Protein AF-A0A815I6N9-F1 (afdb_monomer_lite)

InterPro domains:
  IPR012664 Conserved hypothetical protein CHP02452 [TIGR02452] (57-327)
  IPR019261 Microbial-type PARG, catalytic domain [PF10021] (61-221)
  IPR043472 Macro domain-like [G3DSA:3.40.220.10] (53-345)
  IPR043472 Macro domain-like [SSF52949] (265-326)

Foldseek 3Di:
DDPDQQFCVVVLPVLVPCLLVDADDLVVLLVQLVVLVDPPDPDPVSVRSLLNSLLSLLSNVVSCVVVQWHDDPNDIDGHDFDQKEKEKAAQQFFLFAWDWDFPVPPCLPFQWEWEAFDQAQLVVVVVVCVVVVFQEEEEQQADLADFLPCLSRRDDDNSNQLSSFWVCCLRQPLPSHDPRNYFYWYGHNHRDTDGDDRPDHCPNPHLLMKMKMWRIKGFFDGVSSSRHGDNDIDTTHIYMYDHDAAQADDDVLAEGDLQNVVNLLSLLVVQSVCLSVVGQEYEAEQRCVFRRPHQLLHNLLSNVLLCQLAISSHHYYYYHYHFDPRFCDPSHVPGNRPSNCVRRHRDIHGDLDDPDAQAHNRQWGFPDADPSSITTTHTRGRNNARADSCALNDQCPPVPVVVVRHDHAGARSNCPDQPDHPCPVPPSNCRRHHGAAADPCAQNDPDPDPSCPSRHDHAAADPCAQADQDPDPVVSNRHHHAAADPCAPVDPCVVVVPPVVSNRHHRYQAADPCAVNPPCLLPPVNVVRHDHPDDRDDVCPPPRDPVNVVVD

Sequence (552 aa):
MLKIEPNIMPLLNDLQHPIFHYQWNACNWIEQFRKLELPEQHSKTYDLHQHLLRATVMLNTIGVLRKRRYMINDEEVSLKPVRMQTIVYDHASKLSPGVKTSASNLKIPYASTSVKVVNEDCLIIYQKLVSEGRGPLLINMANQTNPGGGYRKGDGAQEENLLRRSNYYQSLDIEISDNDASERLHCDDKCKLEQISKGDSFYPMDEFGAIYTTGITVFRQTEVNGYAFMRNPLYNASALAMAAHREPKLKNNKTLANKFAVTTQKIENIFAIAYHHKHDCLILSAFGCGAFKNPSDHIASIFKSAIYQYAEFFNTIYFAIVDDHNTGNKINPQGNLLPFQEILDGLIVPSPINLCIDAAIGSNRIIDKSNDEQLILSDVCIFGLPPCHHGAKCRDLRNSKHKSQFSHPPICPLSKATSSCEQLNDETHTFTFIHNTKCKFAGECNDTDPIHFLEFDRPEFCEYGGDCTNMSKKHLIAYRHVSNCPKGLKCLNYRKRDHDHIKSFRHCRPVCPYDNSCINFHDKEHFTNTIHSFQPPCPLTPYNCSKYIEFI

Organism: NCBI:txid392030

Secondary structure (DSSP, 8-state):
--SS-S-SHHHHT-TTSGGGTPPP-HHHHHHHHHHT--TT---HHHHHHHHHHHHHHHHHHHHHHHHTEEEETTEEEE--PPPEEEEEE-TT-EEE---EEEGGG-----SEEEEEEESS-HHHHHHHHHHTT--EEEEEE--SSSTTTTGGGT--SHHHHHHHHBSTHHHH-TTTS-TTTEEEEEE-TTS-EEEPPTT----SPPTT-EEEEEEEEEEE--TTTTTPEEEEEEEEEEEEEEPPPSS--EETTTEE-GGGGHHHHHHHHHHHHHHHTT-SEEEE--TT-STT---HHHHHHHHHHHHHHHTTT-SEEEEE----TT-S-SS-TTTTHHHHHHHHTT-EEE------TTBEETTEEEEEE-TTSEEEEPPEE---SPBPTTGGG-S-TT-HHHHTT-B-PPBPTT-SSTT--TTTT-HHHHHHSB-PEEPTTGGG-----TTHHHHEEPPPBPTTGGG-----HHHHHHSB-PPBPTTGGG-HHHHTT-HHHHHH-B-PPPBPTTGGG-TTTT-HHHHHHSB-SSPPPPTTTTTT-HHHHTT-

Structure (mmCIF, N/CA/C/O backbone):
data_AF-A0A815I6N9-F1
#
_entry.id   AF-A0A815I6N9-F1
#
loop_
_atom_site.group_PDB
_atom_site.id
_atom_site.type_symbol
_atom_site.label_atom_id
_atom_site.label_alt_id
_atom_site.label_comp_id
_atom_site.label_asym_id
_atom_site.label_entity_id
_atom_site.label_seq_id
_atom_site.pdbx_PDB_ins_code
_atom_site.Cartn_x
_atom_site.Cartn_y
_atom_site.Cartn_z
_atom_site.occupancy
_atom_site.B_iso_or_equiv
_atom_site.auth_seq_id
_atom_site.auth_comp_id
_atom_site.auth_asym_id
_atom_site.auth_atom_id
_atom_site.pdbx_PDB_model_num
ATOM 1 N N . MET A 1 1 ? 28.986 3.219 -22.955 1.00 57.06 1 MET A N 1
ATOM 2 C CA . MET A 1 1 ? 28.311 3.891 -21.823 1.00 57.06 1 MET A CA 1
ATOM 3 C C . MET A 1 1 ? 28.305 5.391 -22.073 1.00 57.06 1 MET A C 1
ATOM 5 O O . MET A 1 1 ? 29.250 5.885 -22.681 1.00 57.06 1 MET A O 1
ATOM 9 N N . LEU A 1 2 ? 27.230 6.086 -21.694 1.00 55.56 2 LEU A N 1
ATOM 10 C CA . LEU A 1 2 ? 27.111 7.542 -21.846 1.00 55.56 2 LEU A CA 1
ATOM 11 C C . LEU A 1 2 ? 28.190 8.231 -20.988 1.00 55.56 2 LEU A C 1
ATOM 13 O O . LEU A 1 2 ? 28.368 7.860 -19.834 1.00 55.56 2 LEU A O 1
ATOM 17 N N . LYS A 1 3 ? 28.919 9.211 -21.537 1.00 55.81 3 LYS A N 1
ATOM 18 C CA . LYS A 1 3 ? 29.897 10.030 -20.790 1.00 55.81 3 LYS A CA 1
ATOM 19 C C . LYS A 1 3 ? 29.207 11.247 -20.155 1.00 55.81 3 LYS A C 1
ATOM 21 O O . LYS A 1 3 ? 29.570 12.382 -20.443 1.00 55.81 3 LYS A O 1
ATOM 26 N N . ILE A 1 4 ? 28.141 11.012 -19.397 1.00 62.12 4 ILE A N 1
ATOM 27 C CA . ILE A 1 4 ? 27.263 12.055 -18.843 1.00 62.12 4 ILE A CA 1
ATOM 28 C C . ILE A 1 4 ? 26.971 11.685 -17.386 1.00 62.12 4 ILE A C 1
ATOM 30 O O . ILE A 1 4 ? 27.056 10.512 -17.026 1.00 62.12 4 ILE A O 1
ATOM 34 N N . GLU A 1 5 ? 26.643 12.660 -16.541 1.00 74.25 5 GLU A N 1
ATOM 35 C CA . GLU A 1 5 ? 26.039 12.370 -15.239 1.00 74.25 5 GLU A CA 1
ATOM 36 C C . GLU A 1 5 ? 24.735 11.567 -15.422 1.00 74.25 5 GLU A C 1
ATOM 38 O O . GLU A 1 5 ? 24.002 11.801 -16.388 1.00 74.25 5 GLU A O 1
ATOM 43 N N . PRO A 1 6 ? 24.419 10.614 -14.529 1.00 76.38 6 PRO A N 1
ATOM 44 C CA . PRO A 1 6 ? 23.203 9.826 -14.615 1.00 76.38 6 PRO A CA 1
ATOM 45 C C . PRO A 1 6 ? 22.019 10.734 -14.288 1.00 76.38 6 PRO A C 1
ATOM 47 O O . PRO A 1 6 ? 21.641 10.935 -13.138 1.00 76.38 6 PRO A O 1
ATOM 50 N N . ASN A 1 7 ? 21.468 11.342 -15.329 1.00 85.81 7 ASN A N 1
ATOM 51 C CA . ASN A 1 7 ? 20.243 12.111 -15.296 1.00 85.81 7 ASN A CA 1
ATOM 52 C C . ASN A 1 7 ? 19.608 12.035 -16.684 1.00 85.81 7 ASN A C 1
ATOM 54 O O . ASN A 1 7 ? 20.235 12.401 -17.677 1.00 85.81 7 ASN A O 1
ATOM 58 N N . ILE A 1 8 ? 18.369 11.560 -16.765 1.00 89.38 8 ILE A N 1
ATOM 59 C CA . ILE A 1 8 ? 17.664 11.451 -18.046 1.00 89.38 8 ILE A CA 1
ATOM 60 C C . ILE A 1 8 ? 17.255 12.814 -18.622 1.00 89.38 8 ILE A C 1
ATOM 62 O O . ILE A 1 8 ? 17.120 12.929 -19.838 1.00 89.38 8 ILE A O 1
ATOM 66 N N . MET A 1 9 ? 17.076 13.842 -17.779 1.00 90.56 9 MET A N 1
ATOM 67 C CA . MET A 1 9 ? 16.472 15.129 -18.160 1.00 90.56 9 MET A CA 1
ATOM 68 C C . MET A 1 9 ? 17.132 15.812 -19.367 1.00 90.56 9 MET A C 1
ATOM 70 O O . MET A 1 9 ? 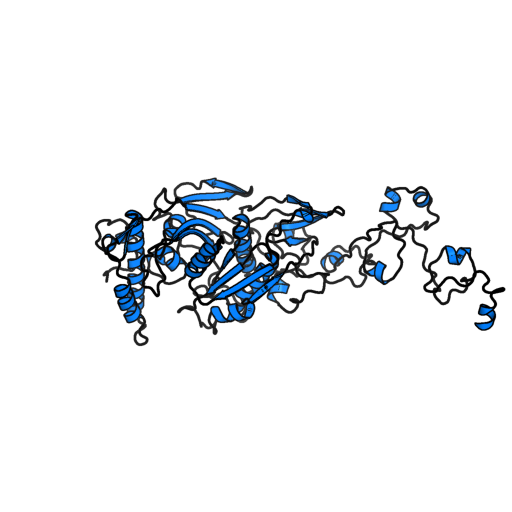16.395 16.198 -20.276 1.00 90.56 9 MET A O 1
ATOM 74 N N . PRO A 1 10 ? 18.475 15.921 -19.457 1.00 87.75 10 PRO A N 1
ATOM 75 C CA . PRO A 1 10 ? 19.123 16.568 -20.600 1.00 87.75 10 PRO A CA 1
ATOM 76 C C . PRO A 1 10 ? 18.827 15.882 -21.939 1.00 87.75 10 PRO A C 1
ATOM 78 O O . PRO A 1 10 ? 18.873 16.527 -22.981 1.00 87.75 10 PRO A O 1
ATOM 81 N N . LEU A 1 11 ? 18.513 14.582 -21.918 1.00 86.94 11 LEU A N 1
ATOM 82 C CA . LEU A 1 11 ? 18.267 13.784 -23.116 1.00 86.94 11 LEU A CA 1
ATOM 83 C C . LEU A 1 11 ? 16.784 13.728 -23.501 1.00 86.94 11 LEU A C 1
ATOM 85 O O . LEU A 1 11 ? 16.477 13.384 -24.635 1.00 86.94 11 LEU A O 1
ATOM 89 N N . LEU A 1 12 ? 15.846 14.074 -22.611 1.00 85.75 12 LEU A N 1
ATOM 90 C CA . LEU A 1 12 ? 14.407 13.941 -22.896 1.00 85.75 12 LEU A CA 1
ATOM 91 C C . LEU A 1 12 ? 13.928 14.788 -24.083 1.00 85.75 12 LEU A C 1
ATOM 93 O O . LEU A 1 12 ? 12.974 14.377 -24.757 1.00 85.75 12 LEU A O 1
ATOM 97 N N . ASN A 1 13 ? 14.603 15.917 -24.325 1.00 80.06 13 ASN A N 1
ATOM 98 C CA . ASN A 1 13 ? 14.308 16.881 -25.387 1.00 80.06 13 ASN A CA 1
ATOM 99 C C . ASN A 1 13 ? 15.063 16.599 -26.696 1.00 80.06 13 ASN A C 1
ATOM 101 O O . ASN A 1 13 ? 14.673 17.113 -27.742 1.00 80.06 13 ASN A O 1
ATOM 105 N N . ASP A 1 14 ? 16.106 15.764 -26.666 1.00 84.88 14 ASP A N 1
ATOM 106 C CA . ASP A 1 14 ? 16.852 15.366 -27.862 1.00 84.88 14 ASP A CA 1
ATOM 107 C C . ASP A 1 14 ? 16.293 14.055 -28.426 1.00 84.88 14 ASP A C 1
ATOM 109 O O . ASP A 1 14 ? 16.824 12.962 -28.223 1.00 84.88 14 ASP A O 1
ATOM 113 N N . LEU A 1 15 ? 15.173 14.161 -29.142 1.00 73.69 15 LEU A N 1
ATOM 114 C CA . LEU A 1 15 ? 14.482 13.003 -29.717 1.00 73.69 15 LEU A CA 1
ATOM 115 C C . LEU A 1 15 ? 15.313 12.240 -30.754 1.00 73.69 15 LEU A C 1
ATOM 117 O O . LEU A 1 15 ? 15.013 11.075 -31.011 1.00 73.69 15 LEU A O 1
ATOM 121 N N . GLN A 1 16 ? 16.324 12.878 -31.346 1.00 82.00 16 GLN A N 1
ATOM 122 C CA . GLN A 1 16 ? 17.212 12.243 -32.322 1.00 82.00 16 GLN A CA 1
ATOM 123 C C . GLN A 1 16 ? 18.356 11.485 -31.645 1.00 82.00 16 GLN A C 1
ATOM 125 O O . GLN A 1 16 ? 19.085 10.747 -32.314 1.00 82.00 16 GLN A O 1
ATOM 130 N N . HIS A 1 17 ? 18.508 11.625 -30.324 1.00 85.56 17 HIS A N 1
ATOM 131 C CA . HIS A 1 17 ? 19.566 10.960 -29.595 1.00 85.56 17 HIS A CA 1
ATOM 132 C C . HIS A 1 17 ? 19.498 9.432 -29.811 1.00 85.56 17 HIS A C 1
ATOM 134 O O . HIS A 1 17 ? 18.444 8.818 -29.585 1.00 85.56 17 HIS A O 1
ATOM 140 N N . PRO A 1 18 ? 20.617 8.765 -30.172 1.00 84.06 18 PRO A N 1
ATOM 141 C CA . PRO A 1 18 ? 20.630 7.338 -30.516 1.00 84.06 18 PRO A CA 1
ATOM 142 C C . PRO A 1 18 ? 20.036 6.410 -29.447 1.00 84.06 18 PRO A C 1
ATOM 144 O O . PRO A 1 18 ? 19.552 5.324 -29.765 1.00 84.06 18 PRO A O 1
ATOM 147 N N . ILE A 1 19 ? 20.016 6.842 -28.181 1.00 82.75 19 ILE A N 1
ATOM 148 C CA . ILE A 1 19 ? 19.441 6.086 -27.058 1.00 82.75 19 ILE A CA 1
ATOM 149 C C . ILE A 1 19 ? 17.959 5.729 -27.261 1.00 82.75 19 ILE A C 1
ATOM 151 O O . ILE A 1 19 ? 17.533 4.646 -26.860 1.00 82.75 19 ILE A O 1
ATOM 155 N N . PHE A 1 20 ? 17.181 6.591 -27.928 1.00 84.50 20 PHE A N 1
ATOM 156 C CA . PHE A 1 20 ? 15.760 6.346 -28.207 1.00 84.50 20 PHE A CA 1
ATOM 157 C C . PHE A 1 20 ? 15.542 5.417 -29.406 1.00 84.50 20 PHE A C 1
ATOM 159 O O . PHE A 1 20 ? 14.440 4.896 -29.605 1.00 84.50 20 PHE A O 1
ATOM 166 N N . HIS A 1 21 ? 16.584 5.188 -30.205 1.00 81.12 21 HIS A N 1
ATOM 167 C CA . HIS A 1 21 ? 16.588 4.286 -31.358 1.00 81.12 21 HIS A CA 1
ATOM 168 C C . HIS A 1 21 ? 17.268 2.947 -31.058 1.00 81.12 21 HIS A C 1
ATOM 170 O O . HIS A 1 21 ? 17.180 2.028 -31.868 1.00 81.12 21 HIS A O 1
ATOM 176 N N . TYR A 1 22 ? 17.888 2.815 -29.885 1.00 83.19 22 TYR A N 1
ATOM 177 C CA . TYR A 1 22 ? 18.540 1.593 -29.446 1.00 83.19 22 TYR A CA 1
ATOM 178 C C . TYR A 1 22 ? 17.536 0.445 -29.267 1.00 83.19 22 TYR A C 1
ATOM 180 O O . TYR A 1 22 ? 16.570 0.551 -28.502 1.00 83.19 22 TYR A O 1
ATOM 188 N N . GLN A 1 23 ? 17.785 -0.673 -29.951 1.00 86.94 23 GLN A N 1
ATOM 189 C CA . GLN A 1 23 ? 17.053 -1.917 -29.733 1.00 86.94 23 GLN A CA 1
ATOM 190 C C . GLN A 1 23 ? 17.526 -2.547 -28.422 1.00 86.94 23 GLN A C 1
ATOM 192 O O . GLN A 1 23 ? 18.708 -2.845 -28.256 1.00 86.94 23 GLN A O 1
ATOM 197 N N . TRP A 1 24 ? 16.603 -2.723 -27.475 1.00 93.88 24 TRP A N 1
ATOM 198 C CA . TRP A 1 24 ? 16.939 -3.240 -26.151 1.00 93.88 24 TRP A CA 1
ATOM 199 C C . TRP A 1 24 ? 17.503 -4.662 -26.233 1.00 93.88 24 TRP A C 1
ATOM 201 O O . TRP A 1 24 ? 16.876 -5.545 -26.812 1.00 93.88 24 TRP A O 1
ATOM 211 N N . ASN A 1 25 ? 18.653 -4.894 -25.598 1.00 93.44 25 ASN A N 1
ATOM 212 C CA . ASN A 1 25 ? 19.250 -6.218 -25.453 1.00 93.44 25 ASN A CA 1
ATOM 213 C C . ASN A 1 25 ? 19.454 -6.520 -23.963 1.00 93.44 25 ASN A C 1
ATOM 215 O O . ASN A 1 25 ? 20.414 -6.057 -23.345 1.00 93.44 25 ASN A O 1
ATOM 219 N N . ALA A 1 26 ? 18.531 -7.297 -23.395 1.00 95.19 26 ALA A N 1
ATOM 220 C CA . ALA A 1 26 ? 18.528 -7.626 -21.973 1.00 95.19 26 ALA A CA 1
ATOM 221 C C . ALA A 1 26 ? 19.751 -8.457 -21.554 1.00 95.19 26 ALA A C 1
ATOM 223 O O . ALA A 1 26 ? 20.316 -8.209 -20.493 1.00 95.19 26 ALA A O 1
ATOM 224 N N . CYS A 1 27 ? 20.204 -9.394 -22.394 1.00 94.69 27 CYS A N 1
ATOM 225 C CA . CYS A 1 27 ? 21.376 -10.226 -22.108 1.00 94.69 27 CYS A CA 1
ATOM 226 C C . CYS A 1 27 ? 22.648 -9.381 -21.981 1.00 94.69 27 CYS A C 1
ATOM 228 O O . CYS A 1 27 ? 23.405 -9.548 -21.028 1.00 94.69 27 CYS A O 1
ATOM 230 N N . ASN A 1 28 ? 22.847 -8.433 -22.901 1.00 94.12 28 ASN A N 1
ATOM 231 C CA . ASN A 1 28 ? 23.977 -7.508 -22.858 1.00 94.12 28 ASN A CA 1
ATOM 232 C C . ASN A 1 28 ? 23.899 -6.592 -21.625 1.00 94.12 28 ASN A C 1
ATOM 234 O O . ASN A 1 28 ? 24.897 -6.385 -20.937 1.00 94.12 28 ASN A O 1
ATOM 238 N N . TRP A 1 29 ? 22.704 -6.088 -21.298 1.00 94.88 29 TRP A N 1
ATOM 239 C CA . TRP A 1 29 ? 22.510 -5.297 -20.082 1.00 94.88 29 TRP A CA 1
ATOM 240 C C . TRP A 1 29 ? 22.874 -6.097 -18.823 1.00 94.88 29 TRP A C 1
ATOM 242 O O . TRP A 1 29 ? 23.637 -5.597 -18.003 1.00 94.88 29 TRP A O 1
ATOM 252 N N . ILE A 1 30 ? 22.410 -7.349 -18.701 1.00 94.81 30 ILE A N 1
ATOM 253 C CA . ILE A 1 30 ? 22.737 -8.243 -17.575 1.00 94.81 30 ILE A CA 1
ATOM 254 C C . ILE A 1 30 ? 24.245 -8.473 -17.481 1.00 94.81 30 ILE A C 1
ATOM 256 O O . ILE A 1 30 ? 24.809 -8.409 -16.391 1.00 94.81 30 ILE A O 1
ATOM 260 N N . GLU A 1 31 ? 24.909 -8.743 -18.606 1.00 92.88 31 GLU A N 1
ATOM 261 C CA . GLU A 1 31 ? 26.355 -8.960 -18.632 1.00 92.88 31 GLU A CA 1
ATOM 262 C C . GLU A 1 31 ? 27.117 -7.721 -18.140 1.00 92.88 31 GLU A C 1
ATOM 264 O O . GLU A 1 31 ? 28.041 -7.841 -17.335 1.00 92.88 31 GLU A O 1
ATOM 269 N N . GLN A 1 32 ? 26.714 -6.525 -18.581 1.00 91.50 32 GLN A N 1
ATOM 270 C CA . GLN A 1 32 ? 27.300 -5.268 -18.114 1.00 91.50 32 GLN A CA 1
ATOM 271 C C . GLN A 1 32 ? 27.010 -5.015 -16.634 1.00 91.50 32 GLN A C 1
ATOM 273 O O . GLN A 1 32 ? 27.911 -4.603 -15.910 1.00 91.50 32 GLN A O 1
ATOM 278 N N . PHE A 1 33 ? 25.785 -5.281 -16.180 1.00 90.19 33 PHE A N 1
ATOM 279 C CA . PHE A 1 33 ? 25.380 -5.049 -14.798 1.00 90.19 33 PHE A CA 1
ATOM 280 C C . PHE A 1 33 ? 26.124 -5.977 -13.829 1.00 90.19 33 PHE A C 1
ATOM 282 O O . PHE A 1 33 ? 26.743 -5.498 -12.885 1.00 90.19 33 PHE A O 1
ATOM 289 N N . ARG A 1 34 ? 26.201 -7.283 -14.125 1.00 87.00 34 ARG A N 1
ATOM 290 C CA . ARG A 1 34 ? 26.932 -8.269 -13.303 1.00 87.00 34 ARG A CA 1
ATOM 291 C C . ARG A 1 34 ? 28.426 -7.976 -13.197 1.00 87.00 34 ARG A C 1
ATOM 293 O O . ARG A 1 34 ? 29.014 -8.180 -12.140 1.00 87.00 34 ARG A O 1
ATOM 300 N N . LYS A 1 35 ? 29.053 -7.469 -14.267 1.00 85.81 35 LYS A N 1
ATOM 301 C CA . LYS A 1 35 ? 30.465 -7.036 -14.227 1.00 85.81 35 LYS A CA 1
ATOM 302 C C . LYS A 1 35 ? 30.708 -5.930 -13.193 1.00 85.81 35 LYS A C 1
ATOM 304 O O . LYS A 1 35 ? 31.832 -5.796 -12.722 1.00 85.81 35 LYS A O 1
ATOM 309 N N . LEU A 1 36 ? 29.679 -5.156 -12.840 1.00 81.00 36 LEU A N 1
ATOM 310 C CA . LEU A 1 36 ? 29.751 -4.086 -11.843 1.00 81.00 36 LEU A CA 1
ATOM 311 C C . LEU A 1 36 ? 29.416 -4.549 -10.416 1.00 81.00 36 LEU A C 1
ATOM 313 O O . LEU A 1 36 ? 29.625 -3.776 -9.486 1.00 81.00 36 LEU A O 1
ATOM 317 N N . GLU A 1 37 ? 28.896 -5.766 -10.231 1.00 69.62 37 GLU A N 1
ATOM 318 C CA . GLU A 1 37 ? 28.545 -6.341 -8.919 1.00 69.62 37 GLU A CA 1
ATOM 319 C C . GLU A 1 37 ? 29.694 -7.155 -8.291 1.00 69.62 37 GLU A C 1
ATOM 321 O O . GLU A 1 37 ? 29.543 -7.708 -7.203 1.00 69.62 37 GLU A O 1
ATOM 326 N N . LEU A 1 38 ? 30.855 -7.248 -8.955 1.00 61.41 38 LEU A N 1
ATOM 327 C CA . LEU A 1 38 ? 31.978 -8.054 -8.471 1.00 61.41 38 LEU A CA 1
ATOM 328 C C . LEU A 1 38 ? 32.579 -7.476 -7.163 1.00 61.41 38 LEU A C 1
ATOM 330 O O . LEU A 1 38 ? 32.879 -6.279 -7.114 1.00 61.41 38 LEU A O 1
ATOM 334 N N . PRO A 1 39 ? 32.816 -8.306 -6.119 1.00 50.09 39 PRO A N 1
ATOM 335 C CA . PRO A 1 39 ? 33.093 -7.848 -4.745 1.00 50.09 39 PRO A CA 1
ATOM 336 C C . PRO A 1 39 ? 34.356 -7.001 -4.543 1.00 50.09 39 PRO A C 1
ATOM 338 O O . PRO A 1 39 ? 34.478 -6.301 -3.542 1.00 50.09 39 PRO A O 1
ATOM 341 N N . GLU A 1 40 ? 35.324 -7.068 -5.455 1.00 51.47 40 GLU A N 1
ATOM 342 C CA . GLU A 1 40 ? 36.651 -6.482 -5.237 1.00 51.47 40 GLU A CA 1
ATOM 343 C C . GLU A 1 40 ? 36.700 -4.951 -5.432 1.00 51.47 40 GLU A C 1
ATOM 345 O O . GLU A 1 40 ? 37.736 -4.339 -5.172 1.00 51.47 40 GLU A O 1
ATOM 350 N N . GLN A 1 41 ? 35.623 -4.300 -5.903 1.00 49.28 41 GLN A N 1
ATOM 351 C CA . GLN A 1 41 ? 35.699 -2.928 -6.434 1.00 49.28 41 GLN A CA 1
ATOM 352 C C . GLN A 1 41 ? 34.471 -2.041 -6.135 1.00 49.28 41 GLN A C 1
ATOM 354 O O . GLN A 1 41 ? 33.971 -1.341 -7.014 1.00 49.28 41 GLN A O 1
ATOM 359 N N . HIS A 1 42 ? 34.001 -1.965 -4.885 1.00 55.06 42 HIS A N 1
ATOM 360 C CA . HIS A 1 42 ? 33.042 -0.917 -4.491 1.00 55.06 42 HIS A CA 1
ATOM 361 C C . HIS A 1 42 ? 33.715 0.469 -4.426 1.00 55.06 42 HIS A C 1
ATOM 363 O O . HIS A 1 42 ? 34.103 0.956 -3.366 1.00 55.06 42 HIS A O 1
ATOM 369 N N . SER A 1 43 ? 33.863 1.120 -5.583 1.00 62.09 43 SER A N 1
ATOM 370 C CA . SER A 1 43 ? 34.276 2.525 -5.695 1.00 62.09 43 SER A CA 1
ATOM 371 C C . SER A 1 43 ? 33.118 3.402 -6.181 1.00 62.09 43 SER A C 1
ATOM 373 O O . SER A 1 43 ? 32.211 2.920 -6.859 1.00 62.09 43 SER A O 1
ATOM 375 N N . LYS A 1 44 ? 33.178 4.717 -5.911 1.00 62.53 44 LYS A N 1
ATOM 376 C CA . LYS A 1 44 ? 32.197 5.710 -6.409 1.00 62.53 44 LYS A CA 1
ATOM 377 C C . LYS A 1 44 ? 31.973 5.639 -7.928 1.00 62.53 44 LYS A C 1
ATOM 379 O O . LYS A 1 44 ? 30.917 6.013 -8.422 1.00 62.53 44 LYS A O 1
ATOM 384 N N . THR A 1 45 ? 32.966 5.156 -8.671 1.00 61.56 45 THR A N 1
ATOM 385 C CA . THR A 1 45 ? 32.902 5.012 -10.128 1.00 61.56 45 THR A CA 1
ATOM 386 C C . THR A 1 45 ? 32.030 3.827 -10.557 1.00 61.56 45 THR A C 1
ATOM 388 O O . THR A 1 45 ? 31.406 3.893 -11.609 1.00 61.56 45 THR A O 1
ATOM 391 N N . TYR A 1 46 ? 31.953 2.742 -9.780 1.00 63.84 46 TYR A N 1
ATOM 392 C CA . TYR A 1 46 ? 31.107 1.579 -10.111 1.00 63.84 46 TYR A CA 1
ATOM 393 C C . TYR A 1 46 ? 29.634 1.898 -9.906 1.00 63.84 46 TYR A C 1
ATOM 395 O O . TYR A 1 46 ? 28.815 1.610 -10.777 1.00 63.84 46 TYR A O 1
ATOM 403 N N . ASP A 1 47 ? 29.338 2.577 -8.802 1.00 76.06 47 ASP A N 1
ATOM 404 C CA . ASP A 1 47 ? 28.008 3.084 -8.484 1.00 76.06 47 ASP A CA 1
ATOM 405 C C . ASP A 1 47 ? 27.483 3.982 -9.620 1.00 76.06 47 ASP A C 1
ATOM 407 O O . ASP A 1 47 ? 26.428 3.733 -10.201 1.00 76.06 47 ASP A O 1
ATOM 411 N N . LEU A 1 48 ? 28.316 4.915 -10.098 1.00 83.25 48 LEU A N 1
ATOM 412 C CA . LEU A 1 48 ? 28.011 5.749 -11.266 1.00 83.25 48 LEU A CA 1
ATOM 413 C C . LEU A 1 48 ? 27.615 4.932 -12.513 1.00 83.25 48 LEU A C 1
ATOM 415 O O . LEU A 1 48 ? 26.662 5.283 -13.210 1.00 83.25 48 LEU A O 1
ATOM 419 N N . HIS A 1 49 ? 28.323 3.841 -12.811 1.00 86.19 49 HIS A N 1
ATOM 420 C CA . HIS A 1 49 ? 28.011 3.000 -13.969 1.00 86.19 49 HIS A CA 1
ATOM 421 C C . HIS A 1 49 ? 26.698 2.223 -13.798 1.00 86.19 49 HIS A C 1
ATOM 423 O O . HIS A 1 49 ? 25.937 2.116 -14.763 1.00 86.19 49 HIS A O 1
ATOM 429 N N . GLN A 1 50 ? 26.389 1.732 -12.593 1.00 88.31 50 GLN A N 1
ATOM 430 C CA . GLN A 1 50 ? 25.104 1.077 -12.311 1.00 88.31 50 GLN A CA 1
ATOM 431 C C . GLN A 1 50 ? 23.935 2.052 -12.504 1.00 88.31 50 GLN A C 1
ATOM 433 O O . GLN A 1 50 ? 22.949 1.730 -13.177 1.00 88.31 50 GLN A O 1
ATOM 438 N N . HIS A 1 51 ? 24.085 3.276 -11.998 1.00 91.06 51 HIS A N 1
ATOM 439 C CA . HIS A 1 51 ? 23.128 4.360 -12.197 1.00 91.06 51 HIS A CA 1
ATOM 440 C C . HIS A 1 51 ? 22.929 4.680 -13.690 1.00 91.06 51 HIS A C 1
ATOM 442 O O . HIS A 1 51 ? 21.796 4.776 -14.167 1.00 91.06 51 HIS A O 1
ATOM 448 N N . LEU A 1 52 ? 24.006 4.756 -14.479 1.00 91.31 52 LEU A N 1
ATOM 449 C CA . LEU A 1 52 ? 23.919 4.988 -15.928 1.00 91.31 52 LEU A CA 1
ATOM 450 C C . LEU A 1 52 ? 23.207 3.857 -16.681 1.00 91.31 52 LEU A C 1
ATOM 452 O O . LEU A 1 52 ? 22.423 4.123 -17.601 1.00 91.31 52 LEU A O 1
ATOM 456 N N . LEU A 1 53 ? 23.444 2.600 -16.298 1.00 92.94 53 LEU A N 1
ATOM 457 C CA . LEU A 1 53 ? 22.747 1.451 -16.878 1.00 92.94 53 LEU A CA 1
ATOM 458 C C . LEU A 1 53 ? 21.244 1.503 -16.591 1.00 92.94 53 LEU A C 1
ATOM 460 O O . LEU A 1 53 ? 20.448 1.257 -17.499 1.00 92.94 53 LEU A O 1
ATOM 464 N N . ARG A 1 54 ? 20.838 1.871 -15.372 1.00 94.81 54 ARG A N 1
ATOM 465 C CA . ARG A 1 54 ? 19.422 2.037 -14.998 1.00 94.81 54 ARG A CA 1
ATOM 466 C C . ARG A 1 54 ? 18.776 3.255 -15.666 1.00 94.81 54 ARG A C 1
ATOM 468 O O . ARG A 1 54 ? 17.647 3.152 -16.146 1.00 94.81 54 ARG A O 1
ATOM 475 N N . ALA A 1 55 ? 19.487 4.376 -15.788 1.00 94.00 55 ALA A N 1
ATOM 476 C CA . ALA A 1 55 ? 19.017 5.547 -16.536 1.00 94.00 55 ALA A CA 1
ATOM 477 C C . ALA A 1 55 ? 18.796 5.219 -18.027 1.00 94.00 55 ALA A C 1
ATOM 479 O O . ALA A 1 55 ? 17.817 5.659 -18.633 1.00 94.00 55 ALA A O 1
ATOM 480 N N . THR A 1 56 ? 19.654 4.370 -18.602 1.00 93.44 56 THR A N 1
ATOM 481 C CA . THR A 1 56 ? 19.509 3.865 -19.977 1.00 93.44 56 THR A CA 1
ATOM 482 C C . THR A 1 56 ? 18.231 3.038 -20.157 1.00 93.44 56 THR A C 1
ATOM 484 O O . THR A 1 56 ? 17.547 3.200 -21.170 1.00 93.44 56 THR A O 1
ATOM 487 N N . VAL A 1 57 ? 17.855 2.212 -19.167 1.00 95.56 57 VAL A N 1
ATOM 488 C CA . VAL A 1 57 ? 16.556 1.505 -19.164 1.00 95.56 57 VAL A CA 1
ATOM 489 C C . VAL A 1 57 ? 15.416 2.515 -19.260 1.00 95.56 57 VAL A C 1
ATOM 491 O O . VAL A 1 57 ? 14.555 2.378 -20.127 1.00 95.56 57 VAL A O 1
ATOM 494 N N . MET A 1 58 ? 15.424 3.547 -18.410 1.00 95.31 58 MET A N 1
ATOM 495 C CA . MET A 1 58 ? 14.343 4.534 -18.362 1.00 95.31 58 MET A CA 1
ATOM 496 C C . MET A 1 58 ? 14.211 5.319 -19.673 1.00 95.31 58 MET A C 1
ATOM 498 O O . MET A 1 58 ? 13.110 5.450 -20.204 1.00 95.31 58 MET A O 1
ATOM 502 N N . LEU A 1 59 ? 15.323 5.788 -20.246 1.00 94.31 59 LEU A N 1
ATOM 503 C CA . LEU A 1 59 ? 15.317 6.466 -21.550 1.00 94.31 59 LEU A CA 1
ATOM 504 C C . LEU A 1 59 ? 14.729 5.569 -22.646 1.00 94.31 59 LEU A C 1
ATOM 506 O O . LEU A 1 59 ? 13.922 6.024 -23.460 1.00 94.31 59 LEU A O 1
ATOM 510 N N . ASN A 1 60 ? 15.076 4.280 -22.638 1.00 94.12 60 ASN A N 1
ATOM 511 C CA . ASN A 1 60 ? 14.515 3.317 -23.577 1.00 94.12 60 ASN A CA 1
ATOM 512 C C . ASN A 1 60 ? 13.013 3.078 -23.329 1.00 94.12 60 ASN A C 1
ATOM 514 O O . ASN A 1 60 ? 12.244 3.040 -24.284 1.00 94.12 60 ASN A O 1
ATOM 518 N N . THR A 1 61 ? 12.573 2.975 -22.070 1.00 95.25 61 THR A N 1
ATOM 519 C CA . THR A 1 61 ? 11.151 2.900 -21.671 1.00 95.25 61 THR A CA 1
ATOM 520 C C . THR A 1 61 ? 10.352 4.088 -22.206 1.00 95.25 61 THR A C 1
ATOM 522 O O . THR A 1 61 ? 9.314 3.886 -22.835 1.00 95.25 61 THR A O 1
ATOM 525 N N . ILE A 1 62 ? 10.861 5.312 -22.053 1.00 94.00 62 ILE A N 1
ATOM 526 C CA . ILE A 1 62 ? 10.228 6.529 -22.586 1.00 94.00 62 ILE A CA 1
ATOM 527 C C . ILE A 1 62 ? 10.161 6.484 -24.118 1.00 94.00 62 ILE A C 1
ATOM 529 O O . ILE A 1 62 ? 9.114 6.757 -24.706 1.00 94.00 62 ILE A O 1
ATOM 533 N N . GLY A 1 63 ? 11.252 6.091 -24.785 1.00 92.69 63 GLY A N 1
ATOM 534 C CA . GLY A 1 63 ? 11.280 5.946 -26.244 1.00 92.69 63 GLY A CA 1
ATOM 535 C C . GLY A 1 63 ? 10.248 4.941 -26.767 1.00 92.69 63 GLY A C 1
ATOM 536 O O . GLY A 1 63 ? 9.576 5.201 -27.766 1.00 92.69 63 GLY A O 1
ATOM 537 N N . VAL A 1 64 ? 10.079 3.818 -26.069 1.00 93.50 64 VAL A N 1
ATOM 538 C CA . VAL A 1 64 ? 9.080 2.785 -26.383 1.00 93.50 64 VAL A CA 1
ATOM 539 C C . VAL A 1 64 ? 7.657 3.297 -26.192 1.00 93.50 64 VAL A C 1
ATOM 541 O O . VAL A 1 64 ? 6.813 3.060 -27.054 1.00 93.50 64 VAL A O 1
ATOM 544 N N . LEU A 1 65 ? 7.383 4.035 -25.115 1.00 93.75 65 LEU A N 1
ATOM 545 C CA . LEU A 1 65 ? 6.057 4.606 -24.858 1.00 93.75 65 LEU A CA 1
ATOM 546 C C . LEU A 1 65 ? 5.667 5.659 -25.895 1.00 93.75 65 LEU A C 1
ATOM 548 O O . LEU A 1 65 ? 4.534 5.641 -26.376 1.00 93.75 65 LEU A O 1
ATOM 552 N N . ARG A 1 66 ? 6.616 6.499 -26.324 1.00 90.75 66 ARG A N 1
ATOM 553 C CA . ARG A 1 66 ? 6.420 7.454 -27.430 1.00 90.75 66 ARG A CA 1
ATOM 554 C C . ARG A 1 66 ? 6.102 6.742 -28.749 1.00 90.75 66 ARG A C 1
ATOM 556 O O . ARG A 1 66 ? 5.222 7.174 -29.486 1.00 90.75 66 ARG A O 1
ATOM 563 N N . LYS A 1 67 ? 6.788 5.630 -29.037 1.00 92.06 67 LYS A N 1
ATOM 564 C CA . LYS A 1 67 ? 6.555 4.803 -30.238 1.00 92.06 67 LYS A CA 1
ATOM 565 C C . LYS A 1 67 ? 5.304 3.924 -30.139 1.00 92.06 67 LYS A C 1
ATOM 567 O O . LYS A 1 67 ? 4.803 3.487 -31.169 1.00 92.06 67 LYS A O 1
ATOM 572 N N . ARG A 1 68 ? 4.829 3.640 -28.921 1.00 94.62 68 ARG A N 1
ATOM 573 C CA . ARG A 1 68 ? 3.753 2.684 -28.604 1.00 94.62 68 ARG A CA 1
ATOM 574 C C . ARG A 1 68 ? 3.980 1.280 -29.178 1.00 94.62 68 ARG A C 1
ATOM 576 O O . ARG A 1 68 ? 3.030 0.578 -29.519 1.00 94.62 68 ARG A O 1
ATOM 583 N N . ARG A 1 69 ? 5.241 0.859 -29.277 1.00 95.12 69 ARG A N 1
ATOM 584 C CA . ARG A 1 69 ? 5.637 -0.483 -29.729 1.00 95.12 69 ARG A CA 1
ATOM 585 C C . ARG A 1 69 ? 7.077 -0.810 -29.350 1.00 95.12 69 ARG A C 1
ATOM 587 O O . ARG A 1 69 ? 7.890 0.098 -29.165 1.00 95.12 69 ARG A O 1
ATOM 594 N N . TYR A 1 70 ? 7.398 -2.095 -29.301 1.00 95.38 70 TYR A N 1
ATOM 595 C CA . TYR A 1 70 ? 8.761 -2.620 -29.181 1.00 95.38 70 TYR A CA 1
ATOM 596 C C . TYR A 1 70 ? 8.884 -3.964 -29.906 1.00 95.38 70 TYR A C 1
ATOM 598 O O . TYR A 1 70 ? 7.881 -4.548 -30.305 1.00 95.38 70 TYR A O 1
ATOM 606 N N . MET A 1 71 ? 10.115 -4.448 -30.070 1.00 93.31 71 MET A N 1
ATOM 607 C CA . MET A 1 71 ? 10.410 -5.705 -30.763 1.00 93.31 71 MET A CA 1
ATOM 608 C C . MET A 1 71 ? 10.837 -6.793 -29.773 1.00 93.31 71 MET A C 1
ATOM 610 O O . MET A 1 71 ? 11.612 -6.517 -28.852 1.00 93.31 71 MET A O 1
ATOM 614 N N . ILE A 1 72 ? 10.387 -8.028 -29.992 1.00 93.88 72 ILE A N 1
ATOM 615 C CA . ILE A 1 72 ? 10.883 -9.248 -29.336 1.00 93.88 72 ILE A CA 1
ATOM 616 C C . ILE A 1 72 ? 11.187 -10.265 -30.434 1.00 93.88 72 ILE A C 1
ATOM 618 O O . ILE A 1 72 ? 10.267 -10.691 -31.116 1.00 93.88 72 ILE A O 1
ATOM 622 N N . ASN A 1 73 ? 12.449 -10.685 -30.582 1.00 88.94 73 ASN A N 1
ATOM 623 C CA . ASN A 1 73 ? 12.872 -11.651 -31.611 1.00 88.94 73 ASN A CA 1
ATOM 624 C C . ASN A 1 73 ? 12.333 -11.297 -33.014 1.00 88.94 73 ASN A C 1
ATOM 626 O O . ASN A 1 73 ? 11.736 -12.136 -33.678 1.00 88.94 73 ASN A O 1
ATOM 630 N N . ASP A 1 74 ? 12.483 -10.028 -33.408 1.00 87.75 74 ASP A N 1
ATOM 631 C CA . ASP A 1 74 ? 11.996 -9.457 -34.675 1.00 87.75 74 ASP A CA 1
ATOM 632 C C . ASP A 1 74 ? 10.469 -9.444 -34.874 1.00 87.75 74 ASP A C 1
ATOM 634 O O . ASP A 1 74 ? 9.978 -9.011 -35.915 1.00 87.75 74 ASP A O 1
ATOM 638 N N . GLU A 1 75 ? 9.697 -9.787 -33.843 1.00 93.88 75 GLU A N 1
ATOM 639 C CA . GLU A 1 75 ? 8.247 -9.607 -33.814 1.00 93.88 75 GLU A CA 1
ATOM 640 C C . GLU A 1 75 ? 7.873 -8.296 -33.115 1.00 93.88 75 GLU A C 1
ATOM 642 O O . GLU A 1 75 ? 8.352 -7.993 -32.017 1.00 93.88 75 GLU A O 1
ATOM 647 N N . GLU A 1 76 ? 6.995 -7.512 -33.743 1.00 95.38 76 GLU A N 1
ATOM 648 C CA . GLU A 1 76 ? 6.486 -6.265 -33.173 1.00 95.38 76 GLU A CA 1
ATOM 649 C C . GLU A 1 76 ? 5.380 -6.543 -32.147 1.00 95.38 76 GLU A C 1
ATOM 651 O O . GLU A 1 76 ? 4.389 -7.217 -32.432 1.00 95.38 76 GLU A O 1
ATOM 656 N N . VAL A 1 77 ? 5.512 -5.952 -30.961 1.00 96.88 77 VAL A N 1
ATOM 657 C CA . VAL A 1 77 ? 4.458 -5.891 -29.949 1.00 96.88 77 VAL A CA 1
ATOM 658 C C . VAL A 1 77 ? 3.958 -4.454 -29.853 1.00 96.88 77 VAL A C 1
ATOM 660 O O . VAL A 1 77 ? 4.703 -3.543 -29.488 1.00 96.88 77 VAL A O 1
ATOM 663 N N . SER A 1 78 ? 2.679 -4.248 -30.168 1.00 97.12 78 SER A N 1
ATOM 664 C CA . SER A 1 78 ? 2.011 -2.949 -30.039 1.00 97.12 78 SER A CA 1
ATOM 665 C C . SER A 1 78 ? 1.551 -2.711 -28.597 1.00 97.12 78 SER A C 1
ATOM 667 O O . SER A 1 78 ? 0.874 -3.550 -27.999 1.00 97.12 78 SER A O 1
ATOM 669 N N . LEU A 1 79 ? 1.890 -1.543 -28.050 1.00 96.31 79 LEU A N 1
ATOM 670 C CA . LEU A 1 79 ? 1.447 -1.079 -26.739 1.00 96.31 79 LEU A CA 1
ATOM 671 C C . LEU A 1 79 ? 0.185 -0.233 -26.868 1.00 96.31 79 LEU A C 1
ATOM 673 O O . LEU A 1 79 ? 0.154 0.767 -27.587 1.00 96.31 79 LEU A O 1
ATOM 677 N N . LYS A 1 80 ? -0.839 -0.594 -26.098 1.00 94.94 80 LYS A N 1
ATOM 678 C CA . LYS A 1 80 ? -2.114 0.133 -26.044 1.00 94.94 80 LYS A CA 1
ATOM 679 C C . LYS A 1 80 ? -2.390 0.632 -24.621 1.00 94.94 80 LYS A C 1
ATOM 681 O O . LYS A 1 80 ? -3.330 0.147 -23.995 1.00 94.94 80 LYS A O 1
ATOM 686 N N . PRO A 1 81 ? -1.555 1.539 -24.074 1.00 93.19 81 PRO A N 1
ATOM 687 C CA . PRO A 1 81 ? -1.792 2.077 -22.744 1.00 93.19 81 PRO A CA 1
ATOM 688 C C . PRO A 1 81 ? -3.129 2.818 -22.730 1.00 93.19 81 PRO A C 1
ATOM 690 O O . PRO A 1 81 ? -3.438 3.590 -23.643 1.00 93.19 81 PRO A O 1
ATOM 693 N N . VAL A 1 82 ? -3.924 2.557 -21.698 1.00 93.56 82 VAL A N 1
ATOM 694 C CA . VAL A 1 82 ? -5.152 3.305 -21.431 1.00 93.56 82 VAL A CA 1
ATOM 695 C C . VAL A 1 82 ? -4.806 4.623 -20.745 1.00 93.56 82 VAL A C 1
ATOM 697 O O . VAL A 1 82 ? -3.728 4.765 -20.164 1.00 93.56 82 VAL A O 1
ATOM 700 N N . ARG A 1 83 ? -5.718 5.596 -20.810 1.00 95.75 83 ARG A N 1
ATOM 701 C CA . ARG A 1 83 ? -5.592 6.815 -20.010 1.00 95.75 83 ARG A CA 1
ATOM 702 C C . ARG A 1 83 ? -5.685 6.428 -18.535 1.00 95.75 83 ARG A C 1
ATOM 704 O O . ARG A 1 83 ? -6.681 5.835 -18.129 1.00 95.75 83 ARG A O 1
ATOM 711 N N . MET A 1 84 ? -4.641 6.728 -17.770 1.00 97.12 84 MET A N 1
ATOM 712 C CA . MET A 1 84 ? -4.620 6.470 -16.334 1.00 97.12 84 MET A CA 1
ATOM 713 C C . MET A 1 84 ? -5.586 7.404 -15.608 1.00 97.12 84 MET A C 1
ATOM 715 O O . MET A 1 84 ? -5.927 8.475 -16.113 1.00 97.12 84 MET A O 1
ATOM 719 N N . GLN A 1 85 ? -5.999 6.998 -14.415 1.00 97.19 85 GLN A N 1
ATOM 720 C CA . GLN A 1 85 ? -6.662 7.877 -13.463 1.00 97.19 85 GLN A CA 1
ATOM 721 C C . GLN A 1 85 ? -5.812 7.933 -12.200 1.00 97.19 85 GLN A C 1
ATOM 723 O O . GLN A 1 85 ? -5.496 6.898 -11.610 1.00 97.19 85 GLN A O 1
ATOM 728 N N . THR A 1 86 ? -5.444 9.148 -11.811 1.00 96.81 86 THR A N 1
ATOM 729 C CA . THR A 1 86 ? -4.616 9.470 -10.654 1.00 96.81 86 THR A CA 1
ATOM 730 C C . THR A 1 86 ? -5.448 10.280 -9.673 1.00 96.81 86 THR A C 1
ATOM 732 O O . THR A 1 86 ? -5.929 11.354 -10.028 1.00 96.81 86 THR A O 1
ATOM 735 N N . ILE A 1 87 ? -5.607 9.788 -8.447 1.00 97.44 87 ILE A N 1
ATOM 736 C CA . ILE A 1 87 ? -6.374 10.451 -7.391 1.00 97.44 87 ILE A CA 1
ATOM 737 C C . ILE A 1 87 ? -5.439 10.761 -6.226 1.00 97.44 87 ILE A C 1
ATOM 739 O O . ILE A 1 87 ? -4.807 9.859 -5.671 1.00 97.44 87 ILE A O 1
ATOM 743 N N . VAL A 1 88 ? -5.364 12.035 -5.862 1.00 96.31 88 VAL A N 1
ATOM 744 C CA . VAL A 1 88 ? -4.635 12.522 -4.693 1.00 96.31 88 VAL A CA 1
ATOM 745 C C . VAL A 1 88 ? -5.577 12.551 -3.498 1.00 96.31 88 VAL A C 1
ATOM 747 O O . VAL A 1 88 ? -6.660 13.136 -3.555 1.00 96.31 88 VAL A O 1
ATOM 750 N N . TYR A 1 89 ? -5.126 11.923 -2.422 1.00 95.69 89 TYR A N 1
ATOM 751 C CA . TYR A 1 89 ? -5.747 11.934 -1.111 1.00 95.69 89 TYR A CA 1
ATOM 752 C C . TYR A 1 89 ? -4.822 12.676 -0.144 1.00 95.69 89 TYR A C 1
ATOM 754 O O . TYR A 1 89 ? -3.649 12.318 -0.042 1.00 95.69 89 TYR A O 1
ATOM 762 N N . ASP A 1 90 ? -5.324 13.684 0.560 1.00 92.38 90 ASP A N 1
ATOM 763 C CA . ASP A 1 90 ? -4.603 14.447 1.585 1.00 92.38 90 ASP A CA 1
ATOM 764 C C . ASP A 1 90 ? -5.342 14.398 2.932 1.00 92.38 90 ASP A C 1
ATOM 766 O O . ASP A 1 90 ? -6.374 13.742 3.059 1.00 92.38 90 ASP A O 1
ATOM 770 N N . HIS A 1 91 ? -4.821 15.081 3.955 1.00 87.88 91 HIS A N 1
ATOM 771 C CA . HIS A 1 91 ? -5.415 15.122 5.295 1.00 87.88 91 HIS A CA 1
ATOM 772 C C . HIS A 1 91 ? -6.857 15.667 5.364 1.00 87.88 91 HIS A C 1
ATOM 774 O O . HIS A 1 91 ? -7.506 15.500 6.400 1.00 87.88 91 HIS A O 1
ATOM 780 N N . ALA A 1 92 ? -7.350 16.347 4.324 1.00 88.56 92 ALA A N 1
ATOM 781 C CA . ALA A 1 92 ? -8.720 16.846 4.246 1.00 88.56 92 ALA A CA 1
ATOM 782 C C . ALA A 1 92 ? -9.660 15.868 3.521 1.00 88.56 92 ALA A C 1
ATOM 784 O O . ALA A 1 92 ? -10.879 15.965 3.677 1.00 88.56 92 ALA A O 1
ATOM 785 N N . SER A 1 93 ? -9.120 14.914 2.760 1.00 93.44 93 SER A N 1
ATOM 786 C CA . SER A 1 93 ? -9.909 13.980 1.963 1.00 93.44 93 SER A CA 1
ATOM 787 C C . SER A 1 93 ? -10.800 13.061 2.805 1.00 93.44 93 SER A C 1
ATOM 789 O O . SER A 1 93 ? -10.358 12.385 3.743 1.00 93.44 93 SER A O 1
ATOM 791 N N . LYS A 1 94 ? -12.061 12.939 2.383 1.00 93.44 94 LYS A N 1
ATOM 792 C CA . LYS A 1 94 ? -13.023 11.963 2.907 1.00 93.44 94 LYS A CA 1
ATOM 793 C C . LYS A 1 94 ? -13.224 10.827 1.908 1.00 93.44 94 LYS A C 1
ATOM 795 O O . LYS A 1 94 ? -13.641 11.070 0.786 1.00 93.44 94 LYS A O 1
ATOM 800 N N . LEU A 1 95 ? -12.974 9.587 2.325 1.00 92.94 95 LEU A N 1
ATOM 801 C CA . LEU A 1 95 ? -13.155 8.392 1.491 1.00 92.94 95 LEU A CA 1
ATOM 802 C C . LEU A 1 95 ? -14.613 7.938 1.432 1.00 92.94 95 LEU A C 1
ATOM 804 O O . LEU A 1 95 ? -15.071 7.446 0.410 1.00 92.94 95 LEU A O 1
ATOM 808 N N . SER A 1 96 ? -15.362 8.044 2.525 1.00 90.31 96 SER A N 1
ATOM 809 C CA . SER A 1 96 ? -16.795 7.751 2.489 1.00 90.31 96 SER A CA 1
ATOM 810 C C . SER A 1 96 ? -17.540 8.461 3.610 1.00 90.31 96 SER A C 1
ATOM 812 O O . SER A 1 96 ? -17.002 8.593 4.713 1.00 90.31 96 SER A O 1
ATOM 814 N N . PRO A 1 97 ? -18.784 8.902 3.364 1.00 89.12 97 PRO A N 1
ATOM 815 C CA . PRO A 1 97 ? -19.629 9.429 4.422 1.00 89.12 97 PRO A CA 1
ATOM 816 C C . PRO A 1 97 ? -20.032 8.317 5.394 1.00 89.12 97 PRO A C 1
ATOM 818 O O . PRO A 1 97 ? -20.171 7.155 5.006 1.00 89.12 97 PRO A O 1
ATOM 821 N N . GLY A 1 98 ? -20.261 8.693 6.645 1.00 87.38 98 GLY A N 1
ATOM 822 C CA . GLY A 1 98 ? -20.836 7.835 7.664 1.00 87.38 98 GLY A CA 1
ATOM 823 C C . GLY A 1 98 ? -22.250 7.415 7.289 1.00 87.38 98 GLY A C 1
ATOM 824 O O . GLY A 1 98 ? -23.009 8.158 6.659 1.00 87.38 98 GLY A O 1
ATOM 825 N N . VAL A 1 99 ? -22.607 6.192 7.667 1.00 88.81 99 VAL A N 1
ATOM 826 C CA . VAL A 1 99 ? -23.870 5.567 7.268 1.00 88.81 99 VAL A CA 1
ATOM 827 C C . VAL A 1 99 ? -24.570 4.991 8.487 1.00 88.81 99 VAL A C 1
ATOM 829 O O . VAL A 1 99 ? -23.951 4.376 9.354 1.00 88.81 99 VAL A O 1
ATOM 832 N N . LYS A 1 100 ? -25.894 5.152 8.525 1.00 88.31 100 LYS A N 1
ATOM 833 C CA . LYS A 1 100 ? -26.763 4.390 9.420 1.00 88.31 100 LYS A CA 1
ATOM 834 C C . LYS A 1 100 ? -27.179 3.097 8.723 1.00 88.31 100 LYS A C 1
ATOM 836 O O . LYS A 1 100 ? -27.783 3.149 7.653 1.00 88.31 100 LYS A O 1
ATOM 841 N N . THR A 1 101 ? -26.848 1.953 9.307 1.00 86.31 101 THR A N 1
ATOM 842 C CA . THR A 1 101 ? -27.108 0.634 8.713 1.00 86.31 101 THR A CA 1
ATOM 843 C C . THR A 1 101 ? -27.478 -0.393 9.779 1.00 86.31 101 THR A C 1
ATOM 845 O O . THR A 1 101 ? -27.174 -0.208 10.950 1.00 86.31 101 THR A O 1
ATOM 848 N N . SER A 1 102 ? -28.123 -1.493 9.396 1.00 81.06 102 SER A N 1
ATOM 849 C CA . SER A 1 102 ? -28.290 -2.645 10.293 1.00 81.06 102 SER A CA 1
ATOM 850 C C . SER A 1 102 ? -26.997 -3.460 10.338 1.00 81.06 102 SER A C 1
ATOM 852 O O . SER A 1 102 ? -26.318 -3.581 9.316 1.00 81.06 102 SER A O 1
ATOM 854 N N . ALA A 1 103 ? -26.690 -4.072 11.485 1.00 75.88 103 ALA A N 1
ATOM 855 C CA . ALA A 1 103 ? -25.593 -5.035 11.615 1.00 75.88 103 ALA A CA 1
ATOM 856 C C . ALA A 1 103 ? -25.632 -6.132 10.530 1.00 75.88 103 ALA A C 1
ATOM 858 O O . ALA A 1 103 ? -24.600 -6.475 9.960 1.00 75.88 103 ALA A O 1
ATOM 859 N N . SER A 1 104 ? -26.829 -6.607 10.173 1.00 75.50 104 SER A N 1
ATOM 860 C CA . SER A 1 104 ? -27.047 -7.619 9.126 1.00 75.50 104 SER A CA 1
ATOM 861 C C . SER A 1 104 ? -26.677 -7.167 7.703 1.00 75.50 104 SER A C 1
ATOM 863 O O . SER A 1 104 ? -26.428 -8.000 6.835 1.00 75.50 104 SER A O 1
ATOM 865 N N . ASN A 1 105 ? -26.610 -5.855 7.455 1.00 77.25 105 ASN A N 1
ATOM 866 C CA . ASN A 1 105 ? -26.289 -5.274 6.148 1.00 77.25 105 ASN A CA 1
ATOM 867 C C . ASN A 1 105 ? -24.793 -4.990 5.964 1.00 77.25 105 ASN A C 1
ATOM 869 O O . ASN A 1 105 ? -24.386 -4.536 4.890 1.00 77.25 105 ASN A O 1
ATOM 873 N N . LEU A 1 106 ? -23.973 -5.213 6.994 1.00 74.19 106 LEU A N 1
ATOM 874 C CA . LEU A 1 106 ? -22.524 -5.123 6.873 1.00 74.19 106 LEU A CA 1
ATOM 875 C C . LEU A 1 106 ? -22.052 -6.249 5.950 1.00 74.19 106 LEU A C 1
ATOM 877 O O . LEU A 1 106 ? -21.948 -7.407 6.348 1.00 74.19 106 LEU A O 1
ATOM 881 N N . LYS A 1 107 ? -21.813 -5.911 4.680 1.00 68.81 107 LYS A N 1
ATOM 882 C CA . LYS A 1 107 ? -21.276 -6.851 3.696 1.00 68.81 107 LYS A CA 1
ATOM 883 C C . LYS A 1 107 ? -19.830 -7.159 4.054 1.00 68.81 107 LYS A C 1
ATOM 885 O O . LYS A 1 107 ? -18.940 -6.380 3.734 1.00 68.81 107 LYS A O 1
ATOM 890 N N . ILE A 1 108 ? -19.632 -8.298 4.698 1.00 76.44 108 ILE A N 1
ATOM 891 C CA . ILE A 1 108 ? -18.330 -8.910 4.930 1.00 76.44 108 ILE A CA 1
ATOM 892 C C . ILE A 1 108 ? -18.045 -9.804 3.710 1.00 76.44 108 ILE A C 1
ATOM 894 O O . ILE A 1 108 ? -18.735 -10.812 3.532 1.00 76.44 108 ILE A O 1
ATOM 898 N N . PRO A 1 109 ? -17.128 -9.419 2.800 1.00 82.69 109 PRO A N 1
ATOM 899 C CA . PRO A 1 109 ? -16.994 -10.106 1.516 1.00 82.69 109 PRO A CA 1
ATOM 900 C C . PRO A 1 109 ? -16.305 -11.473 1.616 1.00 82.69 109 PRO A C 1
ATOM 902 O O . PRO A 1 109 ? -16.519 -12.316 0.741 1.00 82.69 109 PRO A O 1
ATOM 905 N N . TYR A 1 110 ? -15.512 -11.722 2.662 1.00 88.88 110 TYR A N 1
ATOM 906 C CA . TYR A 1 110 ? -14.756 -12.965 2.838 1.00 88.88 110 TYR A CA 1
ATOM 907 C C . TYR A 1 110 ? -14.899 -13.514 4.260 1.00 88.88 110 TYR A C 1
ATOM 909 O O . TYR A 1 110 ? -15.012 -12.752 5.199 1.00 88.88 110 TYR A O 1
ATOM 917 N N . ALA A 1 111 ? -14.842 -14.836 4.443 1.00 86.31 111 ALA A N 1
ATOM 918 C CA . ALA A 1 111 ? -14.908 -15.450 5.782 1.00 86.31 111 ALA A CA 1
ATOM 919 C C . ALA A 1 111 ? -13.601 -15.318 6.595 1.00 86.31 111 ALA A C 1
ATOM 921 O O . ALA A 1 111 ? -13.561 -15.569 7.800 1.00 86.31 111 ALA A O 1
ATOM 922 N N . SER A 1 112 ? -12.500 -15.019 5.905 1.00 90.44 112 SER A N 1
ATOM 923 C CA . SER A 1 112 ? -11.174 -14.833 6.485 1.00 90.44 112 SER A CA 1
ATOM 924 C C . SER A 1 112 ? -10.259 -14.137 5.487 1.00 90.44 112 SER A C 1
ATOM 926 O O . SER A 1 112 ? -10.438 -14.298 4.275 1.00 90.44 112 SER A O 1
ATOM 928 N N . THR A 1 113 ? -9.220 -13.478 5.987 1.00 93.88 113 THR A N 1
ATOM 929 C CA . THR A 1 113 ? -8.105 -12.979 5.171 1.00 93.88 113 THR A CA 1
ATOM 930 C C . THR A 1 113 ? -6.886 -13.869 5.366 1.00 93.88 113 THR A C 1
ATOM 932 O O . THR A 1 113 ? -6.493 -14.135 6.502 1.00 93.88 113 THR A O 1
ATOM 935 N N . SER A 1 114 ? -6.277 -14.314 4.264 1.00 96.31 114 SER A N 1
ATOM 936 C CA . SER A 1 114 ? -5.003 -15.044 4.306 1.00 96.31 114 SER A CA 1
ATOM 937 C C . SER A 1 114 ? -3.820 -14.118 4.032 1.00 96.31 114 SER A C 1
ATOM 939 O O . SER A 1 114 ? -3.912 -13.219 3.194 1.00 96.31 114 SER A O 1
ATOM 941 N N . VAL A 1 115 ? -2.707 -14.333 4.729 1.00 98.19 115 VAL A N 1
ATOM 942 C CA . VAL A 1 115 ? -1.476 -13.550 4.584 1.00 98.19 115 VAL A CA 1
ATOM 943 C C . VAL A 1 115 ? -0.334 -14.461 4.154 1.00 98.19 115 VAL A C 1
ATOM 945 O O . VAL A 1 115 ? -0.185 -15.571 4.667 1.00 98.19 115 VAL A O 1
ATOM 948 N N . LYS A 1 116 ? 0.462 -14.000 3.188 1.00 98.25 116 LYS A N 1
ATOM 949 C CA . LYS A 1 116 ? 1.652 -14.703 2.695 1.00 98.25 116 LYS A CA 1
ATOM 950 C C . LYS A 1 116 ? 2.825 -13.748 2.579 1.00 98.25 116 LYS A C 1
ATOM 952 O O . LYS A 1 116 ? 2.673 -12.659 2.027 1.00 98.25 116 LYS A O 1
ATOM 957 N N . VAL A 1 117 ? 3.996 -14.170 3.029 1.00 98.56 117 VAL A N 1
ATOM 958 C CA . VAL A 1 117 ? 5.245 -13.413 2.913 1.00 98.56 117 VAL A CA 1
ATOM 959 C C . VAL A 1 117 ? 6.196 -14.183 2.011 1.00 98.56 117 VAL A C 1
ATOM 961 O O . VAL A 1 117 ? 6.563 -15.322 2.290 1.00 98.56 117 VAL A O 1
ATOM 964 N N . VAL A 1 118 ? 6.576 -13.570 0.894 1.00 98.00 118 VAL A N 1
ATOM 965 C CA . VAL A 1 118 ? 7.309 -14.242 -0.182 1.00 98.00 118 VAL A CA 1
ATOM 966 C C . VAL A 1 118 ? 8.530 -13.437 -0.605 1.00 98.00 118 VAL A C 1
ATOM 968 O O . VAL A 1 118 ? 8.477 -12.210 -0.716 1.00 98.00 118 VAL A O 1
ATOM 971 N N . ASN A 1 119 ? 9.618 -14.152 -0.890 1.00 97.12 119 ASN A N 1
ATOM 972 C CA . ASN A 1 119 ? 10.809 -13.591 -1.519 1.00 97.12 119 ASN A CA 1
ATOM 973 C C . ASN A 1 119 ? 10.616 -13.533 -3.037 1.00 97.12 119 ASN A C 1
ATOM 975 O O . ASN A 1 119 ? 11.077 -14.415 -3.759 1.00 97.12 119 ASN A O 1
ATOM 979 N N . GLU A 1 120 ? 9.836 -12.562 -3.506 1.00 96.25 120 GLU A N 1
ATOM 980 C CA . GLU A 1 120 ? 9.482 -12.439 -4.920 1.00 96.25 120 GLU A CA 1
ATOM 981 C C . GLU A 1 120 ? 9.225 -10.979 -5.316 1.00 96.25 120 GLU A C 1
ATOM 983 O O . GLU A 1 120 ? 8.850 -10.145 -4.487 1.00 96.25 120 GLU A O 1
ATOM 988 N N . ASP A 1 121 ? 9.396 -10.670 -6.601 1.00 96.44 121 ASP A N 1
ATOM 989 C CA . ASP A 1 121 ? 9.069 -9.373 -7.188 1.00 96.44 121 ASP A CA 1
ATOM 990 C C . ASP A 1 121 ? 7.562 -9.081 -7.118 1.00 96.44 121 ASP A C 1
ATOM 992 O O . ASP A 1 121 ? 6.706 -9.874 -7.522 1.00 96.44 121 ASP A O 1
ATOM 996 N N . CYS A 1 122 ? 7.222 -7.876 -6.665 1.00 97.19 122 CYS A N 1
ATOM 997 C CA . CYS A 1 122 ? 5.834 -7.472 -6.457 1.00 97.19 122 CYS A CA 1
ATOM 998 C C . CYS A 1 122 ? 4.966 -7.518 -7.733 1.00 97.19 122 CYS A C 1
ATOM 1000 O O . CYS A 1 122 ? 3.779 -7.836 -7.648 1.00 97.19 122 CYS A O 1
ATOM 1002 N N . LEU A 1 123 ? 5.535 -7.278 -8.922 1.00 98.00 123 LEU A N 1
ATOM 1003 C CA . LEU A 1 123 ? 4.800 -7.351 -10.190 1.00 98.00 123 LEU A CA 1
ATOM 1004 C C . LEU A 1 123 ? 4.627 -8.791 -10.696 1.00 98.00 123 LEU A C 1
ATOM 1006 O O . LEU A 1 123 ? 3.673 -9.051 -11.430 1.00 98.00 123 LEU A O 1
ATOM 1010 N N . ILE A 1 124 ? 5.484 -9.731 -10.284 1.00 97.31 124 ILE A N 1
ATOM 1011 C CA . ILE A 1 124 ? 5.270 -11.168 -10.527 1.00 97.31 124 ILE A CA 1
ATOM 1012 C C . ILE A 1 124 ? 4.056 -11.647 -9.724 1.00 97.31 124 ILE A C 1
ATOM 1014 O O . ILE A 1 124 ? 3.152 -12.274 -10.282 1.00 97.31 124 ILE A O 1
ATOM 1018 N N . ILE A 1 125 ? 3.974 -11.273 -8.443 1.00 98.31 125 ILE A N 1
ATOM 1019 C CA . ILE A 1 125 ? 2.796 -11.559 -7.609 1.00 98.31 125 ILE A CA 1
ATOM 1020 C C . ILE A 1 125 ? 1.541 -10.881 -8.174 1.00 98.31 125 ILE A C 1
ATOM 1022 O O . ILE A 1 125 ? 0.477 -11.498 -8.201 1.00 98.31 125 ILE A O 1
ATOM 1026 N N . TYR A 1 126 ? 1.664 -9.657 -8.698 1.00 98.50 126 TYR A N 1
ATOM 1027 C CA . TYR A 1 126 ? 0.551 -8.957 -9.345 1.00 98.50 126 TYR A CA 1
ATOM 1028 C C . TYR A 1 126 ? -0.003 -9.739 -10.536 1.00 98.50 126 TYR A C 1
ATOM 1030 O O . TYR A 1 126 ? -1.208 -9.973 -10.616 1.00 98.50 126 TYR A O 1
ATOM 1038 N N . GLN A 1 127 ? 0.869 -10.191 -11.441 1.00 97.56 127 GLN A N 1
ATOM 1039 C CA . GLN A 1 127 ? 0.465 -10.980 -12.609 1.00 97.56 127 GLN A CA 1
ATOM 1040 C C . GLN A 1 127 ? -0.201 -12.296 -12.211 1.00 97.56 127 GLN A C 1
ATOM 1042 O O . GLN A 1 127 ? -1.203 -12.673 -12.816 1.00 97.56 127 GLN A O 1
ATOM 1047 N N . LYS A 1 128 ? 0.324 -12.963 -11.177 1.00 97.69 128 LYS A N 1
ATOM 1048 C CA . LYS A 1 128 ? -0.267 -14.183 -10.623 1.00 97.69 128 LYS A CA 1
ATOM 1049 C C . LYS A 1 128 ? -1.681 -13.939 -10.086 1.00 97.69 128 LYS A C 1
ATOM 1051 O O . LYS A 1 128 ? -2.595 -14.685 -10.405 1.00 97.69 128 LYS A O 1
ATOM 1056 N N . LEU A 1 129 ? -1.882 -12.892 -9.291 1.00 98.12 129 LEU A N 1
ATOM 1057 C CA . LEU A 1 129 ? -3.201 -12.589 -8.729 1.00 98.12 129 LEU A CA 1
ATOM 1058 C C . LEU A 1 129 ? -4.214 -12.213 -9.819 1.00 98.12 129 LEU A C 1
ATOM 1060 O O . LEU A 1 129 ? -5.354 -12.671 -9.784 1.00 98.12 129 LEU A O 1
ATOM 1064 N N . VAL A 1 130 ? -3.793 -11.449 -10.828 1.00 97.75 130 VAL A N 1
ATOM 1065 C CA . VAL A 1 130 ? -4.647 -11.125 -11.981 1.00 97.75 130 VAL A CA 1
ATOM 1066 C C . VAL A 1 130 ? -5.023 -12.379 -12.777 1.00 97.75 130 VAL A C 1
ATOM 1068 O O . VAL A 1 130 ? -6.178 -12.509 -13.180 1.00 97.75 130 VAL A O 1
ATOM 1071 N N . SER A 1 131 ? -4.102 -13.330 -12.984 1.00 96.81 131 SER A N 1
ATOM 1072 C CA . SER A 1 131 ? -4.424 -14.586 -13.682 1.00 96.81 131 SER A CA 1
ATOM 1073 C C . SER A 1 131 ? -5.361 -15.500 -12.882 1.00 96.81 131 SER A C 1
ATOM 1075 O O . SER A 1 131 ? -6.101 -16.283 -13.474 1.00 96.81 131 SER A O 1
ATOM 1077 N N . GLU A 1 132 ? -5.394 -15.350 -11.557 1.00 96.81 132 GLU A N 1
ATOM 1078 C CA . GLU A 1 132 ? -6.362 -15.978 -10.647 1.00 96.81 132 GLU A CA 1
ATOM 1079 C C . GLU A 1 132 ? -7.711 -15.224 -10.583 1.00 96.81 132 GLU A C 1
ATOM 1081 O O . GLU A 1 132 ? -8.597 -15.602 -9.815 1.00 96.81 132 GLU A O 1
ATOM 1086 N N . GLY A 1 133 ? -7.893 -14.166 -11.384 1.00 97.12 133 GLY A N 1
ATOM 1087 C CA . GLY A 1 133 ? -9.127 -13.377 -11.444 1.00 97.12 133 GLY A CA 1
ATOM 1088 C C . GLY A 1 133 ? -9.309 -12.396 -10.282 1.00 97.12 133 GLY A C 1
ATOM 1089 O O . GLY A 1 133 ? -10.438 -11.997 -9.999 1.00 97.12 133 GLY A O 1
ATOM 1090 N N . ARG A 1 134 ? -8.224 -12.024 -9.593 1.00 97.25 134 ARG A N 1
ATOM 1091 C CA . ARG A 1 134 ? -8.225 -11.055 -8.484 1.00 97.25 134 ARG A CA 1
ATOM 1092 C C . ARG A 1 134 ? -7.966 -9.630 -8.967 1.00 97.25 134 ARG A C 1
ATOM 1094 O O . ARG A 1 134 ? -7.378 -9.420 -10.028 1.00 97.25 134 ARG A O 1
ATOM 1101 N N . GLY A 1 135 ? -8.361 -8.652 -8.154 1.00 97.69 135 GLY A N 1
ATOM 1102 C CA . GLY A 1 135 ? -8.129 -7.222 -8.361 1.00 97.69 135 GLY A CA 1
ATOM 1103 C C . GLY A 1 135 ? -7.126 -6.646 -7.355 1.00 97.69 135 GLY A C 1
ATOM 1104 O O . GLY A 1 135 ? -7.535 -5.899 -6.462 1.00 97.69 135 GLY A O 1
ATOM 1105 N N . PRO A 1 136 ? -5.819 -6.955 -7.471 1.00 98.31 136 PRO A N 1
ATOM 1106 C CA . PRO A 1 136 ? -4.823 -6.526 -6.497 1.00 98.31 136 PRO A CA 1
ATOM 1107 C C . PRO A 1 136 ? -4.503 -5.026 -6.566 1.00 98.31 136 PRO A C 1
ATOM 1109 O O . PRO A 1 136 ? -4.409 -4.441 -7.650 1.00 98.31 136 PRO A O 1
ATOM 1112 N N . LEU A 1 137 ? -4.236 -4.429 -5.403 1.00 98.75 137 LEU A N 1
ATOM 1113 C CA . LEU A 1 137 ? -3.569 -3.132 -5.274 1.00 98.75 137 LEU A CA 1
ATOM 1114 C C . LEU A 1 137 ? -2.103 -3.321 -4.884 1.00 98.75 137 LEU A C 1
ATOM 1116 O O . LEU A 1 137 ? -1.801 -4.001 -3.902 1.00 98.75 137 LEU A O 1
ATOM 1120 N N . LEU A 1 138 ? -1.198 -2.680 -5.619 1.00 98.69 138 LEU A N 1
ATOM 1121 C CA . LEU A 1 138 ? 0.232 -2.673 -5.320 1.00 98.69 138 LEU A CA 1
ATOM 1122 C C . LEU A 1 138 ? 0.636 -1.441 -4.502 1.00 98.69 138 LEU A C 1
ATOM 1124 O O . LEU A 1 138 ? 0.359 -0.315 -4.909 1.00 98.69 138 LEU A O 1
ATOM 1128 N N . ILE A 1 139 ? 1.368 -1.618 -3.401 1.00 98.50 139 ILE A N 1
ATOM 1129 C CA . ILE A 1 139 ? 2.025 -0.484 -2.740 1.00 98.50 139 ILE A CA 1
ATOM 1130 C C . ILE A 1 139 ? 3.228 -0.006 -3.567 1.00 98.50 139 ILE A C 1
ATOM 1132 O O . ILE A 1 139 ? 4.106 -0.791 -3.930 1.00 98.50 139 ILE A O 1
ATOM 1136 N N . ASN A 1 140 ? 3.298 1.294 -3.831 1.00 98.19 140 ASN A N 1
ATOM 1137 C CA . ASN A 1 140 ? 4.521 1.989 -4.213 1.00 98.19 140 ASN A CA 1
ATOM 1138 C C . ASN A 1 140 ? 5.092 2.659 -2.952 1.00 98.19 140 ASN A C 1
ATOM 1140 O O . ASN A 1 140 ? 4.464 3.564 -2.394 1.00 98.19 140 ASN A O 1
ATOM 1144 N N . MET A 1 141 ? 6.256 2.193 -2.487 1.00 96.00 141 MET A N 1
ATOM 1145 C CA . MET A 1 141 ? 6.957 2.733 -1.316 1.00 96.00 141 MET A CA 1
ATOM 1146 C C . MET A 1 141 ? 7.616 4.068 -1.672 1.00 96.00 141 MET A C 1
ATOM 1148 O O . MET A 1 141 ? 8.827 4.152 -1.870 1.00 96.00 141 MET A O 1
ATOM 1152 N N . ALA A 1 142 ? 6.779 5.092 -1.786 1.00 95.75 142 ALA A N 1
ATOM 1153 C CA . ALA A 1 142 ? 7.108 6.321 -2.474 1.00 95.75 142 ALA A CA 1
ATOM 1154 C C . ALA A 1 142 ? 8.076 7.215 -1.696 1.00 95.75 142 ALA A C 1
ATOM 1156 O O . ALA A 1 142 ? 8.094 7.265 -0.461 1.00 95.75 142 ALA A O 1
ATOM 1157 N N . ASN A 1 143 ? 8.836 8.007 -2.435 1.00 95.19 143 ASN A N 1
ATOM 1158 C CA . ASN A 1 143 ? 9.538 9.156 -1.902 1.00 95.19 143 ASN A CA 1
ATOM 1159 C C . ASN A 1 143 ? 8.547 10.300 -1.624 1.00 95.19 143 ASN A C 1
ATOM 1161 O O . ASN A 1 143 ? 7.753 10.655 -2.483 1.00 95.19 143 ASN A O 1
ATOM 1165 N N . GLN A 1 144 ? 8.602 10.915 -0.438 1.00 94.00 144 GLN A N 1
ATOM 1166 C CA . GLN A 1 144 ? 7.650 11.973 -0.063 1.00 94.00 144 GLN A CA 1
ATOM 1167 C C . GLN A 1 144 ? 7.797 13.251 -0.900 1.00 94.00 144 GLN A C 1
ATOM 1169 O O . GLN A 1 144 ? 6.839 14.004 -1.036 1.00 94.00 144 GLN A O 1
ATOM 1174 N N . THR A 1 145 ? 8.988 13.545 -1.424 1.00 93.81 145 THR A N 1
ATOM 1175 C CA . THR A 1 145 ? 9.297 14.855 -2.018 1.00 93.81 145 THR A CA 1
ATOM 1176 C C . THR A 1 145 ? 9.550 14.814 -3.514 1.00 93.81 145 THR A C 1
ATOM 1178 O O . THR A 1 145 ? 9.355 15.830 -4.172 1.00 93.81 145 THR A O 1
ATOM 1181 N N . ASN A 1 146 ? 9.979 13.675 -4.057 1.00 93.88 146 ASN A N 1
ATOM 1182 C CA . ASN A 1 146 ? 10.318 13.542 -5.470 1.00 93.88 146 ASN A CA 1
ATOM 1183 C C . ASN A 1 146 ? 9.458 12.447 -6.114 1.00 93.88 146 ASN A C 1
ATOM 1185 O O . ASN A 1 146 ? 9.510 11.310 -5.642 1.00 93.88 146 ASN A O 1
ATOM 1189 N N . PRO A 1 147 ? 8.716 12.738 -7.196 1.00 94.31 147 PRO A N 1
ATOM 1190 C CA . PRO A 1 147 ? 7.923 11.726 -7.881 1.00 94.31 147 PRO A CA 1
ATOM 1191 C C . PRO A 1 147 ? 8.819 10.611 -8.414 1.00 94.31 147 PRO A C 1
ATOM 1193 O O . PRO A 1 147 ? 9.753 10.866 -9.176 1.00 94.31 147 PRO A O 1
ATOM 1196 N N . GLY A 1 148 ? 8.539 9.366 -8.026 1.00 93.38 148 GLY A N 1
ATOM 1197 C CA . GLY A 1 148 ? 9.321 8.231 -8.498 1.00 93.38 148 GLY A CA 1
ATOM 1198 C C . GLY A 1 148 ? 10.716 8.111 -7.879 1.00 93.38 148 GLY A C 1
ATOM 1199 O O . GLY A 1 148 ? 11.546 7.384 -8.425 1.00 93.38 148 GLY A O 1
ATOM 1200 N N . GLY A 1 149 ? 11.015 8.864 -6.818 1.00 93.12 149 GLY A N 1
ATOM 1201 C CA . GLY A 1 149 ? 12.315 8.838 -6.156 1.00 93.12 149 GLY A CA 1
ATOM 1202 C C . GLY A 1 149 ? 13.459 9.275 -7.074 1.00 93.12 149 GLY A C 1
ATOM 1203 O O . GLY A 1 149 ? 13.420 10.336 -7.702 1.00 93.12 149 GLY A O 1
ATOM 1204 N N . GLY A 1 150 ? 14.514 8.468 -7.134 1.00 93.62 150 GLY A N 1
ATOM 1205 C CA . GLY A 1 150 ? 15.715 8.734 -7.922 1.00 93.62 150 GLY A CA 1
ATOM 1206 C C . GLY A 1 150 ? 15.714 8.112 -9.318 1.00 93.62 150 GLY A C 1
ATOM 1207 O O . GLY A 1 150 ? 16.779 7.959 -9.917 1.00 93.62 150 GLY A O 1
ATOM 1208 N N . TYR A 1 151 ? 14.557 7.741 -9.880 1.00 94.62 151 TYR A N 1
ATOM 1209 C CA . TYR A 1 151 ? 14.504 6.965 -11.131 1.00 94.62 151 TYR A CA 1
ATOM 1210 C C . TYR A 1 151 ? 15.174 7.689 -12.311 1.00 94.62 151 TYR A C 1
ATOM 1212 O O . TYR A 1 151 ? 15.817 7.047 -13.146 1.00 94.62 151 TYR A O 1
ATOM 1220 N N . ARG A 1 152 ? 15.093 9.031 -12.340 1.00 94.12 152 ARG A N 1
ATOM 1221 C CA . ARG A 1 152 ? 15.770 9.889 -13.328 1.00 94.12 152 ARG A CA 1
ATOM 1222 C C . ARG A 1 152 ? 17.293 9.752 -13.275 1.00 94.12 152 ARG A C 1
ATOM 1224 O O . ARG A 1 152 ? 17.949 9.986 -14.286 1.00 94.12 152 ARG A O 1
ATOM 1231 N N . LYS A 1 153 ? 17.838 9.386 -12.113 1.00 93.25 153 LYS A N 1
ATOM 1232 C CA . LYS A 1 153 ? 19.271 9.237 -11.833 1.00 93.25 153 LYS A CA 1
ATOM 1233 C C . LYS A 1 153 ? 19.735 7.786 -11.772 1.00 93.25 153 LYS A C 1
ATOM 1235 O O . LYS A 1 153 ? 20.906 7.531 -11.518 1.00 93.25 153 LYS A O 1
ATOM 1240 N N . GLY A 1 154 ? 18.839 6.836 -12.031 1.00 92.00 154 GLY A N 1
ATOM 1241 C CA . GLY A 1 154 ? 19.173 5.418 -12.016 1.00 92.00 154 GLY A CA 1
ATOM 1242 C C . GLY A 1 154 ? 19.263 4.797 -10.624 1.00 92.00 154 GLY A C 1
ATOM 1243 O O . GLY A 1 154 ? 19.903 3.758 -10.489 1.00 92.00 154 GLY A O 1
ATOM 1244 N N . ASP A 1 155 ? 18.608 5.372 -9.616 1.00 91.56 155 ASP A N 1
ATOM 1245 C CA . ASP A 1 155 ? 18.551 4.775 -8.278 1.00 91.56 155 ASP A CA 1
ATOM 1246 C C . ASP A 1 155 ? 17.798 3.428 -8.307 1.00 91.56 155 ASP A C 1
ATOM 1248 O O . ASP A 1 155 ? 16.955 3.161 -9.175 1.00 91.56 155 ASP A O 1
ATOM 1252 N N . GLY A 1 156 ? 18.151 2.534 -7.385 1.00 89.38 156 GLY A N 1
ATOM 1253 C CA . GLY A 1 156 ? 17.840 1.105 -7.455 1.00 89.38 156 GLY A CA 1
ATOM 1254 C C . GLY A 1 156 ? 16.766 0.581 -6.503 1.00 89.38 156 GLY A C 1
ATOM 1255 O O . GLY A 1 156 ? 16.824 -0.607 -6.209 1.00 89.38 156 GLY A O 1
ATOM 1256 N N . ALA A 1 157 ? 15.841 1.400 -5.991 1.00 91.38 157 ALA A N 1
ATOM 1257 C CA . ALA A 1 157 ? 14.811 0.914 -5.068 1.00 91.38 157 ALA A CA 1
ATOM 1258 C C . ALA A 1 157 ? 13.518 0.477 -5.793 1.00 91.38 157 ALA A C 1
ATOM 1260 O O . ALA A 1 157 ? 13.432 0.447 -7.028 1.00 91.38 157 ALA A O 1
ATOM 1261 N N . GLN A 1 158 ? 12.524 0.051 -5.003 1.00 94.44 158 GLN A N 1
ATOM 1262 C CA . GLN A 1 158 ? 11.265 -0.514 -5.498 1.00 94.44 158 GLN A CA 1
ATOM 1263 C C . GLN A 1 158 ? 10.494 0.478 -6.380 1.00 94.44 158 GLN A C 1
ATOM 1265 O O . GLN A 1 158 ? 10.096 0.115 -7.487 1.00 94.44 158 GLN A O 1
ATOM 1270 N N . GLU A 1 159 ? 10.328 1.724 -5.926 1.00 95.81 159 GLU A N 1
ATOM 1271 C CA . GLU A 1 159 ? 9.617 2.774 -6.663 1.00 95.81 159 GLU A CA 1
ATOM 1272 C C . GLU A 1 159 ? 10.241 3.001 -8.049 1.00 95.81 159 GLU A C 1
ATOM 1274 O O . GLU A 1 159 ? 9.558 2.926 -9.075 1.00 95.81 159 GLU A O 1
ATOM 1279 N N . GLU A 1 160 ? 11.559 3.190 -8.112 1.00 96.38 160 GLU A N 1
ATOM 1280 C CA . GLU A 1 160 ? 12.255 3.440 -9.369 1.00 96.38 160 GLU A CA 1
ATOM 1281 C C . GLU A 1 160 ? 12.168 2.244 -10.326 1.00 96.38 160 GLU A C 1
ATOM 1283 O O . GLU A 1 160 ? 12.092 2.421 -11.548 1.00 96.38 160 GLU A O 1
ATOM 1288 N N . ASN A 1 161 ? 12.166 1.018 -9.792 1.00 96.06 161 ASN A N 1
ATOM 1289 C CA . ASN A 1 161 ? 11.997 -0.197 -10.584 1.00 96.06 161 ASN A CA 1
ATOM 1290 C C . ASN A 1 161 ? 10.607 -0.258 -11.239 1.00 96.06 161 ASN A C 1
ATOM 1292 O O . ASN A 1 161 ? 10.513 -0.578 -12.430 1.00 96.06 161 ASN A O 1
ATOM 1296 N N . LEU A 1 162 ? 9.549 0.111 -10.504 1.00 97.75 162 LEU A N 1
ATOM 1297 C CA . LEU A 1 162 ? 8.184 0.191 -11.039 1.00 97.75 162 LEU A CA 1
ATOM 1298 C C . LEU A 1 162 ? 8.105 1.182 -12.203 1.00 97.75 162 LEU A C 1
ATOM 1300 O O . LEU A 1 162 ? 7.545 0.851 -13.253 1.00 97.75 162 LEU A O 1
ATOM 1304 N N . LEU A 1 163 ? 8.709 2.364 -12.059 1.00 97.50 163 LEU A N 1
ATOM 1305 C CA . LEU A 1 163 ? 8.721 3.385 -13.111 1.00 97.50 163 LEU A CA 1
ATOM 1306 C C . LEU A 1 163 ? 9.507 2.934 -14.345 1.00 97.50 163 LEU A C 1
ATOM 1308 O O . LEU A 1 163 ? 9.039 3.119 -15.467 1.00 97.50 163 LEU A O 1
ATOM 1312 N N . ARG A 1 164 ? 10.662 2.282 -14.168 1.00 97.75 164 ARG A N 1
ATOM 1313 C CA . ARG A 1 164 ? 11.457 1.760 -15.295 1.00 97.75 164 ARG A CA 1
ATOM 1314 C C . ARG A 1 164 ? 10.717 0.708 -16.116 1.00 97.75 164 ARG A C 1
ATOM 1316 O O . ARG A 1 164 ? 11.002 0.572 -17.307 1.00 97.75 164 ARG A O 1
ATOM 1323 N N . ARG A 1 165 ? 9.798 -0.044 -15.503 1.00 98.12 165 ARG A N 1
ATOM 1324 C CA . ARG A 1 165 ? 9.098 -1.184 -16.126 1.00 98.12 165 ARG A CA 1
ATOM 1325 C C . ARG A 1 165 ? 7.728 -0.854 -16.709 1.00 98.12 165 ARG A C 1
ATOM 1327 O O . ARG A 1 165 ? 7.101 -1.733 -17.309 1.00 98.12 165 ARG A O 1
ATOM 1334 N N . SER A 1 166 ? 7.257 0.375 -16.530 1.00 98.38 166 SER A N 1
ATOM 1335 C CA . SER A 1 166 ? 5.882 0.759 -16.830 1.00 98.38 166 SER A CA 1
ATOM 1336 C C . SER A 1 166 ? 5.770 2.187 -17.360 1.00 98.38 166 SER A C 1
ATOM 1338 O O . SER A 1 166 ? 6.760 2.896 -17.525 1.00 98.38 166 SER A O 1
ATOM 1340 N N . ASN A 1 167 ? 4.541 2.620 -17.633 1.00 97.75 167 ASN A N 1
ATOM 1341 C CA . ASN A 1 167 ? 4.223 4.021 -17.897 1.00 97.75 167 ASN A CA 1
ATOM 1342 C C . ASN A 1 167 ? 3.881 4.821 -16.625 1.00 97.75 167 ASN A C 1
ATOM 1344 O O . ASN A 1 167 ? 3.417 5.952 -16.733 1.00 97.75 167 ASN A O 1
ATOM 1348 N N . TYR A 1 168 ? 4.102 4.263 -15.429 1.00 97.94 168 TYR A N 1
A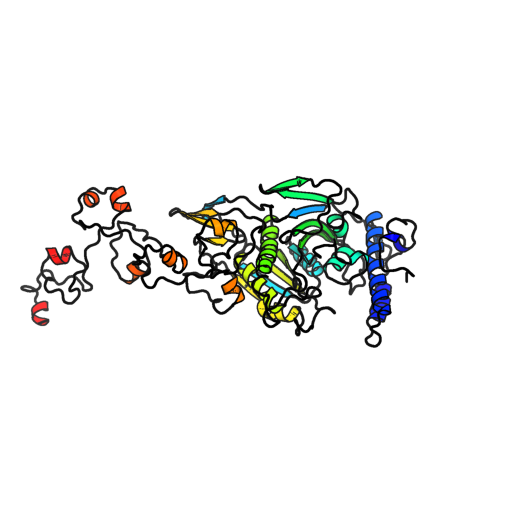TOM 1349 C CA . TYR A 1 168 ? 3.616 4.833 -14.169 1.00 97.94 168 TYR A CA 1
ATOM 1350 C C . TYR A 1 168 ? 4.143 6.249 -13.885 1.00 97.94 168 TYR A C 1
ATOM 1352 O O . TYR A 1 168 ? 3.437 7.067 -13.297 1.00 97.94 168 TYR A O 1
ATOM 1360 N N . TYR A 1 169 ? 5.333 6.596 -14.389 1.00 96.00 169 TYR A N 1
ATOM 1361 C CA . TYR A 1 169 ? 5.868 7.957 -14.281 1.00 96.00 169 TYR A CA 1
ATOM 1362 C C . TYR A 1 169 ? 4.924 9.012 -14.886 1.00 96.00 169 TYR A C 1
ATOM 1364 O O . TYR A 1 169 ? 4.891 10.135 -14.398 1.00 96.00 169 TYR A O 1
ATOM 1372 N N . GLN A 1 170 ? 4.122 8.666 -15.906 1.00 95.31 170 GLN A N 1
ATOM 1373 C CA . GLN A 1 170 ? 3.160 9.595 -16.508 1.00 95.31 170 GLN A CA 1
ATOM 1374 C C . GLN A 1 170 ? 2.047 9.991 -15.518 1.00 95.31 170 GLN A C 1
ATOM 1376 O O . GLN A 1 170 ? 1.418 11.032 -15.694 1.00 95.31 170 GLN A O 1
ATOM 1381 N N . SER A 1 171 ? 1.803 9.186 -14.477 1.00 95.06 171 SER A N 1
ATOM 1382 C CA . SER A 1 171 ? 0.891 9.525 -13.382 1.00 95.06 171 SER A CA 1
ATOM 1383 C C . SER A 1 171 ? 1.551 10.498 -12.404 1.00 95.06 171 SER A C 1
ATOM 1385 O O . SER A 1 171 ? 1.037 11.596 -12.199 1.00 95.06 171 SER A O 1
ATOM 1387 N N . LEU A 1 172 ? 2.701 10.105 -11.843 1.00 94.38 172 LEU A N 1
ATOM 1388 C CA . LEU A 1 172 ? 3.312 10.765 -10.683 1.00 94.38 172 LEU A CA 1
ATOM 1389 C C . LEU A 1 172 ? 4.164 11.987 -11.044 1.00 94.38 172 LEU A C 1
ATOM 1391 O O . LEU A 1 172 ? 4.173 12.972 -10.311 1.00 94.38 172 LEU A O 1
ATOM 1395 N N . ASP A 1 173 ? 4.900 11.921 -12.153 1.00 93.56 173 ASP A N 1
ATOM 1396 C CA . ASP A 1 173 ? 5.906 12.912 -12.521 1.00 93.56 173 ASP A CA 1
ATOM 1397 C C . ASP A 1 173 ? 5.375 13.874 -13.590 1.00 93.56 173 ASP A C 1
ATOM 1399 O O . ASP A 1 173 ? 5.533 13.669 -14.797 1.00 93.56 173 ASP A O 1
ATOM 1403 N N . ILE A 1 174 ? 4.712 14.932 -13.125 1.00 89.81 174 ILE A N 1
ATOM 1404 C CA . ILE A 1 174 ? 4.009 15.900 -13.977 1.00 89.81 174 ILE A CA 1
ATOM 1405 C C . ILE A 1 174 ? 4.960 16.599 -14.954 1.00 89.81 174 ILE A C 1
ATOM 1407 O O . ILE A 1 174 ? 4.568 16.839 -16.094 1.00 89.81 174 ILE A O 1
ATOM 1411 N N . GLU A 1 175 ? 6.206 16.860 -14.545 1.00 89.38 175 GLU A N 1
ATOM 1412 C CA . GLU A 1 175 ? 7.203 17.584 -15.347 1.00 89.38 175 GLU A CA 1
ATOM 1413 C C . GLU A 1 175 ? 7.531 16.863 -16.660 1.00 89.38 175 GLU A C 1
ATOM 1415 O O . GLU A 1 175 ? 7.762 17.513 -17.678 1.00 89.38 175 GLU A O 1
ATOM 1420 N N . ILE A 1 176 ? 7.534 15.526 -16.650 1.00 89.06 176 ILE A N 1
ATOM 1421 C CA . ILE A 1 176 ? 7.885 14.718 -17.828 1.00 89.06 176 ILE A CA 1
ATOM 1422 C C . ILE A 1 176 ? 6.705 13.930 -18.410 1.00 89.06 176 ILE A C 1
ATOM 1424 O O . ILE A 1 176 ? 6.867 13.208 -19.397 1.00 89.06 176 ILE A O 1
ATOM 1428 N N . SER A 1 177 ? 5.535 14.009 -17.779 1.00 89.62 177 SER A N 1
ATOM 1429 C CA . SER A 1 177 ? 4.334 13.311 -18.230 1.00 89.62 177 SER A CA 1
ATOM 1430 C C . SER A 1 177 ? 3.778 13.896 -19.528 1.00 89.62 177 SER A C 1
ATOM 1432 O O . SER A 1 177 ? 3.801 15.106 -19.746 1.00 89.62 177 SER A O 1
ATOM 1434 N N . ASP A 1 178 ? 3.183 13.043 -20.361 1.00 85.75 178 ASP A N 1
ATOM 1435 C CA . ASP A 1 178 ? 2.366 13.521 -21.474 1.00 85.75 178 ASP A CA 1
ATOM 1436 C C . ASP A 1 178 ? 1.010 14.011 -20.934 1.00 85.75 178 ASP A C 1
ATOM 1438 O O . ASP A 1 178 ? 0.367 13.324 -20.136 1.00 85.75 178 ASP A O 1
ATOM 1442 N N . ASN A 1 179 ? 0.546 15.179 -21.391 1.00 73.31 179 ASN A N 1
ATOM 1443 C CA . ASN A 1 179 ? -0.647 15.854 -20.854 1.00 73.31 179 ASN A CA 1
ATOM 1444 C C . ASN A 1 179 ? -1.928 14.996 -20.836 1.00 73.31 179 ASN A C 1
ATOM 1446 O O . ASN A 1 179 ? -2.761 15.181 -19.951 1.00 73.31 179 ASN A O 1
ATOM 1450 N N . ASP A 1 180 ? -2.077 14.066 -21.783 1.00 85.06 180 ASP A N 1
ATOM 1451 C CA . ASP A 1 180 ? -3.277 13.231 -21.933 1.00 85.06 180 ASP A CA 1
ATOM 1452 C C . ASP A 1 180 ? -3.098 11.803 -21.390 1.00 85.06 180 ASP A C 1
ATOM 1454 O O . ASP A 1 180 ? -4.017 10.986 -21.477 1.00 85.06 180 ASP A O 1
ATOM 1458 N N . ALA A 1 181 ? -1.929 11.479 -20.827 1.00 90.81 181 ALA A N 1
ATOM 1459 C CA . ALA A 1 181 ? -1.635 10.131 -20.344 1.00 90.81 181 ALA A CA 1
ATOM 1460 C C . ALA A 1 181 ? -2.364 9.778 -19.040 1.00 90.81 181 ALA A C 1
ATOM 1462 O O . ALA A 1 181 ? -2.667 8.605 -18.819 1.00 90.81 181 ALA A O 1
ATOM 1463 N N . SER A 1 182 ? -2.665 10.772 -18.197 1.00 92.94 182 SER A N 1
ATOM 1464 C CA . SER A 1 182 ? -3.410 10.573 -16.953 1.00 92.94 182 SER A CA 1
ATOM 1465 C C . SER A 1 182 ? -4.452 11.664 -16.717 1.00 92.94 182 SER A C 1
ATOM 1467 O O . SER A 1 182 ? -4.194 12.852 -16.913 1.00 92.94 182 SER A O 1
ATOM 1469 N N . GLU A 1 183 ? -5.648 11.264 -16.298 1.00 94.00 183 GLU A N 1
ATOM 1470 C CA . GLU A 1 183 ? -6.605 12.134 -15.620 1.00 94.00 183 GLU A CA 1
ATOM 1471 C C . GLU A 1 183 ? -6.179 12.310 -14.158 1.00 94.00 183 GLU A C 1
ATOM 1473 O O . GLU A 1 183 ? -5.858 11.337 -13.485 1.00 94.00 183 GLU A O 1
ATOM 1478 N N . ARG A 1 184 ? -6.160 13.552 -13.669 1.00 93.50 184 ARG A N 1
ATOM 1479 C CA . ARG A 1 184 ? -5.639 13.903 -12.343 1.00 93.50 184 ARG A CA 1
ATOM 1480 C C . ARG A 1 184 ? -6.726 14.548 -11.505 1.00 93.50 184 ARG A C 1
ATOM 1482 O O . ARG A 1 184 ? -7.286 15.567 -11.912 1.00 93.50 184 ARG A O 1
ATOM 1489 N N . LEU A 1 185 ? -7.004 13.942 -10.360 1.00 95.31 185 LEU A N 1
ATOM 1490 C CA . LEU A 1 185 ? -8.125 14.267 -9.493 1.00 95.31 185 LEU A CA 1
ATOM 1491 C C . LEU A 1 185 ? -7.650 14.440 -8.049 1.00 95.31 185 LEU A C 1
ATOM 1493 O O . LEU A 1 185 ? -6.714 13.769 -7.615 1.00 95.31 185 LEU A O 1
ATOM 1497 N N . HIS A 1 186 ? -8.318 15.304 -7.299 1.00 95.06 186 HIS A N 1
ATOM 1498 C CA . HIS A 1 186 ? -8.185 15.454 -5.852 1.00 95.06 186 HIS A CA 1
ATOM 1499 C C . HIS A 1 186 ? -9.492 15.028 -5.187 1.00 95.06 186 HIS A C 1
ATOM 1501 O O . HIS A 1 186 ? -10.567 15.298 -5.723 1.00 95.06 186 HIS A O 1
ATOM 1507 N N . CYS A 1 187 ? -9.403 14.324 -4.060 1.00 95.38 187 CYS A N 1
ATOM 1508 C CA . CYS A 1 187 ? -10.571 13.972 -3.263 1.00 95.38 187 CYS A CA 1
ATOM 1509 C C . CYS A 1 187 ? -10.803 15.013 -2.161 1.00 95.38 187 CYS A C 1
ATOM 1511 O O . CYS A 1 187 ? -9.966 15.166 -1.272 1.00 95.38 187 CYS A O 1
ATOM 1513 N N . ASP A 1 188 ? -11.963 15.665 -2.162 1.00 92.69 188 ASP A N 1
ATOM 1514 C CA . ASP A 1 188 ? -12.308 16.686 -1.168 1.00 92.69 188 ASP A CA 1
ATOM 1515 C C . ASP A 1 188 ? -12.845 16.101 0.162 1.00 92.69 188 ASP A C 1
ATOM 1517 O O . ASP A 1 188 ? -12.945 14.882 0.370 1.00 92.69 188 ASP A O 1
ATOM 1521 N N . ASP A 1 189 ? -13.239 16.994 1.074 1.00 90.00 189 ASP A N 1
ATOM 1522 C CA . ASP A 1 189 ? -13.834 16.689 2.385 1.00 90.00 189 ASP A CA 1
ATOM 1523 C C . ASP A 1 189 ? -15.275 16.136 2.315 1.00 90.00 189 ASP A C 1
ATOM 1525 O O . ASP A 1 189 ? -15.870 15.747 3.331 1.00 90.00 189 ASP A O 1
ATOM 1529 N N . LYS A 1 190 ? -15.846 16.062 1.111 1.00 90.12 190 LYS A N 1
ATOM 1530 C CA . LYS A 1 190 ? -17.187 15.552 0.797 1.00 90.12 190 LYS A CA 1
ATOM 1531 C C . LYS A 1 190 ? -17.139 14.298 -0.071 1.00 90.12 190 LYS A C 1
ATOM 1533 O O . LYS A 1 190 ? -18.199 13.873 -0.537 1.00 90.12 190 LYS A O 1
ATOM 1538 N N . CYS A 1 191 ? -15.967 13.678 -0.243 1.00 89.62 191 CYS A N 1
ATOM 1539 C CA . CYS A 1 191 ? -15.776 12.492 -1.081 1.00 89.62 191 CYS A CA 1
ATOM 1540 C C . CYS A 1 191 ? -16.072 12.755 -2.573 1.00 89.62 191 CYS A C 1
ATOM 1542 O O . CYS A 1 191 ? -16.503 11.864 -3.312 1.00 89.62 191 CYS A O 1
ATOM 1544 N N . LYS A 1 192 ? -15.882 13.989 -3.042 1.00 93.75 192 LYS A N 1
ATOM 1545 C CA . LYS A 1 192 ? -15.986 14.349 -4.457 1.00 93.75 192 LYS A CA 1
ATOM 1546 C C . LYS A 1 192 ? -14.605 14.392 -5.086 1.00 93.75 192 LYS A C 1
ATOM 1548 O O . LYS A 1 192 ? -13.636 14.796 -4.455 1.00 93.75 192 LYS A O 1
ATOM 1553 N N . LEU A 1 193 ? -14.549 13.971 -6.347 1.00 95.12 193 LEU A N 1
ATOM 1554 C CA . LEU A 1 193 ? -13.343 14.033 -7.157 1.00 95.12 193 LEU A CA 1
ATOM 1555 C C . LEU A 1 193 ? -13.369 15.309 -7.994 1.00 95.12 193 LEU A C 1
ATOM 1557 O O . LEU A 1 193 ? -14.245 15.477 -8.845 1.00 95.12 193 LEU A O 1
ATOM 1561 N N . GLU A 1 194 ? -12.409 16.189 -7.748 1.00 93.62 194 GLU A N 1
ATOM 1562 C CA . GLU A 1 194 ? -12.247 17.452 -8.461 1.00 93.62 194 GLU A CA 1
ATOM 1563 C C . GLU A 1 194 ? -11.013 17.400 -9.356 1.00 93.62 194 GLU A C 1
ATOM 1565 O O . GLU A 1 194 ? -9.983 16.835 -8.992 1.00 93.62 194 GLU A O 1
ATOM 1570 N N . GLN A 1 195 ? -11.111 17.973 -10.554 1.00 91.62 195 GLN A N 1
ATOM 1571 C CA . GLN A 1 195 ? -9.995 17.970 -11.490 1.00 91.62 195 GLN A CA 1
ATOM 1572 C C . GLN A 1 195 ? -8.900 18.930 -11.026 1.00 91.62 195 GLN A C 1
ATOM 1574 O O . GLN A 1 195 ? -9.153 20.112 -10.801 1.00 91.62 195 GLN A O 1
ATOM 1579 N N . ILE A 1 196 ? -7.672 18.423 -10.934 1.00 86.81 196 ILE A N 1
ATOM 1580 C CA . ILE A 1 196 ? -6.508 19.227 -10.554 1.00 86.81 196 ILE A CA 1
ATOM 1581 C C . ILE A 1 196 ? -6.055 20.062 -11.759 1.00 86.81 196 ILE A C 1
ATOM 1583 O O . ILE A 1 196 ? -6.041 19.573 -12.898 1.00 86.81 196 ILE A O 1
ATOM 1587 N N . SER A 1 197 ? -5.682 21.324 -11.522 1.00 76.62 197 SER A N 1
ATOM 1588 C CA . SER A 1 197 ? -5.232 22.219 -12.590 1.00 76.62 197 SER A CA 1
ATOM 1589 C C . SER A 1 197 ? -3.937 21.715 -13.226 1.00 76.62 197 SER A C 1
ATOM 1591 O O . SER A 1 197 ? -3.080 21.098 -12.590 1.00 76.62 197 SER A O 1
ATOM 1593 N N . LYS A 1 198 ? -3.772 21.984 -14.526 1.00 64.50 198 LYS A N 1
ATOM 1594 C CA . LYS A 1 198 ? -2.547 21.624 -15.249 1.00 64.50 198 LYS A CA 1
ATOM 1595 C C . LYS A 1 198 ? -1.362 22.404 -14.669 1.00 64.50 198 LYS A C 1
ATOM 1597 O O . LYS A 1 198 ? -1.256 23.602 -14.906 1.00 64.50 198 LYS A O 1
ATOM 1602 N N . GLY A 1 199 ? -0.473 21.707 -13.963 1.00 63.69 199 GLY A N 1
ATOM 1603 C CA . GLY A 1 199 ? 0.767 22.262 -13.408 1.00 63.69 199 GLY A CA 1
ATOM 1604 C C . GLY A 1 199 ? 0.919 22.107 -11.894 1.00 63.69 199 GLY A C 1
ATOM 1605 O O . GLY A 1 199 ? 2.028 22.281 -11.395 1.00 63.69 199 GLY A O 1
ATOM 1606 N N . ASP A 1 200 ? -0.142 21.732 -11.176 1.00 74.94 200 ASP A N 1
ATOM 1607 C CA . ASP A 1 200 ? -0.071 21.543 -9.725 1.00 74.94 200 ASP A CA 1
ATOM 1608 C C . ASP A 1 200 ? 0.659 20.239 -9.388 1.00 74.94 200 ASP A C 1
ATOM 1610 O O . ASP A 1 200 ? 0.198 19.146 -9.718 1.00 74.94 200 ASP A O 1
ATOM 1614 N N . SER A 1 201 ? 1.816 20.361 -8.736 1.00 78.62 201 SER A N 1
ATOM 1615 C CA . SER A 1 201 ? 2.603 19.222 -8.263 1.00 78.62 201 SER A CA 1
ATOM 1616 C C . SER A 1 201 ? 1.884 18.490 -7.130 1.00 78.62 201 SER A C 1
ATOM 1618 O O . SER A 1 201 ? 1.445 19.110 -6.167 1.00 78.62 201 SER A O 1
ATOM 1620 N N . PHE A 1 202 ? 1.850 17.156 -7.193 1.00 87.38 202 PHE A N 1
ATOM 1621 C CA . PHE A 1 202 ? 1.406 16.302 -6.077 1.00 87.38 202 PHE A CA 1
ATOM 1622 C C . PHE A 1 202 ? 2.442 16.189 -4.956 1.00 87.38 202 PHE A C 1
ATOM 1624 O O . PHE A 1 202 ? 2.197 15.570 -3.922 1.00 87.38 202 PHE A O 1
ATOM 1631 N N . TYR A 1 203 ? 3.630 16.730 -5.214 1.00 92.00 203 TYR A N 1
ATOM 1632 C CA . TYR A 1 203 ? 4.792 16.647 -4.358 1.00 92.00 203 TYR A CA 1
ATOM 1633 C C . TYR A 1 203 ? 5.197 18.046 -3.864 1.00 92.00 203 TYR A C 1
ATOM 1635 O O . TYR A 1 203 ? 5.161 18.996 -4.655 1.00 92.00 203 TYR A O 1
ATOM 1643 N N . PRO A 1 204 ? 5.648 18.179 -2.603 1.00 93.12 204 PRO A N 1
ATOM 1644 C CA . PRO A 1 204 ? 5.768 17.106 -1.616 1.00 93.12 204 PRO A CA 1
ATOM 1645 C C . PRO A 1 204 ? 4.402 16.570 -1.170 1.00 93.12 204 PRO A C 1
ATOM 1647 O O . PRO A 1 204 ? 3.443 17.324 -1.046 1.00 93.12 204 PRO A O 1
ATOM 1650 N N . MET A 1 205 ? 4.331 15.258 -0.947 1.00 92.25 205 MET A N 1
ATOM 1651 C CA . MET A 1 205 ? 3.119 14.597 -0.479 1.00 92.25 205 MET A CA 1
ATOM 1652 C C . MET A 1 205 ? 2.780 15.067 0.935 1.00 92.25 205 MET A C 1
ATOM 1654 O O . MET A 1 205 ? 3.670 15.206 1.785 1.00 92.25 205 MET A O 1
ATOM 1658 N N . ASP A 1 206 ? 1.485 15.238 1.191 1.00 91.31 206 ASP A N 1
ATOM 1659 C CA . ASP A 1 206 ? 0.959 15.483 2.530 1.00 91.31 206 ASP A CA 1
ATOM 1660 C C . ASP A 1 206 ? 1.384 14.374 3.514 1.00 91.31 206 ASP A C 1
ATOM 1662 O O . ASP A 1 206 ? 1.618 13.228 3.119 1.00 91.31 206 ASP A O 1
ATOM 1666 N N . GLU A 1 207 ? 1.496 14.701 4.805 1.00 86.75 207 GLU A N 1
ATOM 1667 C CA . GLU A 1 207 ? 2.004 13.786 5.837 1.00 86.75 207 GLU A CA 1
ATOM 1668 C C . GLU A 1 207 ? 1.237 12.458 5.874 1.00 86.75 207 GLU A C 1
ATOM 1670 O O . GLU A 1 207 ? 1.852 11.401 5.991 1.00 86.75 207 GLU A O 1
ATOM 1675 N N . PHE A 1 208 ? -0.083 12.474 5.703 1.00 89.69 208 PHE A N 1
ATOM 1676 C CA . PHE A 1 208 ? -0.902 11.254 5.646 1.00 89.69 208 PHE A CA 1
ATOM 1677 C C . PHE A 1 208 ? -1.421 10.942 4.247 1.00 89.69 208 PHE A C 1
ATOM 1679 O O . PHE A 1 208 ? -2.178 9.982 4.066 1.00 89.69 208 PHE A O 1
ATOM 1686 N N . GLY A 1 209 ? -1.003 11.754 3.279 1.00 91.81 209 GLY A N 1
ATOM 1687 C CA . GLY A 1 209 ? -1.482 11.695 1.920 1.00 91.81 209 GLY A CA 1
ATOM 1688 C C . GLY A 1 209 ? -1.007 10.464 1.162 1.00 91.81 209 GLY A C 1
ATOM 1689 O O . GLY A 1 209 ? -0.000 9.821 1.484 1.00 91.81 209 GLY A O 1
ATOM 1690 N N . ALA A 1 210 ? -1.753 10.152 0.115 1.00 96.19 210 ALA A N 1
ATOM 1691 C CA . ALA A 1 210 ? -1.481 9.052 -0.789 1.00 96.19 210 ALA A CA 1
ATOM 1692 C C . ALA A 1 210 ? -1.899 9.424 -2.210 1.00 96.19 210 ALA A C 1
ATOM 1694 O O . ALA A 1 210 ? -2.822 10.212 -2.414 1.00 96.19 210 ALA A O 1
ATOM 1695 N N . ILE A 1 211 ? -1.251 8.817 -3.199 1.00 97.75 211 ILE A N 1
ATOM 1696 C CA . ILE A 1 211 ? -1.623 8.979 -4.605 1.00 97.75 211 ILE A CA 1
ATOM 1697 C C . ILE A 1 211 ? -2.033 7.611 -5.134 1.00 97.75 211 ILE A C 1
ATOM 1699 O O . ILE A 1 211 ? -1.200 6.720 -5.314 1.00 97.75 211 ILE A O 1
ATOM 1703 N N . TYR A 1 212 ? -3.328 7.432 -5.363 1.00 98.62 212 TYR A N 1
ATOM 1704 C CA . TYR A 1 212 ? -3.873 6.241 -6.001 1.00 98.62 212 TYR A CA 1
ATOM 1705 C C . TYR A 1 212 ? -3.774 6.389 -7.518 1.00 98.62 212 TYR A C 1
ATOM 1707 O O . TYR A 1 212 ? -4.099 7.440 -8.062 1.00 98.62 212 TYR A O 1
ATOM 1715 N N . THR A 1 213 ? -3.325 5.353 -8.219 1.00 98.56 213 THR A N 1
ATOM 1716 C CA . THR A 1 213 ? -3.291 5.330 -9.684 1.00 98.56 213 THR A CA 1
ATOM 1717 C C . THR A 1 213 ? -3.819 4.009 -10.212 1.00 98.56 213 THR A C 1
ATOM 1719 O O . THR A 1 213 ? -3.373 2.946 -9.786 1.00 98.56 213 THR A O 1
ATOM 1722 N N . THR A 1 214 ? -4.704 4.074 -11.202 1.00 98.38 214 THR A N 1
ATOM 1723 C CA . THR A 1 214 ? -5.147 2.921 -11.994 1.00 98.38 214 THR A CA 1
ATOM 1724 C C . THR A 1 214 ? -4.910 3.154 -13.488 1.00 98.38 214 THR A C 1
ATOM 1726 O O . THR A 1 214 ? -4.693 4.288 -13.920 1.00 98.38 214 THR A O 1
ATOM 1729 N N . GLY A 1 215 ? -4.918 2.086 -14.288 1.00 97.69 215 GLY A N 1
ATOM 1730 C CA . GLY A 1 215 ? -4.599 2.143 -15.720 1.00 97.69 215 GLY A CA 1
ATOM 1731 C C . GLY A 1 215 ? -3.112 1.966 -16.057 1.00 97.69 215 GLY A C 1
ATOM 1732 O O . GLY A 1 215 ? -2.720 2.158 -17.211 1.00 97.69 215 GLY A O 1
ATOM 1733 N N . ILE A 1 216 ? -2.268 1.596 -15.086 1.00 98.56 216 ILE A N 1
ATOM 1734 C CA . ILE A 1 216 ? -0.822 1.435 -15.295 1.00 98.56 216 ILE A CA 1
ATOM 1735 C C . ILE A 1 216 ? -0.573 0.265 -16.254 1.00 98.56 216 ILE A C 1
ATOM 1737 O O . ILE A 1 216 ? -1.165 -0.808 -16.135 1.00 98.56 216 ILE A O 1
ATOM 1741 N N . THR A 1 217 ? 0.322 0.469 -17.215 1.00 98.44 217 THR A N 1
ATOM 1742 C CA . THR A 1 217 ? 0.764 -0.542 -18.178 1.00 98.44 217 THR A CA 1
ATOM 1743 C C . THR A 1 217 ? 2.205 -0.935 -17.887 1.00 98.44 217 THR A C 1
ATOM 1745 O O . THR A 1 217 ? 3.119 -0.121 -18.032 1.00 98.44 217 THR A O 1
ATOM 1748 N N . VAL A 1 218 ? 2.415 -2.193 -17.507 1.00 98.50 218 VAL A N 1
ATOM 1749 C CA . VAL A 1 218 ? 3.726 -2.797 -17.240 1.00 98.50 218 VAL A CA 1
ATOM 1750 C C . VAL A 1 218 ? 4.112 -3.673 -18.427 1.00 98.50 218 VAL A C 1
ATOM 1752 O O . VAL A 1 218 ? 3.364 -4.564 -18.824 1.00 98.50 218 VAL A O 1
ATOM 1755 N N . PHE A 1 219 ? 5.285 -3.436 -19.004 1.00 98.25 219 PHE A N 1
ATOM 1756 C CA . PHE A 1 219 ? 5.703 -4.090 -20.253 1.00 98.25 219 PHE A CA 1
ATOM 1757 C C . PHE A 1 219 ? 7.155 -4.576 -20.241 1.00 98.25 219 PHE A C 1
ATOM 1759 O O . PHE A 1 219 ? 7.672 -5.031 -21.265 1.00 98.25 219 PHE A O 1
ATOM 1766 N N . ARG A 1 220 ? 7.815 -4.518 -19.080 1.00 98.12 220 ARG A N 1
ATOM 1767 C CA . ARG A 1 220 ? 9.152 -5.076 -18.872 1.00 98.12 220 ARG A CA 1
ATOM 1768 C C . ARG A 1 220 ? 9.197 -6.037 -17.691 1.00 98.12 220 ARG A C 1
ATOM 1770 O O . ARG A 1 220 ? 8.541 -5.841 -16.665 1.00 98.12 220 ARG A O 1
ATOM 1777 N N . GLN A 1 221 ? 10.043 -7.046 -17.837 1.00 97.50 221 GLN A N 1
ATOM 1778 C CA . GLN A 1 221 ? 10.412 -7.992 -16.794 1.00 97.50 221 GLN A CA 1
ATOM 1779 C C . GLN A 1 221 ? 11.284 -7.333 -15.711 1.00 97.50 221 GLN A C 1
ATOM 1781 O O . GLN A 1 221 ? 11.591 -6.140 -15.772 1.00 97.50 221 GLN A O 1
ATOM 1786 N N . THR A 1 222 ? 11.645 -8.119 -14.701 1.00 96.25 222 THR A N 1
ATOM 1787 C CA . THR A 1 222 ? 12.438 -7.707 -13.536 1.00 96.25 222 THR A CA 1
ATOM 1788 C C . THR A 1 222 ? 13.851 -7.240 -13.911 1.00 96.25 222 THR A C 1
ATOM 1790 O O . THR A 1 222 ? 14.346 -7.498 -15.012 1.00 96.25 222 THR A O 1
ATOM 1793 N N . GLU A 1 223 ? 14.525 -6.567 -12.971 1.00 94.44 223 GLU A N 1
ATOM 1794 C CA . GLU A 1 223 ? 15.930 -6.148 -13.128 1.00 94.44 223 GLU A CA 1
ATOM 1795 C C . GLU A 1 223 ? 16.865 -7.350 -13.326 1.00 94.44 223 GLU A C 1
ATOM 1797 O O . GLU A 1 223 ? 17.735 -7.317 -14.192 1.00 94.44 223 GLU A O 1
ATOM 1802 N N . VAL A 1 224 ? 16.613 -8.453 -12.612 1.00 93.25 224 VAL A N 1
ATOM 1803 C CA . VAL A 1 224 ? 17.362 -9.716 -12.745 1.00 93.25 224 VAL A CA 1
ATOM 1804 C C . VAL A 1 224 ? 17.286 -10.280 -14.171 1.00 93.25 224 VAL A C 1
ATOM 1806 O O . VAL A 1 224 ? 18.260 -10.847 -14.667 1.00 93.25 224 VAL A O 1
ATOM 1809 N N . ASN A 1 225 ? 16.166 -10.055 -14.864 1.00 96.38 225 ASN A N 1
ATOM 1810 C CA . ASN A 1 225 ? 15.967 -10.434 -16.266 1.00 96.38 225 ASN A CA 1
ATOM 1811 C C . ASN A 1 225 ? 16.375 -9.321 -17.249 1.00 96.38 225 ASN A C 1
ATOM 1813 O O . ASN A 1 225 ? 15.970 -9.327 -18.413 1.00 96.38 225 ASN A O 1
ATOM 1817 N N . GLY A 1 226 ? 17.152 -8.336 -16.796 1.00 96.50 226 GLY A N 1
ATOM 1818 C CA . GLY A 1 226 ? 17.692 -7.270 -17.634 1.00 96.50 226 GLY A CA 1
ATOM 1819 C C . GLY A 1 226 ? 16.635 -6.352 -18.224 1.00 96.50 226 GLY A C 1
ATOM 1820 O O . GLY A 1 226 ? 16.825 -5.834 -19.328 1.00 96.50 226 GLY A O 1
ATOM 1821 N N . TYR A 1 227 ? 15.497 -6.192 -17.540 1.00 97.50 227 TYR A N 1
ATOM 1822 C CA . TYR A 1 227 ? 14.379 -5.379 -18.016 1.00 97.50 227 TYR A CA 1
ATOM 1823 C C . TYR A 1 227 ? 13.890 -5.789 -19.419 1.00 97.50 227 TYR A C 1
ATOM 1825 O O . TYR A 1 227 ? 13.467 -4.939 -20.216 1.00 97.50 227 TYR A O 1
ATOM 1833 N N . ALA A 1 228 ? 13.977 -7.089 -19.738 1.00 97.56 228 ALA A N 1
ATOM 1834 C CA . ALA A 1 228 ? 13.507 -7.651 -20.999 1.00 97.56 228 ALA A CA 1
ATOM 1835 C C . ALA A 1 228 ? 12.046 -7.271 -21.264 1.00 97.56 228 ALA A C 1
ATOM 1837 O O . ALA A 1 228 ? 11.234 -7.203 -20.342 1.00 97.56 228 ALA A O 1
ATOM 1838 N N . PHE A 1 229 ? 11.694 -7.029 -22.524 1.00 97.75 229 PHE A N 1
ATOM 1839 C CA . PHE A 1 229 ? 10.306 -6.756 -22.869 1.00 97.75 229 PHE A CA 1
ATOM 1840 C C . PHE A 1 229 ? 9.422 -7.985 -22.660 1.00 97.75 229 PHE A C 1
ATOM 1842 O O . PHE A 1 229 ? 9.834 -9.126 -22.873 1.00 97.75 229 PHE A O 1
ATOM 1849 N N . MET A 1 230 ? 8.181 -7.748 -22.254 1.00 97.12 230 MET A N 1
ATOM 1850 C CA . MET A 1 230 ? 7.188 -8.801 -22.076 1.00 97.12 230 MET A CA 1
ATOM 1851 C C . MET A 1 230 ? 6.469 -9.085 -23.393 1.00 97.12 230 MET A C 1
ATOM 1853 O O . MET A 1 230 ? 6.098 -8.162 -24.101 1.00 97.12 230 MET A O 1
ATOM 1857 N N . ARG A 1 231 ? 6.198 -10.347 -23.730 1.00 95.88 231 ARG A N 1
ATOM 1858 C CA . ARG A 1 231 ? 5.359 -10.662 -24.903 1.00 95.88 231 ARG A CA 1
ATOM 1859 C C . ARG A 1 231 ? 3.909 -10.210 -24.709 1.00 95.88 231 ARG A C 1
ATOM 1861 O O . ARG A 1 231 ? 3.290 -9.715 -25.641 1.00 95.88 231 ARG A O 1
ATOM 1868 N N . ASN A 1 232 ? 3.413 -10.330 -23.480 1.00 95.94 232 ASN A N 1
ATOM 1869 C CA . ASN A 1 232 ? 2.077 -9.910 -23.079 1.00 95.94 232 ASN A CA 1
ATOM 1870 C C . ASN A 1 232 ? 2.209 -8.850 -21.977 1.00 95.94 232 ASN A C 1
ATOM 1872 O O . ASN A 1 232 ? 2.446 -9.227 -20.830 1.00 95.94 232 ASN A O 1
ATOM 1876 N N . PRO A 1 233 ? 2.127 -7.545 -22.295 1.00 97.56 233 PRO A N 1
ATOM 1877 C CA . PRO A 1 233 ? 2.088 -6.499 -21.278 1.00 97.56 233 PRO A CA 1
ATOM 1878 C C . PRO A 1 233 ? 0.945 -6.713 -20.285 1.00 97.56 233 PRO A C 1
ATOM 1880 O O . PRO A 1 233 ? -0.150 -7.132 -20.661 1.00 97.56 233 PRO A O 1
ATOM 1883 N N . LEU A 1 234 ? 1.192 -6.366 -19.028 1.00 97.69 234 LEU A N 1
ATOM 1884 C CA . LEU A 1 234 ? 0.165 -6.281 -18.001 1.00 97.69 234 LEU A CA 1
ATOM 1885 C C . LEU A 1 234 ? -0.484 -4.895 -18.089 1.00 97.69 234 LEU A C 1
ATOM 1887 O O . LEU A 1 234 ? 0.157 -3.879 -17.817 1.00 97.69 234 LEU A O 1
ATOM 1891 N N . TYR A 1 235 ? -1.753 -4.866 -18.480 1.00 97.19 235 TYR A N 1
ATOM 1892 C CA . TYR A 1 235 ? -2.551 -3.649 -18.591 1.00 97.19 235 TYR A CA 1
ATOM 1893 C C . TYR A 1 235 ? -3.415 -3.433 -17.350 1.00 97.19 235 TYR A C 1
ATOM 1895 O O . TYR A 1 235 ? -3.802 -4.391 -16.683 1.00 97.19 235 TYR A O 1
ATOM 1903 N N . ASN A 1 236 ? -3.775 -2.172 -17.107 1.00 96.25 236 ASN A N 1
ATOM 1904 C CA . ASN A 1 236 ? -4.706 -1.763 -16.058 1.00 96.25 236 ASN A CA 1
ATOM 1905 C C . ASN A 1 236 ? -4.290 -2.195 -14.643 1.00 96.25 236 ASN A C 1
ATOM 1907 O O . ASN A 1 236 ? -5.133 -2.552 -13.824 1.00 96.25 236 ASN A O 1
ATOM 1911 N N . ALA A 1 237 ? -2.989 -2.161 -14.356 1.00 98.31 237 ALA A N 1
ATOM 1912 C CA . ALA A 1 237 ? -2.510 -2.341 -12.997 1.00 98.31 237 ALA A CA 1
ATOM 1913 C C . ALA A 1 237 ? -2.856 -1.108 -12.143 1.00 98.31 237 ALA A C 1
ATOM 1915 O O . ALA A 1 237 ? -2.870 0.028 -12.633 1.00 98.31 237 ALA A O 1
ATOM 1916 N N . SER A 1 238 ? -3.111 -1.342 -10.859 1.00 98.69 238 SER A N 1
ATOM 1917 C CA . SER A 1 238 ? -3.393 -0.305 -9.867 1.00 98.69 238 SER A CA 1
ATOM 1918 C C . SER A 1 238 ? -2.308 -0.276 -8.799 1.00 98.69 238 SER A C 1
ATOM 1920 O O . SER A 1 238 ? -1.895 -1.322 -8.287 1.00 98.69 238 SER A O 1
ATOM 1922 N N . ALA A 1 239 ? -1.866 0.925 -8.443 1.00 98.75 239 ALA A N 1
ATOM 1923 C CA . ALA A 1 239 ? -0.867 1.146 -7.412 1.00 98.75 239 ALA A CA 1
ATOM 1924 C C . ALA A 1 239 ? -1.239 2.320 -6.501 1.00 98.75 239 ALA A C 1
ATOM 1926 O O . ALA A 1 239 ? -1.916 3.261 -6.916 1.00 98.75 239 ALA A O 1
ATOM 1927 N N . LEU A 1 240 ? -0.764 2.270 -5.259 1.00 98.69 240 LEU A N 1
ATOM 1928 C CA . LEU A 1 240 ? -0.905 3.332 -4.270 1.00 98.69 240 LEU A CA 1
ATOM 1929 C C . LEU A 1 240 ? 0.480 3.824 -3.864 1.00 98.69 240 LEU A C 1
ATOM 1931 O O . LEU A 1 240 ? 1.239 3.084 -3.248 1.00 98.69 240 LEU A O 1
ATOM 1935 N N . ALA A 1 241 ? 0.823 5.059 -4.210 1.00 98.25 241 ALA A N 1
ATOM 1936 C CA . ALA A 1 241 ? 2.034 5.705 -3.727 1.00 98.25 241 ALA A CA 1
ATOM 1937 C C . ALA A 1 241 ? 1.791 6.285 -2.333 1.00 98.25 241 ALA A C 1
ATOM 1939 O O . ALA A 1 241 ? 0.871 7.081 -2.141 1.00 98.25 241 ALA A O 1
ATOM 1940 N N . MET A 1 242 ? 2.622 5.891 -1.369 1.00 96.56 242 MET A N 1
ATOM 1941 C CA . MET A 1 242 ? 2.632 6.454 -0.019 1.00 96.56 242 MET A CA 1
ATOM 1942 C C . MET A 1 242 ? 4.049 6.439 0.544 1.00 96.56 242 MET A C 1
ATOM 1944 O O . MET A 1 242 ? 4.774 5.459 0.380 1.00 96.56 242 MET A O 1
ATOM 1948 N N . ALA A 1 243 ? 4.434 7.513 1.234 1.00 95.25 243 ALA A N 1
ATOM 1949 C CA . ALA A 1 243 ? 5.767 7.645 1.805 1.00 95.25 243 ALA A CA 1
ATOM 1950 C C . ALA A 1 243 ? 5.828 7.210 3.275 1.00 95.25 243 ALA A C 1
ATOM 1952 O O . ALA A 1 243 ? 5.068 7.694 4.122 1.00 95.25 243 ALA A O 1
ATOM 1953 N N . ALA A 1 244 ? 6.782 6.331 3.588 1.00 94.25 244 ALA A N 1
ATOM 1954 C CA . ALA A 1 244 ? 7.165 6.021 4.963 1.00 94.25 244 ALA A CA 1
ATOM 1955 C C . ALA A 1 244 ? 8.021 7.150 5.562 1.00 94.25 244 ALA A C 1
ATOM 1957 O O . ALA A 1 244 ? 8.635 7.937 4.841 1.00 94.25 244 ALA A O 1
ATOM 1958 N N . HIS A 1 245 ? 8.113 7.208 6.891 1.00 91.62 245 HIS A N 1
ATOM 1959 C CA . HIS A 1 245 ? 9.012 8.150 7.557 1.00 91.62 245 HIS A CA 1
ATOM 1960 C C . HIS A 1 245 ? 10.471 7.819 7.246 1.00 91.62 245 HIS A C 1
ATOM 1962 O O . HIS A 1 245 ? 10.895 6.672 7.391 1.00 91.62 245 HIS A O 1
ATOM 1968 N N . ARG A 1 246 ? 11.257 8.830 6.878 1.00 91.12 246 ARG A N 1
ATOM 1969 C CA . ARG A 1 246 ? 12.694 8.685 6.649 1.00 91.12 246 ARG A CA 1
ATOM 1970 C C . ARG A 1 246 ? 13.466 8.832 7.958 1.00 91.12 246 ARG A C 1
ATOM 1972 O O . ARG A 1 246 ? 13.365 9.861 8.617 1.00 91.12 246 ARG A O 1
ATOM 1979 N N . GLU A 1 247 ? 14.254 7.816 8.295 1.00 90.31 247 GLU A N 1
ATOM 1980 C CA . GLU A 1 247 ? 15.114 7.748 9.485 1.00 90.31 247 GLU A CA 1
ATOM 1981 C C . GLU A 1 247 ? 14.394 8.163 10.786 1.00 90.31 247 GLU A C 1
ATOM 1983 O O . GLU A 1 247 ? 14.827 9.090 11.480 1.00 90.31 247 GLU A O 1
ATOM 1988 N N . PRO A 1 248 ? 13.262 7.515 11.130 1.00 90.00 248 PRO A N 1
ATOM 1989 C CA . PRO A 1 248 ? 12.495 7.883 12.313 1.00 90.00 248 PRO A CA 1
ATOM 1990 C C . PRO A 1 248 ? 13.308 7.657 13.594 1.00 90.00 248 PRO A C 1
ATOM 1992 O O . PRO A 1 248 ? 14.162 6.773 13.671 1.00 90.00 248 PRO A O 1
A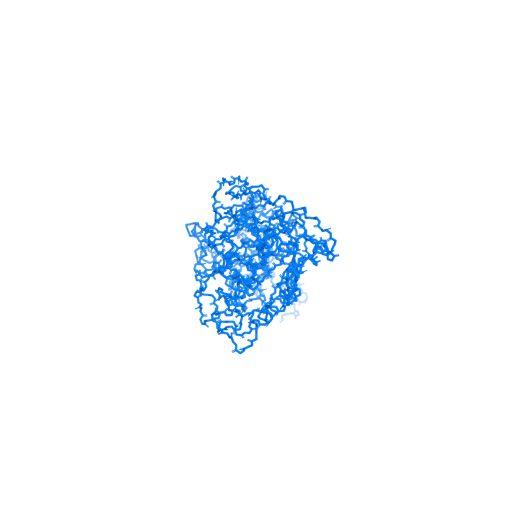TOM 1995 N N . LYS A 1 249 ? 13.015 8.424 14.653 1.00 88.44 249 LYS A N 1
ATOM 1996 C CA . LYS A 1 249 ? 13.669 8.185 15.949 1.00 88.44 249 LYS A CA 1
ATOM 1997 C C . LYS A 1 249 ? 13.165 6.875 16.540 1.00 88.44 249 LYS A C 1
ATOM 1999 O O . LYS A 1 249 ? 11.957 6.650 16.645 1.00 88.44 249 LYS A O 1
ATOM 2004 N N . LEU A 1 250 ? 14.107 6.058 16.994 1.00 87.69 250 LEU A N 1
ATOM 2005 C CA . LEU A 1 250 ? 13.835 4.735 17.538 1.00 87.69 250 LEU A CA 1
ATOM 2006 C C . LEU A 1 250 ? 14.001 4.712 19.058 1.00 87.69 250 LEU A C 1
ATOM 2008 O O . LEU A 1 250 ? 14.859 5.394 19.620 1.00 87.69 250 LEU A O 1
ATOM 2012 N N . LYS A 1 251 ? 13.208 3.874 19.723 1.00 83.81 251 LYS A N 1
ATOM 2013 C CA . LYS A 1 251 ? 13.414 3.446 21.105 1.00 83.81 251 LYS A CA 1
ATOM 2014 C C . LYS A 1 251 ? 14.244 2.162 21.079 1.00 83.81 251 LYS A C 1
ATOM 2016 O O . LYS A 1 251 ? 13.878 1.184 20.429 1.00 83.81 251 LYS A O 1
ATOM 2021 N N . ASN A 1 252 ? 15.387 2.176 21.766 1.00 82.00 252 ASN A N 1
ATOM 2022 C CA . ASN A 1 252 ? 16.317 1.042 21.865 1.00 82.00 252 ASN A CA 1
ATOM 2023 C C . ASN A 1 252 ? 16.755 0.445 20.509 1.00 82.00 252 ASN A C 1
ATOM 2025 O O . ASN A 1 252 ? 17.071 -0.737 20.447 1.00 82.00 252 ASN A O 1
ATOM 2029 N N . ASN A 1 253 ? 16.752 1.238 19.427 1.00 78.81 253 ASN A N 1
ATOM 2030 C CA . ASN A 1 253 ? 17.001 0.802 18.041 1.00 78.81 253 ASN A CA 1
ATOM 2031 C C . ASN A 1 253 ? 16.092 -0.331 17.526 1.00 78.81 253 ASN A C 1
ATOM 2033 O O . ASN A 1 253 ? 16.406 -0.920 16.500 1.00 78.81 253 ASN A O 1
ATOM 2037 N N . LYS A 1 254 ? 14.988 -0.640 18.217 1.00 79.81 254 LYS A N 1
ATOM 2038 C CA . LYS A 1 254 ? 14.108 -1.770 17.879 1.00 79.81 254 LYS A CA 1
ATOM 2039 C C . LYS A 1 254 ? 12.702 -1.341 17.499 1.00 79.81 254 LYS A C 1
ATOM 2041 O O . LYS A 1 254 ? 12.094 -1.940 16.627 1.00 79.81 254 LYS A O 1
ATOM 2046 N N . THR A 1 255 ? 12.172 -0.310 18.150 1.00 82.69 255 THR A N 1
ATOM 2047 C CA . THR A 1 255 ? 10.800 0.143 17.913 1.00 82.69 255 THR A CA 1
ATOM 2048 C C . THR A 1 255 ? 10.767 1.621 17.587 1.00 82.69 255 THR A C 1
ATOM 2050 O O . THR A 1 255 ? 11.653 2.390 17.964 1.00 82.69 255 THR A O 1
ATOM 2053 N N . LEU A 1 256 ? 9.735 2.030 16.860 1.00 82.38 256 LEU A N 1
ATOM 2054 C CA . LEU A 1 256 ? 9.471 3.439 16.606 1.00 82.38 256 LEU A CA 1
ATOM 2055 C C . LEU A 1 256 ? 9.150 4.131 17.938 1.00 82.38 256 LEU A C 1
ATOM 2057 O O . LEU A 1 256 ? 8.383 3.609 18.746 1.00 82.38 256 LEU A O 1
ATOM 2061 N N . ALA A 1 257 ? 9.728 5.306 18.194 1.00 76.62 257 ALA A N 1
ATOM 2062 C CA . ALA A 1 257 ? 9.353 6.082 19.377 1.00 76.62 257 ALA A CA 1
ATOM 2063 C C . ALA A 1 257 ? 7.881 6.535 19.279 1.00 76.62 257 ALA A C 1
ATOM 2065 O O . ALA A 1 257 ? 7.407 6.800 18.181 1.00 76.62 257 ALA A O 1
ATOM 2066 N N . ASN A 1 258 ? 7.172 6.707 20.406 1.00 66.31 258 ASN A N 1
ATOM 2067 C CA . ASN A 1 258 ? 5.717 6.973 20.439 1.00 66.31 258 ASN A CA 1
ATOM 2068 C C . ASN A 1 258 ? 5.226 8.098 19.505 1.00 66.31 258 ASN A C 1
ATOM 2070 O O . ASN A 1 258 ? 4.114 8.023 18.996 1.00 66.31 258 ASN A O 1
ATOM 2074 N N . LYS A 1 259 ? 6.042 9.130 19.234 1.00 59.22 259 LYS A N 1
ATOM 2075 C CA . LYS A 1 259 ? 5.693 10.201 18.278 1.00 59.22 259 LYS A CA 1
ATOM 2076 C C . LYS A 1 259 ? 5.471 9.680 16.843 1.00 59.22 259 LYS A C 1
ATOM 2078 O O . LYS A 1 259 ? 4.748 10.301 16.079 1.00 59.22 259 LYS A O 1
ATOM 2083 N N . PHE A 1 260 ? 6.059 8.540 16.494 1.00 56.88 260 PHE A N 1
ATOM 2084 C CA . PHE A 1 260 ? 5.962 7.885 15.188 1.00 56.88 260 PHE A CA 1
ATOM 2085 C C . PHE A 1 260 ? 4.834 6.844 15.113 1.00 56.88 260 PHE A C 1
ATOM 2087 O O . PHE A 1 260 ? 4.742 6.133 14.113 1.00 56.88 260 PHE A O 1
ATOM 2094 N N . ALA A 1 261 ? 3.942 6.801 16.115 1.00 58.53 261 ALA A N 1
ATOM 2095 C CA . ALA A 1 261 ? 2.650 6.103 16.055 1.00 58.53 261 ALA A CA 1
ATOM 2096 C C . ALA A 1 261 ? 1.809 6.488 14.820 1.00 58.53 261 ALA A C 1
ATOM 2098 O O . ALA A 1 261 ? 0.996 5.706 14.350 1.00 58.53 261 ALA A O 1
ATOM 2099 N N . VAL A 1 262 ? 2.074 7.668 14.251 1.00 67.94 262 VAL A N 1
ATOM 2100 C CA . VAL A 1 262 ? 1.614 8.156 12.936 1.00 67.94 262 VAL A CA 1
ATOM 2101 C C . VAL A 1 262 ? 1.828 7.114 11.824 1.00 67.94 262 VAL A C 1
ATOM 2103 O O . VAL A 1 262 ? 1.032 7.015 10.897 1.00 67.94 262 VAL A O 1
ATOM 2106 N N . THR A 1 263 ? 2.871 6.282 11.919 1.00 80.94 263 THR A N 1
ATOM 2107 C CA . THR A 1 263 ? 3.135 5.207 10.945 1.00 80.94 263 THR A CA 1
ATOM 2108 C C . THR A 1 263 ? 1.997 4.188 10.894 1.00 80.94 263 THR A C 1
ATOM 211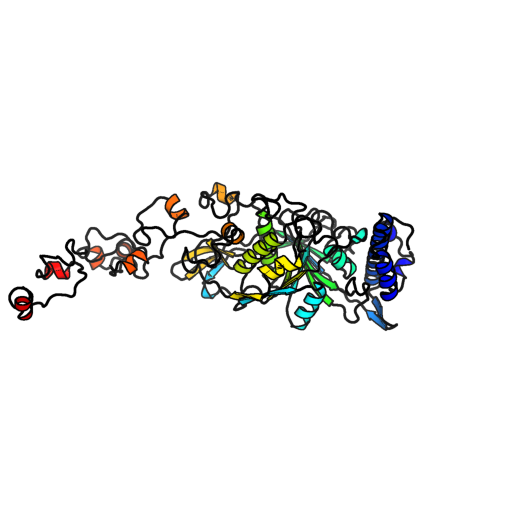0 O O . THR A 1 263 ? 1.677 3.699 9.814 1.00 80.94 263 THR A O 1
ATOM 2113 N N . THR A 1 264 ? 1.336 3.920 12.026 1.00 80.88 264 THR A N 1
ATOM 2114 C CA . THR A 1 264 ? 0.133 3.080 12.074 1.00 80.88 264 THR A CA 1
ATOM 2115 C C . THR A 1 264 ? -0.982 3.677 11.221 1.00 80.88 264 THR A C 1
ATOM 2117 O O . THR A 1 264 ? -1.609 2.946 10.471 1.00 80.88 264 THR A O 1
ATOM 2120 N N . GLN A 1 265 ? -1.177 4.999 11.252 1.00 83.75 265 GLN A N 1
ATOM 2121 C CA . GLN A 1 265 ? -2.213 5.678 10.458 1.00 83.75 265 GLN A CA 1
ATOM 2122 C C . GLN A 1 265 ? -1.895 5.682 8.965 1.00 83.75 265 GLN A C 1
ATOM 2124 O O . GLN A 1 265 ? -2.787 5.471 8.152 1.00 83.75 265 GLN A O 1
ATOM 2129 N N . LYS A 1 266 ? -0.622 5.869 8.588 1.00 90.81 266 LYS A N 1
ATOM 2130 C CA . LYS A 1 266 ? -0.185 5.697 7.192 1.00 90.81 266 LYS A CA 1
ATOM 2131 C C . LYS A 1 266 ? -0.521 4.283 6.706 1.00 90.81 266 LYS A C 1
ATOM 2133 O O . LYS A 1 266 ? -1.149 4.122 5.666 1.00 90.81 266 LYS A O 1
ATOM 2138 N N . ILE A 1 267 ? -0.176 3.260 7.492 1.00 92.88 267 ILE A N 1
ATOM 2139 C CA . ILE A 1 267 ? -0.518 1.871 7.166 1.00 92.88 267 ILE A CA 1
ATOM 2140 C C . ILE A 1 267 ? -2.038 1.679 7.100 1.00 92.88 267 ILE A C 1
ATOM 2142 O O . ILE A 1 267 ? -2.520 1.097 6.138 1.00 92.88 267 ILE A O 1
ATOM 2146 N N . GLU A 1 268 ? -2.807 2.220 8.042 1.00 90.19 268 GLU A N 1
ATOM 2147 C CA . GLU A 1 268 ? -4.274 2.159 8.034 1.00 90.19 268 GLU A CA 1
ATOM 2148 C C . GLU A 1 268 ? -4.875 2.782 6.760 1.00 90.19 268 GLU A C 1
ATOM 2150 O O . GLU A 1 268 ? -5.746 2.180 6.130 1.00 90.19 268 GLU A O 1
ATOM 2155 N N . ASN A 1 269 ? -4.355 3.934 6.321 1.00 92.56 269 ASN A N 1
ATOM 2156 C CA . ASN A 1 269 ? -4.778 4.608 5.091 1.00 92.56 269 ASN A CA 1
ATOM 2157 C C . ASN A 1 269 ? -4.558 3.739 3.844 1.00 92.56 269 ASN A C 1
ATOM 2159 O O . ASN A 1 269 ? -5.385 3.780 2.934 1.00 92.56 269 ASN A O 1
ATOM 2163 N N . ILE A 1 270 ? -3.494 2.922 3.794 1.00 96.00 270 ILE A N 1
ATOM 2164 C CA . ILE A 1 270 ? -3.273 1.979 2.681 1.00 96.00 270 ILE A CA 1
ATOM 2165 C C . ILE A 1 270 ? -4.473 1.037 2.545 1.00 96.00 270 ILE A C 1
ATOM 2167 O O . ILE A 1 270 ? -5.011 0.873 1.449 1.00 96.00 270 ILE A O 1
ATOM 2171 N N . PHE A 1 271 ? -4.922 0.452 3.657 1.00 95.31 271 PHE A N 1
ATOM 2172 C CA . PHE A 1 271 ? -6.047 -0.481 3.668 1.00 95.31 271 PHE A CA 1
ATOM 2173 C C . PHE A 1 271 ? -7.374 0.236 3.389 1.00 95.31 271 PHE A C 1
ATOM 2175 O O . PHE A 1 271 ? -8.175 -0.253 2.591 1.00 95.31 271 PHE A O 1
ATOM 2182 N N . ALA A 1 272 ? -7.592 1.412 3.986 1.00 94.12 272 ALA A N 1
ATOM 2183 C CA . ALA A 1 272 ? -8.805 2.201 3.781 1.00 94.12 272 ALA A CA 1
ATOM 2184 C C . ALA A 1 272 ? -8.997 2.592 2.307 1.00 94.12 272 ALA A C 1
ATOM 2186 O O . ALA A 1 272 ? -10.074 2.384 1.745 1.00 94.12 272 ALA A O 1
ATOM 2187 N N . ILE A 1 273 ? -7.944 3.104 1.659 1.00 96.38 273 ILE A N 1
ATOM 2188 C CA . ILE A 1 273 ? -7.981 3.506 0.246 1.00 96.38 273 ILE A CA 1
ATOM 2189 C C . ILE A 1 273 ? -8.173 2.281 -0.651 1.00 96.38 273 ILE A C 1
ATOM 2191 O O . ILE A 1 273 ? -8.970 2.323 -1.588 1.00 96.38 273 ILE A O 1
ATOM 2195 N N . ALA A 1 274 ? -7.490 1.173 -0.361 1.00 97.00 274 ALA A N 1
ATOM 2196 C CA . ALA A 1 274 ? -7.639 -0.046 -1.146 1.00 97.00 274 ALA A CA 1
ATOM 2197 C C . ALA A 1 274 ? -9.067 -0.594 -1.116 1.00 97.00 274 ALA A C 1
ATOM 2199 O O . ALA A 1 274 ? -9.622 -0.939 -2.161 1.00 97.00 274 ALA A O 1
ATOM 2200 N N . TYR A 1 275 ? -9.672 -0.629 0.073 1.00 94.25 275 TYR A N 1
ATOM 2201 C CA . TYR A 1 275 ? -11.049 -1.070 0.239 1.00 94.25 275 TYR A CA 1
ATOM 2202 C C . TYR A 1 275 ? -12.041 -0.102 -0.422 1.00 94.25 275 TYR A C 1
ATOM 2204 O O . TYR A 1 275 ? -12.962 -0.542 -1.110 1.00 94.25 275 TYR A O 1
ATOM 2212 N N . HIS A 1 276 ? -11.818 1.212 -0.294 1.00 94.38 276 HIS A N 1
ATOM 2213 C CA . HIS A 1 276 ? -12.614 2.241 -0.972 1.00 94.38 276 HIS A CA 1
ATOM 2214 C C . HIS A 1 276 ? -12.632 2.047 -2.500 1.00 94.38 276 HIS A C 1
ATOM 2216 O O . HIS A 1 276 ? -13.695 2.111 -3.122 1.00 94.38 276 HIS A O 1
ATOM 2222 N N . HIS A 1 277 ? -11.482 1.711 -3.091 1.00 95.94 277 HIS A N 1
ATOM 2223 C CA . HIS A 1 277 ? -11.344 1.380 -4.517 1.00 95.94 277 HIS A CA 1
ATOM 2224 C C . HIS A 1 277 ? -11.725 -0.063 -4.876 1.00 95.94 277 HIS A C 1
ATOM 2226 O O . HIS A 1 277 ? -11.573 -0.471 -6.025 1.00 95.94 277 HIS A O 1
ATOM 2232 N N . LYS A 1 278 ? -12.290 -0.820 -3.926 1.00 95.38 278 LYS A N 1
ATOM 2233 C CA . LYS A 1 278 ? -12.835 -2.177 -4.115 1.00 95.38 278 LYS A CA 1
ATOM 2234 C C . LYS A 1 278 ? -11.795 -3.217 -4.539 1.00 95.38 278 LYS A C 1
ATOM 2236 O O . LYS A 1 278 ? -12.132 -4.176 -5.235 1.00 95.38 278 LYS A O 1
ATOM 2241 N N . HIS A 1 279 ? -10.547 -3.045 -4.119 1.00 97.62 279 HIS A N 1
ATOM 2242 C CA . HIS A 1 279 ? -9.531 -4.078 -4.280 1.00 97.62 279 HIS A CA 1
ATOM 2243 C C . HIS A 1 279 ? -9.781 -5.228 -3.304 1.00 97.62 279 HIS A C 1
ATOM 2245 O O . HIS A 1 279 ? -10.070 -4.997 -2.132 1.00 97.62 279 HIS A O 1
ATOM 2251 N N . ASP A 1 280 ? -9.645 -6.467 -3.776 1.00 96.44 280 ASP A N 1
ATOM 2252 C CA . ASP A 1 280 ? -9.817 -7.669 -2.951 1.00 96.44 280 ASP A CA 1
ATOM 2253 C C . ASP A 1 280 ? -8.494 -8.272 -2.467 1.00 96.44 280 ASP A C 1
ATOM 2255 O O . ASP A 1 280 ? -8.482 -9.099 -1.554 1.00 96.44 280 ASP A O 1
ATOM 2259 N N . CYS A 1 281 ? -7.373 -7.847 -3.047 1.00 98.06 281 CYS A N 1
ATOM 2260 C CA . CYS A 1 281 ? -6.039 -8.284 -2.670 1.00 98.06 281 CYS A CA 1
ATOM 2261 C C . CYS A 1 281 ? -5.095 -7.095 -2.486 1.00 98.06 281 CYS A C 1
ATOM 2263 O O . CYS A 1 281 ? -5.181 -6.095 -3.200 1.00 98.06 281 CYS A O 1
ATOM 2265 N N . LEU A 1 282 ? -4.140 -7.241 -1.569 1.00 98.62 282 LEU A N 1
ATOM 2266 C CA . LEU A 1 282 ? -3.061 -6.274 -1.366 1.00 98.62 282 LEU A CA 1
ATOM 2267 C C . LEU A 1 282 ? -1.715 -6.922 -1.665 1.00 98.62 282 LEU A C 1
ATOM 2269 O O . LEU A 1 282 ? -1.458 -8.048 -1.239 1.00 98.62 282 LEU A O 1
ATOM 2273 N N . ILE A 1 283 ? -0.847 -6.188 -2.353 1.00 98.69 283 ILE A N 1
ATOM 2274 C CA . ILE A 1 283 ? 0.564 -6.527 -2.523 1.00 98.69 283 ILE A CA 1
ATOM 2275 C C . ILE A 1 283 ? 1.366 -5.441 -1.820 1.00 98.69 283 ILE A C 1
ATOM 2277 O O . ILE A 1 283 ? 1.531 -4.330 -2.325 1.00 98.69 283 ILE A O 1
ATOM 2281 N N . LEU A 1 284 ? 1.808 -5.774 -0.617 1.00 98.50 284 LEU A N 1
ATOM 2282 C CA . LEU A 1 284 ? 2.563 -4.935 0.297 1.00 98.50 284 LEU A CA 1
ATOM 2283 C C . LEU A 1 284 ? 4.050 -5.321 0.269 1.00 98.50 284 LEU A C 1
ATOM 2285 O O . LEU A 1 284 ? 4.461 -6.260 -0.413 1.00 98.50 284 LEU A O 1
ATOM 2289 N N . SER A 1 285 ? 4.872 -4.583 1.010 1.00 96.31 285 SER A N 1
ATOM 2290 C CA . SER A 1 285 ? 6.308 -4.841 1.144 1.00 96.31 285 SER A CA 1
ATOM 2291 C C . SER A 1 285 ? 6.818 -4.321 2.495 1.00 96.31 285 SER A C 1
ATOM 2293 O O . SER A 1 285 ? 6.026 -3.870 3.328 1.00 96.31 285 SER A O 1
ATOM 2295 N N . ALA A 1 286 ? 8.131 -4.370 2.720 1.00 95.69 286 ALA A N 1
ATOM 2296 C CA . ALA A 1 286 ? 8.780 -3.916 3.947 1.00 95.69 286 ALA A CA 1
ATOM 2297 C C . ALA A 1 286 ? 8.826 -2.377 4.035 1.00 95.69 286 ALA A C 1
ATOM 2299 O O . ALA A 1 286 ? 9.871 -1.744 3.856 1.00 95.69 286 ALA A O 1
ATOM 2300 N N . PHE A 1 287 ? 7.661 -1.768 4.280 1.00 95.75 287 PHE A N 1
ATOM 2301 C CA . PHE A 1 287 ? 7.414 -0.329 4.173 1.00 95.75 287 PHE A CA 1
ATOM 2302 C C . PHE A 1 287 ? 8.448 0.513 4.938 1.00 95.75 287 PHE A C 1
ATOM 2304 O O . PHE A 1 287 ? 8.511 0.500 6.166 1.00 95.75 287 PHE A O 1
ATOM 2311 N N . GLY A 1 288 ? 9.300 1.227 4.196 1.00 93.25 288 GLY A N 1
ATOM 2312 C CA . GLY A 1 288 ? 10.343 2.096 4.750 1.00 93.25 288 GLY A CA 1
ATOM 2313 C C . GLY A 1 288 ? 11.520 1.385 5.439 1.00 93.25 288 GLY A C 1
ATOM 2314 O O . GLY A 1 288 ? 12.353 2.061 6.046 1.00 93.25 288 GLY A O 1
ATOM 2315 N N . CYS A 1 289 ? 11.621 0.056 5.372 1.00 93.75 289 CYS A N 1
ATOM 2316 C CA . CYS A 1 289 ? 12.619 -0.720 6.122 1.00 93.75 289 CYS A CA 1
ATOM 2317 C C . CYS A 1 289 ? 14.007 -0.780 5.450 1.00 93.75 289 CYS A C 1
ATOM 2319 O O . CYS A 1 289 ? 14.989 -1.146 6.090 1.00 93.75 289 CYS A O 1
ATOM 2321 N N . GLY A 1 290 ? 14.104 -0.395 4.172 1.00 89.62 290 GLY A N 1
ATOM 2322 C CA . GLY A 1 290 ? 15.371 -0.244 3.443 1.00 89.62 290 GLY A CA 1
ATOM 2323 C C . GLY A 1 290 ? 16.032 1.115 3.697 1.00 89.62 290 GLY A C 1
ATOM 2324 O O . GLY A 1 290 ? 16.350 1.471 4.832 1.00 89.62 290 GLY A O 1
ATOM 2325 N N . ALA A 1 291 ? 16.187 1.923 2.642 1.00 87.44 291 ALA A N 1
ATOM 2326 C CA . ALA A 1 291 ? 16.866 3.226 2.686 1.00 87.44 291 ALA A CA 1
ATOM 2327 C C . ALA A 1 291 ? 16.314 4.214 3.739 1.00 87.44 291 ALA A C 1
ATOM 2329 O O . ALA A 1 291 ? 17.019 5.126 4.171 1.00 87.44 291 ALA A O 1
ATOM 2330 N N . PHE A 1 292 ? 15.057 4.049 4.166 1.00 91.19 292 PHE A N 1
ATOM 2331 C CA . PHE A 1 292 ? 14.409 4.910 5.161 1.00 91.19 292 PHE A CA 1
ATOM 2332 C C . PHE A 1 292 ? 14.589 4.424 6.606 1.00 91.19 292 PHE A C 1
ATOM 2334 O O . PHE A 1 292 ? 14.166 5.124 7.525 1.00 91.19 292 PHE A O 1
ATOM 2341 N N . LYS A 1 293 ? 15.271 3.293 6.830 1.00 91.56 293 LYS A N 1
ATOM 2342 C CA . LYS A 1 293 ? 15.732 2.830 8.150 1.00 91.56 293 LYS A CA 1
ATOM 2343 C C . LYS A 1 293 ? 14.620 2.643 9.195 1.00 91.56 293 LYS A C 1
ATOM 2345 O O . LYS A 1 293 ? 14.836 2.886 10.383 1.00 91.56 293 LYS A O 1
ATOM 2350 N N . ASN A 1 294 ? 13.433 2.209 8.773 1.00 93.25 294 ASN A N 1
ATOM 2351 C CA . ASN A 1 294 ? 12.395 1.767 9.707 1.00 93.25 294 ASN A CA 1
ATOM 2352 C C . ASN A 1 294 ? 12.723 0.352 10.233 1.00 93.25 294 ASN A C 1
ATOM 2354 O O . ASN A 1 294 ? 13.235 -0.468 9.467 1.00 93.25 294 ASN A O 1
ATOM 2358 N N . PRO A 1 295 ? 12.440 0.048 11.512 1.00 93.75 295 PRO A N 1
ATOM 2359 C CA . PRO A 1 295 ? 12.664 -1.278 12.083 1.00 93.75 295 PRO A CA 1
ATOM 2360 C C . PRO A 1 295 ? 11.648 -2.293 11.542 1.00 93.75 295 PRO A C 1
ATOM 2362 O O . PRO A 1 295 ? 10.448 -2.166 11.788 1.00 93.75 295 PRO A O 1
ATOM 2365 N N . SER A 1 296 ? 12.141 -3.296 10.823 1.00 94.56 296 SER A N 1
ATOM 2366 C CA . SER A 1 296 ? 11.354 -4.302 10.097 1.00 94.56 296 SER A CA 1
ATOM 2367 C C . SER A 1 296 ? 10.396 -5.090 10.995 1.00 94.56 296 SER A C 1
ATOM 2369 O O . SER A 1 296 ? 9.204 -5.117 10.693 1.00 94.56 296 SER A O 1
ATOM 2371 N N . ASP A 1 297 ? 10.864 -5.614 12.134 1.00 92.19 297 ASP A N 1
ATOM 2372 C CA . ASP A 1 297 ? 10.027 -6.317 13.121 1.00 92.19 297 ASP A CA 1
ATOM 2373 C C . ASP A 1 297 ? 8.817 -5.477 13.549 1.00 92.19 297 ASP A C 1
ATOM 2375 O O . ASP A 1 297 ? 7.671 -5.920 13.547 1.00 92.19 297 ASP A O 1
ATOM 2379 N N . HIS A 1 298 ? 9.065 -4.213 13.896 1.00 91.00 298 HIS A N 1
ATOM 2380 C CA . HIS A 1 298 ? 8.015 -3.344 14.406 1.00 91.00 298 HIS A CA 1
ATOM 2381 C C . HIS A 1 298 ? 7.037 -2.923 13.303 1.00 91.00 298 HIS A C 1
ATOM 2383 O O . HIS A 1 298 ? 5.838 -2.837 13.563 1.00 91.00 298 HIS A O 1
ATOM 2389 N N . ILE A 1 299 ? 7.511 -2.686 12.074 1.00 94.06 299 ILE A N 1
ATOM 2390 C CA . ILE A 1 299 ? 6.627 -2.411 10.931 1.00 94.06 299 ILE A CA 1
ATOM 2391 C C . ILE A 1 299 ? 5.752 -3.632 10.622 1.00 94.06 299 ILE A C 1
ATOM 2393 O O . ILE A 1 299 ? 4.550 -3.464 10.412 1.00 94.06 299 ILE A O 1
ATOM 2397 N N . ALA A 1 300 ? 6.303 -4.849 10.659 1.00 94.94 300 ALA A N 1
ATOM 2398 C CA . ALA A 1 300 ? 5.528 -6.078 10.496 1.00 94.94 300 ALA A CA 1
ATOM 2399 C C . ALA A 1 300 ? 4.441 -6.217 11.580 1.00 94.94 300 ALA A C 1
ATOM 2401 O O . ALA A 1 300 ? 3.287 -6.498 11.253 1.00 94.94 300 ALA A O 1
ATOM 2402 N N . SER A 1 301 ? 4.749 -5.919 12.849 1.00 91.19 301 SER A N 1
ATOM 2403 C CA . SER A 1 301 ? 3.751 -5.906 13.935 1.00 91.19 301 SER A CA 1
ATOM 2404 C C . SER A 1 301 ? 2.668 -4.829 13.769 1.00 91.19 301 SER A C 1
ATOM 2406 O O . SER A 1 301 ? 1.506 -5.050 14.127 1.00 91.19 301 SER A O 1
ATOM 2408 N N . ILE A 1 302 ? 3.002 -3.668 13.195 1.00 91.06 302 ILE A N 1
ATOM 2409 C CA . ILE A 1 302 ? 2.007 -2.629 12.879 1.00 91.06 302 ILE A CA 1
ATOM 2410 C C . ILE A 1 302 ? 1.087 -3.108 11.749 1.00 91.06 302 ILE A C 1
ATOM 2412 O O . ILE A 1 302 ? -0.134 -2.994 11.870 1.00 91.06 302 ILE A O 1
ATOM 2416 N N . PHE A 1 303 ? 1.641 -3.706 10.689 1.00 94.69 303 PHE A N 1
ATOM 2417 C CA . PHE A 1 303 ? 0.836 -4.345 9.646 1.00 94.69 303 PHE A CA 1
ATOM 2418 C C . PHE A 1 303 ? -0.058 -5.442 10.214 1.00 94.69 303 PHE A C 1
ATOM 2420 O O . PHE A 1 303 ? -1.233 -5.482 9.872 1.00 94.69 303 PHE A O 1
ATOM 2427 N N . LYS A 1 304 ? 0.451 -6.283 11.121 1.00 91.50 304 LYS A N 1
ATOM 2428 C CA . LYS A 1 304 ? -0.341 -7.313 11.808 1.00 91.50 304 LYS A CA 1
ATOM 2429 C C . LYS A 1 304 ? -1.568 -6.704 12.486 1.00 91.50 304 LYS A C 1
ATOM 2431 O O . LYS A 1 304 ? -2.677 -7.188 12.284 1.00 91.50 304 LYS A O 1
ATOM 2436 N N . SER A 1 305 ? -1.383 -5.608 13.223 1.00 86.12 305 SER A N 1
ATOM 2437 C CA . SER A 1 305 ? -2.486 -4.876 13.863 1.00 86.12 305 SER A CA 1
ATOM 2438 C C . SER A 1 305 ? -3.512 -4.369 12.841 1.00 86.12 305 SER A C 1
ATOM 2440 O O . SER A 1 305 ? -4.708 -4.589 13.018 1.00 86.12 305 SER A O 1
ATOM 2442 N N . ALA A 1 306 ? -3.060 -3.761 11.740 1.00 89.38 306 ALA A N 1
ATOM 2443 C CA . ALA A 1 306 ? -3.951 -3.296 10.674 1.00 89.38 306 ALA A CA 1
ATOM 2444 C C . ALA A 1 306 ? -4.694 -4.459 9.988 1.00 89.38 306 ALA A C 1
ATOM 2446 O O . ALA A 1 306 ? -5.889 -4.366 9.731 1.00 89.38 306 ALA A O 1
ATOM 2447 N N . ILE A 1 307 ? -4.032 -5.595 9.760 1.00 91.06 307 ILE A N 1
ATOM 2448 C CA . ILE A 1 307 ? -4.658 -6.795 9.190 1.00 91.06 307 ILE A CA 1
ATOM 2449 C C . ILE A 1 307 ? -5.773 -7.308 10.102 1.00 91.06 307 ILE A C 1
ATOM 2451 O O . ILE A 1 307 ? -6.835 -7.658 9.603 1.00 91.06 307 ILE A O 1
ATOM 2455 N N . TYR A 1 308 ? -5.591 -7.301 11.425 1.00 85.31 308 TYR A N 1
ATOM 2456 C CA . TYR A 1 308 ? -6.665 -7.668 12.354 1.00 85.31 308 TYR A CA 1
ATOM 2457 C C . TYR A 1 308 ? -7.861 -6.708 12.315 1.00 85.31 308 TYR A C 1
ATOM 2459 O O . TYR A 1 308 ? -8.986 -7.139 12.558 1.00 85.31 308 TYR A O 1
ATOM 2467 N N . GLN A 1 309 ? -7.641 -5.430 12.001 1.00 82.31 309 GLN A N 1
ATOM 2468 C CA . GLN A 1 309 ? -8.714 -4.444 11.829 1.00 82.31 309 GLN A CA 1
ATOM 2469 C C . GLN A 1 309 ? -9.457 -4.599 10.491 1.00 82.31 309 GLN A C 1
ATOM 2471 O O . GLN A 1 309 ? -10.669 -4.395 10.435 1.00 82.31 309 GLN A O 1
ATOM 2476 N N . TYR A 1 310 ? -8.740 -4.944 9.420 1.00 87.25 310 TYR A N 1
ATOM 2477 C CA . TYR A 1 310 ? -9.265 -5.045 8.051 1.00 87.25 310 TYR A CA 1
ATOM 2478 C C . TYR A 1 310 ? -9.483 -6.481 7.573 1.00 87.25 310 TYR A C 1
ATOM 2480 O O . TYR A 1 310 ? -9.722 -6.707 6.381 1.00 87.25 310 TYR A O 1
ATOM 2488 N N . ALA A 1 311 ? -9.401 -7.449 8.483 1.00 81.38 311 ALA A N 1
ATOM 2489 C CA . ALA A 1 311 ? -9.733 -8.829 8.193 1.00 81.38 311 ALA A CA 1
ATOM 2490 C C . ALA A 1 311 ? -11.110 -8.895 7.522 1.00 81.38 311 ALA A C 1
ATOM 2492 O O . ALA A 1 311 ? -11.994 -8.088 7.805 1.00 81.38 311 ALA A O 1
ATOM 2493 N N . GLU A 1 312 ? -11.255 -9.843 6.600 1.00 82.69 312 GLU A N 1
ATOM 2494 C CA . GLU A 1 312 ? -12.461 -10.116 5.816 1.00 82.69 312 GLU A CA 1
ATOM 2495 C C . GLU A 1 312 ? -12.814 -9.119 4.713 1.00 82.69 312 GLU A C 1
ATOM 2497 O O . GLU A 1 312 ? -13.605 -9.469 3.841 1.00 82.69 312 GLU A O 1
ATOM 2502 N N . PHE A 1 313 ? -12.211 -7.928 4.682 1.00 89.19 313 PHE A N 1
ATOM 2503 C CA . PHE A 1 313 ? -12.358 -6.988 3.561 1.00 89.19 313 PHE A CA 1
ATOM 2504 C C . PHE A 1 313 ? -11.439 -7.314 2.385 1.00 89.19 313 PHE A C 1
ATOM 2506 O O . PHE A 1 313 ? -11.718 -6.927 1.252 1.00 89.19 313 PHE A O 1
ATOM 2513 N N . PHE A 1 314 ? -10.387 -8.086 2.649 1.00 94.19 314 PHE A N 1
ATOM 2514 C CA . PHE A 1 314 ? -9.455 -8.585 1.648 1.00 94.19 314 PHE A CA 1
ATOM 2515 C C . PHE A 1 314 ? -9.453 -10.108 1.652 1.00 94.19 314 PHE A C 1
ATOM 2517 O O . PHE A 1 314 ? -9.434 -10.746 2.705 1.00 94.19 314 PHE A O 1
ATOM 2524 N N . ASN A 1 315 ? -9.430 -10.704 0.468 1.00 95.12 315 ASN A N 1
ATOM 2525 C CA . ASN A 1 315 ? -9.301 -12.141 0.308 1.00 95.12 315 ASN A CA 1
ATOM 2526 C C . ASN A 1 315 ? -7.904 -12.614 0.735 1.00 95.12 315 ASN A C 1
ATOM 2528 O O . ASN A 1 315 ? -7.758 -13.547 1.527 1.00 95.12 315 ASN A O 1
ATOM 2532 N N . THR A 1 316 ? -6.874 -11.961 0.191 1.00 96.62 316 THR A N 1
ATOM 2533 C CA . THR A 1 316 ? -5.475 -12.334 0.413 1.00 96.62 316 THR A CA 1
ATOM 2534 C C . THR A 1 316 ? -4.571 -11.104 0.419 1.00 96.62 316 THR A C 1
ATOM 2536 O O . THR A 1 316 ? -4.727 -10.204 -0.408 1.00 96.62 316 THR A O 1
ATOM 2539 N N . ILE A 1 317 ? -3.595 -11.090 1.324 1.00 98.44 317 ILE A N 1
ATOM 2540 C CA . ILE A 1 317 ? -2.552 -10.070 1.433 1.00 98.44 317 ILE A CA 1
ATOM 2541 C C . ILE A 1 317 ? -1.198 -10.742 1.205 1.00 98.44 317 ILE A C 1
ATOM 2543 O O . ILE A 1 317 ? -0.836 -11.686 1.905 1.00 98.44 317 ILE A O 1
ATOM 2547 N N . TYR A 1 318 ? -0.442 -10.250 0.229 1.00 98.56 318 TYR A N 1
ATOM 2548 C CA . TYR A 1 318 ? 0.932 -10.671 -0.018 1.00 98.56 318 TYR A CA 1
ATOM 2549 C C . TYR A 1 318 ? 1.899 -9.596 0.460 1.00 98.56 318 TYR A C 1
ATOM 2551 O O . TYR A 1 318 ? 1.734 -8.426 0.129 1.00 98.56 318 TYR A O 1
ATOM 2559 N N . PHE A 1 319 ? 2.948 -10.000 1.164 1.00 98.69 319 PHE A N 1
ATOM 2560 C CA . PHE A 1 319 ? 4.148 -9.198 1.372 1.00 98.69 319 PHE A CA 1
ATOM 2561 C C . PHE A 1 319 ? 5.229 -9.716 0.426 1.00 98.69 319 PHE A C 1
ATOM 2563 O O . PHE A 1 319 ? 5.797 -10.783 0.651 1.00 98.69 319 PHE A O 1
ATOM 2570 N N . ALA A 1 320 ? 5.474 -8.974 -0.651 1.00 97.88 320 ALA A N 1
ATOM 2571 C CA . ALA A 1 320 ? 6.520 -9.256 -1.628 1.00 97.88 320 ALA A CA 1
ATOM 2572 C C . ALA A 1 320 ? 7.790 -8.495 -1.217 1.00 97.88 320 ALA A C 1
ATOM 2574 O O . ALA A 1 320 ? 7.864 -7.266 -1.355 1.00 97.88 320 ALA A O 1
ATOM 2575 N N . ILE A 1 321 ? 8.752 -9.206 -0.628 1.00 96.69 321 ILE A N 1
ATOM 2576 C CA . ILE A 1 321 ? 9.942 -8.611 -0.008 1.00 96.69 321 ILE A CA 1
ATOM 2577 C C . ILE A 1 321 ? 11.182 -9.275 -0.589 1.00 96.69 321 ILE A C 1
ATOM 2579 O O . ILE A 1 321 ? 11.432 -10.449 -0.348 1.00 96.69 321 ILE A O 1
ATOM 2583 N N . VAL A 1 322 ? 11.966 -8.496 -1.328 1.00 91.88 322 VAL A N 1
ATOM 2584 C CA . VAL A 1 322 ? 13.286 -8.899 -1.814 1.00 91.88 322 VAL A CA 1
ATOM 2585 C C . VAL A 1 322 ? 14.320 -8.130 -1.004 1.00 91.88 322 VAL A C 1
ATOM 2587 O O . VAL A 1 322 ? 14.294 -6.898 -0.988 1.00 91.88 322 VAL A O 1
ATOM 2590 N N . ASP A 1 323 ? 15.209 -8.847 -0.323 1.00 87.75 323 ASP A N 1
ATOM 2591 C CA . ASP A 1 323 ? 16.323 -8.226 0.386 1.00 87.75 323 ASP A CA 1
ATOM 2592 C C . ASP A 1 323 ? 17.392 -7.756 -0.618 1.00 87.75 323 ASP A C 1
ATOM 2594 O O . ASP A 1 323 ? 17.813 -8.496 -1.507 1.00 87.75 323 ASP A O 1
ATOM 2598 N N . ASP A 1 324 ? 17.809 -6.497 -0.490 1.00 80.06 324 ASP A N 1
ATOM 2599 C CA . ASP A 1 324 ? 18.774 -5.808 -1.339 1.00 80.06 324 ASP A CA 1
ATOM 2600 C C . ASP A 1 324 ? 19.965 -5.268 -0.520 1.00 80.06 324 ASP A C 1
ATOM 2602 O O . ASP A 1 324 ? 20.108 -5.512 0.679 1.00 80.06 324 ASP A O 1
ATOM 2606 N N . HIS A 1 325 ? 20.816 -4.466 -1.161 1.00 74.81 325 HIS A N 1
ATOM 2607 C CA . HIS A 1 325 ? 21.961 -3.800 -0.533 1.00 74.81 325 HIS A CA 1
ATOM 2608 C C . HIS A 1 325 ? 21.605 -2.834 0.620 1.00 74.81 325 HIS A C 1
ATOM 2610 O O . HIS A 1 325 ? 22.502 -2.422 1.354 1.00 74.81 325 HIS A O 1
ATOM 2616 N N . ASN A 1 326 ? 20.331 -2.456 0.799 1.00 76.44 326 ASN A N 1
ATOM 2617 C CA . ASN A 1 326 ? 19.874 -1.618 1.914 1.00 76.44 326 ASN A CA 1
ATOM 2618 C C . ASN A 1 326 ? 19.447 -2.441 3.144 1.00 76.44 326 ASN A C 1
ATOM 2620 O O . ASN A 1 326 ? 19.106 -1.867 4.188 1.00 76.44 326 ASN A O 1
ATOM 2624 N N . THR A 1 327 ? 19.455 -3.771 3.039 1.00 84.19 327 THR A N 1
ATOM 2625 C CA . THR A 1 327 ? 19.076 -4.700 4.112 1.00 84.19 327 THR A CA 1
ATOM 2626 C C . THR A 1 327 ? 20.286 -5.180 4.922 1.00 84.19 327 THR A C 1
ATOM 2628 O O . THR A 1 327 ? 21.428 -4.857 4.602 1.00 84.19 327 THR A O 1
ATOM 2631 N N . GLY A 1 328 ? 20.055 -5.878 6.042 1.00 81.06 328 GLY A N 1
ATOM 2632 C CA . GLY A 1 328 ? 21.138 -6.397 6.895 1.00 81.06 328 GLY A CA 1
ATOM 2633 C C . GLY A 1 328 ? 21.910 -5.314 7.662 1.00 81.06 328 GLY A C 1
ATOM 2634 O O . GLY A 1 328 ? 23.051 -5.517 8.074 1.00 81.06 328 GLY A O 1
ATOM 2635 N N . ASN A 1 329 ? 21.316 -4.131 7.828 1.00 83.50 329 ASN A N 1
ATOM 2636 C CA . ASN A 1 329 ? 21.947 -3.002 8.503 1.00 83.50 329 ASN A CA 1
ATOM 2637 C C . ASN A 1 329 ? 21.825 -3.111 10.040 1.00 83.50 329 ASN A C 1
ATOM 2639 O O . ASN A 1 329 ? 21.162 -3.993 10.575 1.00 83.50 329 ASN A O 1
ATOM 2643 N N . LYS A 1 330 ? 22.440 -2.178 10.782 1.00 86.81 330 LYS A N 1
ATOM 2644 C CA . LYS A 1 330 ? 22.426 -2.182 12.261 1.00 86.81 330 LYS A CA 1
ATOM 2645 C C . LYS A 1 330 ? 21.013 -2.203 12.872 1.00 86.81 330 LYS A C 1
ATOM 2647 O O . LYS A 1 330 ? 20.856 -2.677 13.993 1.00 86.81 330 LYS A O 1
ATOM 2652 N N . ILE A 1 331 ? 20.025 -1.637 12.179 1.00 87.19 331 ILE A N 1
ATOM 2653 C CA . ILE A 1 331 ? 18.627 -1.576 12.629 1.00 87.19 331 ILE A CA 1
ATOM 2654 C C . ILE A 1 331 ? 17.896 -2.872 12.256 1.00 87.19 331 ILE A C 1
ATOM 2656 O O . ILE A 1 331 ? 17.175 -3.405 13.089 1.00 87.19 331 ILE A O 1
ATOM 2660 N N . ASN A 1 332 ? 18.138 -3.399 11.051 1.00 91.44 332 ASN A N 1
ATOM 2661 C CA . ASN A 1 332 ? 17.524 -4.619 10.515 1.00 91.44 332 ASN A CA 1
ATOM 2662 C C . ASN A 1 332 ? 18.595 -5.691 10.227 1.00 91.44 332 ASN A C 1
ATOM 2664 O O . ASN A 1 332 ? 18.896 -5.955 9.059 1.00 91.44 332 ASN A O 1
ATOM 2668 N N . PRO A 1 333 ? 19.212 -6.296 11.261 1.00 90.19 333 PRO A N 1
ATOM 2669 C CA . PRO A 1 333 ? 20.361 -7.187 11.086 1.00 90.19 333 PRO A CA 1
ATOM 2670 C C . PRO A 1 333 ? 20.017 -8.502 10.374 1.00 90.19 333 PRO A C 1
ATOM 2672 O O . PRO A 1 333 ? 20.901 -9.134 9.809 1.00 90.19 333 PRO A O 1
ATOM 2675 N N . GLN A 1 334 ? 18.747 -8.909 10.391 1.00 90.56 334 GLN A N 1
ATOM 2676 C CA . GLN A 1 334 ? 18.254 -10.140 9.764 1.00 90.56 334 GLN A CA 1
ATOM 2677 C C . GLN A 1 334 ? 17.688 -9.919 8.352 1.00 90.56 334 GLN A C 1
ATOM 2679 O O . GLN A 1 334 ? 17.038 -10.803 7.801 1.00 90.56 334 GLN A O 1
ATOM 2684 N N . GLY A 1 335 ? 17.909 -8.736 7.774 1.00 92.81 335 GLY A N 1
ATOM 2685 C CA . GLY A 1 335 ? 17.218 -8.324 6.557 1.00 92.81 335 GLY A CA 1
ATOM 2686 C C . GLY A 1 335 ? 15.795 -7.849 6.841 1.00 92.81 335 GLY A C 1
ATOM 2687 O O . GLY A 1 335 ? 15.436 -7.586 7.990 1.00 92.81 335 GLY A O 1
ATOM 2688 N N . ASN A 1 336 ? 14.999 -7.691 5.787 1.00 94.88 336 ASN A N 1
ATOM 2689 C CA . ASN A 1 336 ? 13.596 -7.302 5.893 1.00 94.88 336 ASN A CA 1
ATOM 2690 C C . ASN A 1 336 ? 12.657 -8.497 5.710 1.00 94.88 336 ASN A C 1
ATOM 2692 O O . ASN A 1 336 ? 11.556 -8.482 6.257 1.00 94.88 336 ASN A O 1
ATOM 2696 N N . LEU A 1 337 ? 13.061 -9.518 4.949 1.00 96.50 337 LEU A N 1
ATOM 2697 C CA . LEU A 1 337 ? 12.211 -10.671 4.662 1.00 96.50 337 LEU A CA 1
ATOM 2698 C C . LEU A 1 337 ? 11.908 -11.495 5.921 1.00 96.50 337 LEU A C 1
ATOM 2700 O O . LEU A 1 337 ? 10.738 -11.736 6.219 1.00 96.50 337 LEU A O 1
ATOM 2704 N N . LEU A 1 338 ? 12.946 -11.912 6.656 1.00 96.25 338 LEU A N 1
ATOM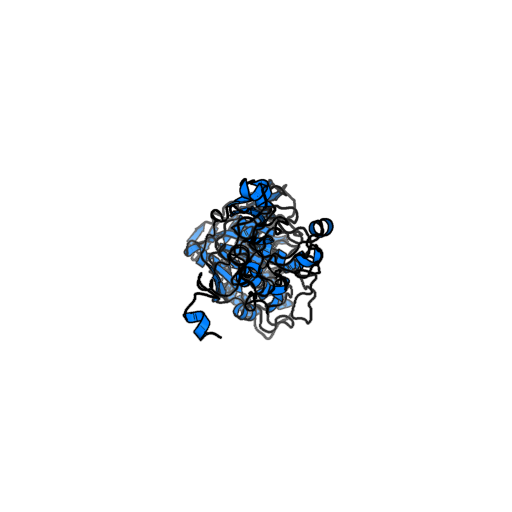 2705 C CA . LEU A 1 338 ? 12.804 -12.856 7.770 1.00 96.25 338 LEU A CA 1
ATOM 2706 C C . LEU A 1 338 ? 11.875 -12.332 8.886 1.00 96.25 338 LEU A C 1
ATOM 2708 O O . LEU A 1 338 ? 10.934 -13.049 9.225 1.00 96.25 338 LEU A O 1
ATOM 2712 N N . PRO A 1 339 ? 12.019 -11.087 9.387 1.00 95.50 339 PRO A N 1
ATOM 2713 C CA . PRO A 1 339 ? 11.102 -10.539 10.394 1.00 95.50 339 PRO A CA 1
ATOM 2714 C C . PRO A 1 339 ? 9.632 -10.548 9.961 1.00 95.50 339 PRO A C 1
ATOM 2716 O O . PRO A 1 339 ? 8.735 -10.866 10.743 1.00 95.50 339 PRO A O 1
ATOM 2719 N N . PHE A 1 340 ? 9.361 -10.232 8.690 1.00 97.56 340 PHE A N 1
ATOM 2720 C CA . PHE A 1 340 ? 8.000 -10.286 8.162 1.00 97.56 340 PHE A CA 1
ATOM 2721 C C . PHE A 1 340 ? 7.495 -11.726 8.083 1.00 97.56 340 PHE A C 1
ATOM 2723 O O . PHE A 1 340 ? 6.342 -11.968 8.437 1.00 97.56 340 PHE A O 1
ATOM 2730 N N . GLN A 1 341 ? 8.333 -12.677 7.661 1.00 97.69 341 GLN A N 1
ATOM 2731 C CA . GLN A 1 341 ? 7.958 -14.090 7.611 1.00 97.69 341 GLN A CA 1
ATOM 2732 C C . GLN A 1 341 ? 7.579 -14.620 8.996 1.00 97.69 341 GLN A C 1
ATOM 2734 O O . GLN A 1 341 ? 6.516 -15.218 9.142 1.00 97.69 341 GLN A O 1
ATOM 2739 N N . GLU A 1 342 ? 8.393 -14.343 10.015 1.00 96.44 342 GLU A N 1
ATOM 2740 C CA . GLU A 1 342 ? 8.150 -14.805 11.387 1.00 96.44 342 GLU A CA 1
ATOM 2741 C C . GLU A 1 342 ? 6.853 -14.240 11.991 1.00 96.44 342 GLU A C 1
ATOM 2743 O O . GLU A 1 342 ? 6.175 -14.927 12.757 1.00 96.44 342 GLU A O 1
ATOM 2748 N N . ILE A 1 343 ? 6.490 -12.998 11.652 1.00 94.44 343 ILE A N 1
ATOM 2749 C CA . ILE A 1 343 ? 5.345 -12.300 12.259 1.00 94.44 343 ILE A CA 1
ATOM 2750 C C . ILE A 1 343 ? 4.037 -12.512 11.480 1.00 94.44 343 ILE A C 1
ATOM 2752 O O . ILE A 1 343 ? 2.963 -12.529 12.094 1.00 94.44 343 ILE A O 1
ATOM 2756 N N . LEU A 1 344 ? 4.098 -12.619 10.148 1.00 96.81 344 LEU A N 1
ATOM 2757 C CA . LEU A 1 344 ? 2.927 -12.502 9.268 1.00 96.81 344 LEU A CA 1
ATOM 2758 C C . LEU A 1 344 ? 2.680 -13.707 8.355 1.00 96.81 344 LEU A C 1
ATOM 2760 O O . LEU A 1 344 ? 1.546 -13.861 7.894 1.00 96.81 344 LEU A O 1
ATOM 2764 N N . ASP A 1 345 ? 3.687 -14.525 8.039 1.00 97.56 345 ASP A N 1
ATOM 2765 C CA . ASP A 1 345 ? 3.496 -15.596 7.057 1.00 97.56 345 ASP A CA 1
ATOM 2766 C C . ASP A 1 345 ? 2.556 -16.688 7.576 1.00 97.56 345 ASP A C 1
ATOM 2768 O O . ASP A 1 345 ? 2.583 -17.071 8.745 1.00 97.56 345 ASP A O 1
ATOM 2772 N N . GLY A 1 346 ? 1.678 -17.172 6.699 1.00 95.88 346 GLY A N 1
ATOM 2773 C CA . GLY A 1 346 ? 0.680 -18.184 7.043 1.00 95.88 346 GLY A CA 1
ATOM 2774 C C . GLY A 1 346 ? -0.436 -17.700 7.975 1.00 95.88 346 GLY A C 1
ATOM 2775 O O . GLY A 1 346 ? -1.283 -18.509 8.360 1.00 95.88 346 GLY A O 1
ATOM 2776 N N . LEU A 1 347 ? -0.486 -16.409 8.327 1.00 94.00 347 LEU A N 1
ATOM 2777 C CA . LEU A 1 347 ? -1.557 -15.866 9.154 1.00 94.00 347 LEU A CA 1
ATOM 2778 C C . LEU A 1 347 ? -2.900 -15.976 8.414 1.00 94.00 347 LEU A C 1
ATOM 2780 O O . LEU A 1 347 ? -3.065 -15.487 7.295 1.00 94.00 347 LEU A O 1
ATOM 2784 N N . ILE A 1 348 ? -3.879 -16.604 9.062 1.00 93.00 348 ILE A N 1
ATOM 2785 C CA . ILE A 1 348 ? -5.272 -16.649 8.614 1.00 93.00 348 ILE A CA 1
ATOM 2786 C C . ILE A 1 348 ? -6.100 -15.991 9.705 1.00 93.00 348 ILE A C 1
ATOM 2788 O O . ILE A 1 348 ? -6.211 -16.525 10.808 1.00 93.00 348 ILE A O 1
ATOM 2792 N N . VAL A 1 349 ? -6.663 -14.824 9.404 1.00 86.75 349 VAL A N 1
ATOM 2793 C CA . VAL A 1 349 ? -7.457 -14.064 10.373 1.00 86.75 349 VAL A CA 1
ATOM 2794 C C . VAL A 1 349 ? -8.943 -14.279 10.076 1.00 86.75 349 VAL A C 1
ATOM 2796 O O . VAL A 1 349 ? -9.403 -13.845 9.015 1.00 86.75 349 VAL A O 1
ATOM 2799 N N . PRO A 1 350 ? -9.687 -14.979 10.957 1.00 79.44 350 PRO A N 1
ATOM 2800 C CA . PRO A 1 350 ? -11.126 -15.183 10.816 1.00 79.44 350 PRO A CA 1
ATOM 2801 C C . PRO A 1 350 ? -11.919 -13.971 11.323 1.00 79.44 350 PRO A C 1
ATOM 2803 O O . PRO A 1 350 ? -11.367 -13.111 12.009 1.00 79.44 350 PRO A O 1
ATOM 2806 N N . SER A 1 351 ? -13.228 -13.964 11.056 1.00 64.50 351 SER A N 1
ATOM 2807 C CA . SER A 1 351 ? -14.170 -12.945 11.534 1.00 64.50 351 SER A CA 1
ATOM 2808 C C . SER A 1 351 ? -14.090 -12.663 13.037 1.00 64.50 351 SER A C 1
ATOM 2810 O O . SER A 1 351 ? -14.381 -13.552 13.852 1.00 64.50 351 SER A O 1
ATOM 2812 N N . PRO A 1 352 ? -13.777 -11.426 13.449 1.00 58.66 352 PRO A N 1
ATOM 2813 C CA . PRO A 1 352 ? -13.943 -10.991 14.820 1.00 58.66 352 PRO A CA 1
ATOM 2814 C C . PRO A 1 352 ? -15.218 -10.145 14.936 1.00 58.66 352 PRO A C 1
ATOM 2816 O O . PRO A 1 352 ? -15.165 -8.921 14.878 1.00 58.66 352 PRO A O 1
ATOM 2819 N N . ILE A 1 353 ? -16.392 -10.762 15.109 1.00 59.19 353 ILE A N 1
ATOM 2820 C CA . ILE A 1 353 ? -17.620 -9.976 15.317 1.00 59.19 353 ILE A CA 1
ATOM 2821 C C . ILE A 1 353 ? -17.818 -9.729 16.809 1.00 59.19 353 ILE A C 1
ATOM 2823 O O . ILE A 1 353 ? -18.504 -10.484 17.499 1.00 59.19 353 ILE A O 1
ATOM 2827 N N . ASN A 1 354 ? -17.237 -8.633 17.297 1.00 61.50 354 ASN A N 1
ATOM 2828 C CA . ASN A 1 354 ? -17.817 -7.916 18.423 1.00 61.50 354 ASN A CA 1
ATOM 2829 C C . ASN A 1 354 ? -18.208 -6.497 17.985 1.00 61.50 354 ASN A C 1
ATOM 2831 O O . ASN A 1 354 ? -17.359 -5.655 17.708 1.00 61.50 354 ASN A O 1
ATOM 2835 N N . LEU A 1 355 ? -19.514 -6.242 17.898 1.00 66.81 355 LEU A N 1
ATOM 2836 C CA . LEU A 1 355 ? -20.091 -4.961 17.480 1.00 66.81 355 LEU A CA 1
ATOM 2837 C C . LEU A 1 355 ? -20.337 -4.078 18.710 1.00 66.81 355 LEU A C 1
ATOM 2839 O O . LEU A 1 355 ? -21.491 -3.842 19.087 1.00 66.81 355 LEU A O 1
ATOM 2843 N N . CYS A 1 356 ? -19.260 -3.645 19.366 1.00 65.50 356 CYS A N 1
ATOM 2844 C CA . CYS A 1 356 ? -19.317 -2.687 20.471 1.00 65.50 356 CYS A CA 1
ATOM 2845 C C . CYS A 1 356 ? -19.058 -1.248 19.989 1.00 65.50 356 CYS A C 1
ATOM 2847 O O . CYS A 1 356 ? -18.452 -1.017 18.946 1.00 65.50 356 CYS A O 1
ATOM 2849 N N . ILE A 1 357 ? -19.557 -0.262 20.740 1.00 69.12 357 ILE A N 1
ATOM 2850 C CA . ILE A 1 357 ? -19.333 1.166 20.449 1.00 69.12 357 ILE A CA 1
ATOM 2851 C C . ILE A 1 357 ? -17.822 1.453 20.452 1.00 69.12 357 ILE A C 1
ATOM 2853 O O . ILE A 1 357 ? -17.114 0.914 21.293 1.00 69.12 357 ILE A O 1
ATOM 2857 N N . ASP A 1 358 ? -17.345 2.300 19.538 1.00 69.75 358 ASP A N 1
ATOM 2858 C CA . ASP A 1 358 ? -15.936 2.638 19.266 1.00 69.75 358 ASP A CA 1
ATOM 2859 C C . ASP A 1 358 ? -15.069 1.494 18.681 1.00 69.75 358 ASP A C 1
ATOM 2861 O O . ASP A 1 358 ? -13.870 1.689 18.440 1.00 69.75 358 ASP A O 1
ATOM 2865 N N . ALA A 1 359 ? -15.639 0.319 18.381 1.00 74.44 359 ALA A N 1
ATOM 2866 C CA . ALA A 1 359 ? -14.953 -0.701 17.584 1.00 74.44 359 ALA A CA 1
ATOM 2867 C C . ALA A 1 359 ? -14.833 -0.282 16.111 1.00 74.44 359 ALA A C 1
ATOM 2869 O O . ALA A 1 359 ? -15.698 0.417 15.569 1.00 74.44 359 ALA A O 1
ATOM 2870 N N . ALA A 1 360 ? -13.758 -0.731 15.461 1.00 76.81 360 ALA A N 1
ATOM 2871 C CA . ALA A 1 360 ? -13.564 -0.566 14.027 1.00 76.81 360 ALA A CA 1
ATOM 2872 C C . ALA A 1 360 ? -14.066 -1.794 13.255 1.00 76.81 360 ALA A C 1
ATOM 2874 O O . ALA A 1 360 ? -13.825 -2.931 13.656 1.00 76.81 360 ALA A O 1
ATOM 2875 N N . ILE A 1 361 ? -14.729 -1.545 12.128 1.00 75.31 361 ILE A N 1
ATOM 2876 C CA . ILE A 1 361 ? -15.105 -2.532 11.117 1.00 75.31 361 ILE A CA 1
ATOM 2877 C C . ILE A 1 361 ? -14.431 -2.097 9.813 1.00 75.31 361 ILE A C 1
ATOM 2879 O O . ILE A 1 361 ? -14.935 -1.217 9.101 1.00 75.31 361 ILE A O 1
ATOM 2883 N N . GLY A 1 362 ? -13.250 -2.656 9.539 1.00 80.81 362 GLY A N 1
ATOM 2884 C CA . GLY A 1 362 ? -12.359 -2.122 8.513 1.00 80.81 362 GLY A CA 1
ATOM 2885 C C . GLY A 1 362 ? -11.996 -0.674 8.842 1.00 80.81 362 GLY A C 1
ATOM 2886 O O . GLY A 1 362 ? -11.472 -0.380 9.917 1.00 80.81 362 GLY A O 1
ATOM 2887 N N . SER A 1 363 ? -12.329 0.246 7.939 1.00 79.88 363 SER A N 1
ATOM 2888 C CA . SER A 1 363 ? -12.083 1.681 8.109 1.00 79.88 363 SER A CA 1
ATOM 2889 C C . SER A 1 363 ? -13.191 2.431 8.863 1.00 79.88 363 SER A C 1
ATOM 2891 O O . SER A 1 363 ? -13.001 3.583 9.247 1.00 79.88 363 SER A O 1
ATOM 2893 N N . ASN A 1 364 ? -14.362 1.816 9.067 1.00 82.31 364 ASN A N 1
ATOM 2894 C CA . ASN A 1 364 ? -15.499 2.461 9.728 1.00 82.31 364 ASN A CA 1
ATOM 2895 C C . ASN A 1 364 ? -15.411 2.300 11.245 1.00 82.31 364 ASN A C 1
ATOM 2897 O O . ASN A 1 364 ? -15.121 1.206 11.724 1.00 82.31 364 ASN A O 1
ATOM 2901 N N . ARG A 1 365 ? -15.761 3.338 12.011 1.00 82.75 365 ARG A N 1
ATOM 2902 C CA . ARG A 1 365 ? -15.948 3.224 13.468 1.00 82.75 365 ARG A CA 1
ATOM 2903 C C . ARG A 1 365 ? -17.425 3.190 13.821 1.00 82.75 365 ARG A C 1
ATOM 2905 O O . ARG A 1 365 ? -18.203 3.973 13.280 1.00 82.75 365 ARG A O 1
ATOM 2912 N N . ILE A 1 366 ? -17.807 2.323 14.754 1.00 80.00 366 ILE A N 1
ATOM 2913 C CA . ILE A 1 366 ? -19.169 2.287 15.296 1.00 80.00 366 ILE A CA 1
ATOM 2914 C C . ILE A 1 366 ? -19.321 3.431 16.302 1.00 80.00 366 ILE A C 1
ATOM 2916 O O . ILE A 1 366 ? -18.755 3.381 17.389 1.00 80.00 366 ILE A O 1
ATOM 2920 N N . ILE A 1 367 ? -20.086 4.462 15.956 1.00 82.62 367 ILE A N 1
ATOM 2921 C CA . ILE A 1 367 ? -20.373 5.596 16.846 1.00 82.62 367 ILE A CA 1
ATOM 2922 C C . ILE A 1 367 ? -21.480 5.238 17.837 1.00 82.62 367 ILE A C 1
ATOM 2924 O O . ILE A 1 367 ? -21.411 5.608 19.007 1.00 82.62 367 ILE A O 1
ATOM 2928 N N . ASP A 1 368 ? -22.513 4.539 17.369 1.00 76.25 368 ASP A N 1
ATOM 2929 C CA . ASP A 1 368 ? -23.673 4.189 18.184 1.00 76.25 368 ASP A CA 1
ATOM 2930 C C . ASP A 1 368 ? -24.280 2.856 17.739 1.00 76.25 368 ASP A C 1
ATOM 2932 O O . ASP A 1 368 ? -24.183 2.471 16.567 1.00 76.25 368 ASP A O 1
ATOM 2936 N N . LYS A 1 369 ? -24.923 2.170 18.682 1.00 75.44 369 LYS A N 1
ATOM 2937 C CA . LYS A 1 369 ? -25.654 0.921 18.474 1.00 75.44 369 LYS A CA 1
ATOM 2938 C C . LYS A 1 369 ? -26.968 0.989 19.241 1.00 75.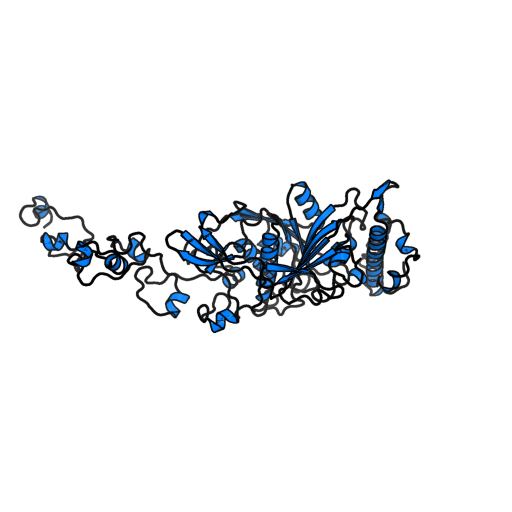44 369 LYS A C 1
ATOM 2940 O O . LYS A 1 369 ? -26.988 0.993 20.469 1.00 75.44 369 LYS A O 1
ATOM 2945 N N . SER A 1 370 ? -28.070 1.016 18.502 1.00 71.44 370 SER A N 1
ATOM 2946 C CA . SER A 1 370 ? -29.411 0.939 19.084 1.00 71.44 370 SER A CA 1
ATOM 2947 C C . SER A 1 370 ? -29.767 -0.494 19.500 1.00 71.44 370 SER A C 1
ATOM 2949 O O . SER A 1 370 ? -29.184 -1.455 18.994 1.00 71.44 370 SER A O 1
ATOM 2951 N N . ASN A 1 371 ? -30.783 -0.632 20.356 1.00 66.69 371 ASN A N 1
ATOM 2952 C CA . ASN A 1 371 ? -31.319 -1.934 20.770 1.00 66.69 371 ASN A CA 1
ATOM 2953 C C . ASN A 1 371 ? -31.891 -2.753 19.596 1.00 66.69 371 ASN A C 1
ATOM 2955 O O . ASN A 1 371 ? -31.884 -3.975 19.663 1.00 66.69 371 ASN A O 1
ATOM 2959 N N . ASP A 1 372 ? -32.319 -2.098 18.510 1.00 67.94 372 ASP A N 1
ATOM 2960 C CA . ASP A 1 372 ? -32.856 -2.743 17.300 1.00 67.94 372 ASP A CA 1
ATOM 2961 C C . ASP A 1 372 ? -31.747 -3.112 16.287 1.00 67.94 372 ASP A C 1
ATOM 2963 O O . ASP A 1 372 ? -31.977 -3.154 15.078 1.00 67.94 372 ASP A O 1
ATOM 2967 N N . GLU A 1 373 ? -30.504 -3.277 16.755 1.00 71.69 373 GLU A N 1
ATOM 2968 C CA . GLU A 1 373 ? -29.314 -3.608 15.948 1.00 71.69 373 GLU A CA 1
ATOM 2969 C C . GLU A 1 373 ? -28.981 -2.620 14.809 1.00 71.69 373 GLU A C 1
ATOM 2971 O O . GLU A 1 373 ? -28.190 -2.923 13.908 1.00 71.69 373 GLU A O 1
ATOM 2976 N N . GLN A 1 374 ? -29.545 -1.408 14.839 1.00 81.00 374 GLN A N 1
ATOM 2977 C CA . GLN A 1 374 ? -29.076 -0.311 13.989 1.00 81.00 374 GLN A CA 1
ATOM 2978 C C . GLN A 1 374 ? -27.742 0.212 14.516 1.00 81.00 374 GLN A C 1
ATOM 2980 O O . GLN A 1 374 ? -27.622 0.546 15.697 1.00 81.00 374 GLN A O 1
ATOM 2985 N N . LEU A 1 375 ? -26.777 0.327 13.614 1.00 84.44 375 LEU A N 1
ATOM 2986 C CA . LEU A 1 375 ? -25.452 0.887 13.816 1.00 84.44 375 LEU A CA 1
ATOM 2987 C C . LEU A 1 375 ? -25.364 2.256 13.141 1.00 84.44 375 LEU A C 1
ATOM 2989 O O . LEU A 1 375 ? -25.863 2.452 12.029 1.00 84.44 375 LEU A O 1
ATOM 2993 N N . ILE A 1 376 ? -24.690 3.192 13.799 1.00 86.56 376 ILE A N 1
ATOM 2994 C CA . ILE A 1 376 ? -24.265 4.458 13.203 1.00 86.56 376 ILE A CA 1
ATOM 2995 C C . ILE A 1 376 ? -22.757 4.375 13.001 1.00 86.56 376 ILE A C 1
ATOM 2997 O O . ILE A 1 376 ? -22.013 4.274 13.975 1.00 86.56 376 ILE A O 1
ATOM 3001 N N . LEU A 1 377 ? -22.312 4.397 11.747 1.00 87.50 377 LEU A N 1
ATOM 3002 C CA . LEU A 1 377 ? -20.898 4.367 11.382 1.00 87.50 377 LEU A CA 1
ATOM 3003 C C . LEU A 1 377 ? -20.368 5.782 11.143 1.00 87.50 377 LEU A C 1
ATOM 3005 O O . LEU A 1 377 ? -21.088 6.637 10.622 1.00 87.50 377 LEU A O 1
ATOM 3009 N N . SER A 1 378 ? -19.112 6.021 11.513 1.00 87.12 378 SER A N 1
ATOM 3010 C CA . SER A 1 378 ? -18.421 7.284 11.253 1.00 87.12 378 SER A CA 1
ATOM 3011 C C . SER A 1 378 ? -18.104 7.486 9.778 1.00 87.12 378 SER A C 1
ATOM 3013 O O . SER A 1 378 ? -18.036 6.530 9.009 1.00 87.12 378 SER A O 1
ATOM 3015 N N . ASP A 1 379 ? -17.826 8.738 9.415 1.00 87.62 379 ASP A N 1
ATOM 3016 C CA . ASP A 1 379 ? -17.091 9.035 8.189 1.00 87.62 379 ASP A CA 1
ATOM 3017 C C . ASP A 1 379 ? -15.772 8.245 8.167 1.00 87.62 379 ASP A C 1
ATOM 3019 O O . ASP A 1 379 ? -15.144 8.021 9.211 1.00 87.62 379 ASP A O 1
ATOM 3023 N N . VAL A 1 380 ? -15.349 7.851 6.967 1.00 88.44 380 VAL A N 1
ATOM 3024 C CA . VAL A 1 380 ? -14.003 7.344 6.706 1.00 88.44 380 VAL A CA 1
ATOM 3025 C C . VAL A 1 380 ? -13.226 8.471 6.050 1.00 88.44 380 VAL A C 1
ATOM 3027 O O . VAL A 1 380 ? -13.539 8.871 4.929 1.00 88.44 380 VAL A O 1
ATOM 3030 N N . CYS A 1 381 ? -12.212 8.978 6.738 1.00 87.19 381 CYS A N 1
ATOM 3031 C CA . CYS A 1 381 ? -11.362 10.061 6.256 1.00 87.19 381 CYS A CA 1
ATOM 3032 C C . CYS A 1 381 ? -9.911 9.601 6.207 1.00 87.19 381 CYS A C 1
ATOM 3034 O O . CYS A 1 381 ? -9.507 8.729 6.977 1.00 87.19 381 CYS A O 1
ATOM 3036 N N . ILE A 1 382 ? -9.116 10.240 5.354 1.00 87.81 382 ILE A N 1
ATOM 3037 C CA . ILE A 1 382 ? -7.667 10.224 5.534 1.00 87.81 382 ILE A CA 1
ATOM 3038 C C . ILE A 1 382 ? -7.381 10.917 6.863 1.00 87.81 382 ILE A C 1
ATOM 3040 O O . ILE A 1 382 ? -7.896 12.003 7.133 1.00 87.81 382 ILE A O 1
ATOM 3044 N N . PHE A 1 383 ? -6.622 10.263 7.739 1.00 73.88 383 PHE A N 1
ATOM 3045 C CA . PHE A 1 383 ? -6.336 10.822 9.058 1.00 73.88 383 PHE A CA 1
ATOM 3046 C C . PHE A 1 383 ? -5.644 12.183 8.936 1.00 73.88 383 PHE A C 1
ATOM 3048 O O . PHE A 1 383 ? -4.510 12.253 8.484 1.00 73.88 383 PHE A O 1
ATOM 3055 N N . GLY A 1 384 ? -6.315 13.254 9.368 1.00 67.00 384 GLY A N 1
ATOM 3056 C CA . GLY A 1 384 ? -5.713 14.588 9.462 1.00 67.00 384 GLY A CA 1
ATOM 3057 C C . GLY A 1 384 ? -5.291 14.997 10.874 1.00 67.00 384 GLY A C 1
ATOM 3058 O O . GLY A 1 384 ? -4.503 15.926 11.041 1.00 67.00 384 GLY A O 1
ATOM 3059 N N . LEU A 1 385 ? -5.785 14.303 11.907 1.00 73.81 385 LEU A N 1
ATOM 3060 C CA . LEU A 1 385 ? -5.418 14.582 13.295 1.00 73.81 385 LEU A CA 1
ATOM 3061 C C . LEU A 1 385 ? -4.199 13.755 13.716 1.00 73.81 385 LEU A C 1
ATOM 3063 O O . LEU A 1 385 ? -4.178 12.544 13.488 1.00 73.81 385 LEU A O 1
ATOM 3067 N N . PRO A 1 386 ? -3.219 14.356 14.413 1.00 72.31 386 PRO A N 1
ATOM 3068 C CA . PRO A 1 386 ? -2.116 13.596 14.977 1.00 72.31 386 PRO A CA 1
ATOM 3069 C C . PRO A 1 386 ? -2.623 12.569 16.008 1.00 72.31 386 PRO A C 1
ATOM 3071 O O . PRO A 1 386 ? -3.606 12.816 16.716 1.00 72.31 386 PRO A O 1
ATOM 3074 N N . PRO A 1 387 ? -1.945 11.420 16.165 1.00 73.44 387 PRO A N 1
ATOM 3075 C CA . PRO A 1 387 ? -2.277 10.456 17.202 1.00 73.44 387 PRO A CA 1
ATOM 3076 C C . PRO A 1 387 ? -2.096 11.061 18.591 1.00 73.44 387 PRO A C 1
ATOM 3078 O O . PRO A 1 387 ? -1.143 11.798 18.862 1.00 73.44 387 PRO A O 1
ATOM 3081 N N . CYS A 1 388 ? -2.992 10.702 19.507 1.00 76.31 388 CYS A N 1
ATOM 3082 C CA . CYS A 1 388 ? -2.815 11.016 20.915 1.00 76.31 388 CYS A CA 1
ATOM 3083 C C . CYS A 1 388 ? -1.517 10.378 21.433 1.00 76.31 388 CYS A C 1
ATOM 3085 O O . CYS A 1 388 ? -1.294 9.179 21.274 1.00 76.31 388 CYS A O 1
ATOM 3087 N N . HIS A 1 389 ? -0.681 11.154 22.125 1.00 70.88 389 HIS A N 1
ATOM 3088 C CA . HIS A 1 389 ? 0.583 10.666 22.693 1.00 70.88 389 HIS A CA 1
ATOM 3089 C C . HIS A 1 389 ? 0.393 9.599 23.786 1.00 70.88 389 HIS A C 1
ATOM 3091 O O . HIS A 1 389 ? 1.322 8.846 24.082 1.00 70.88 389 HIS A O 1
ATOM 3097 N N . HIS A 1 390 ? -0.805 9.525 24.373 1.00 70.06 390 HIS A N 1
ATOM 3098 C CA . HIS A 1 390 ? -1.198 8.477 25.312 1.00 70.06 390 HIS A CA 1
ATOM 3099 C C . HIS A 1 390 ? -1.795 7.233 24.626 1.00 70.06 390 HIS A C 1
ATOM 3101 O O . HIS A 1 390 ? -1.967 6.214 25.294 1.00 70.06 390 HIS A O 1
ATOM 3107 N N . GLY A 1 391 ? -2.084 7.287 23.319 1.00 73.50 391 GLY A N 1
ATOM 3108 C CA . GLY A 1 391 ? -2.591 6.163 22.525 1.00 73.50 391 GLY A CA 1
ATOM 3109 C C . GLY A 1 391 ? -3.800 5.479 23.167 1.00 73.50 391 GLY A C 1
ATOM 3110 O O . GLY A 1 391 ? -4.725 6.146 23.635 1.00 73.50 391 GLY A O 1
ATOM 3111 N N . ALA A 1 392 ? -3.753 4.148 23.249 1.00 71.81 392 ALA A N 1
ATOM 3112 C CA . ALA A 1 392 ? -4.786 3.330 23.884 1.00 71.81 392 ALA A CA 1
ATOM 3113 C C . ALA A 1 392 ? -4.964 3.582 25.399 1.00 71.81 392 ALA A C 1
ATOM 3115 O O . ALA A 1 392 ? -5.945 3.136 25.984 1.00 71.81 392 ALA A O 1
ATOM 3116 N N . LYS A 1 393 ? -4.035 4.302 26.044 1.00 71.38 393 LYS A N 1
ATOM 3117 C CA . LYS A 1 393 ? -4.063 4.647 27.479 1.00 71.38 393 LYS A CA 1
ATOM 3118 C C . LYS A 1 393 ? -4.500 6.094 27.733 1.00 71.38 393 LYS A C 1
ATOM 3120 O O . LYS A 1 393 ? -4.301 6.618 28.829 1.00 71.38 393 LYS A O 1
ATOM 3125 N N . CYS A 1 394 ? -5.024 6.779 26.717 1.00 73.31 394 CYS A N 1
ATOM 3126 C CA . CYS A 1 394 ? -5.510 8.146 26.858 1.00 73.31 394 CYS A CA 1
ATOM 3127 C C . CYS A 1 394 ? -6.681 8.218 27.849 1.00 73.31 394 CYS A C 1
ATOM 3129 O O . CYS A 1 394 ? -7.651 7.479 27.721 1.00 73.31 394 CYS A O 1
ATOM 3131 N N . ARG A 1 395 ? -6.610 9.142 28.816 1.00 72.06 395 ARG A N 1
ATOM 3132 C CA . ARG A 1 395 ? -7.697 9.402 29.780 1.00 72.06 395 ARG A CA 1
ATOM 3133 C C . ARG A 1 395 ? -8.708 10.443 29.289 1.00 72.06 395 ARG A C 1
ATOM 3135 O O . ARG A 1 395 ? -9.798 10.546 29.835 1.00 72.06 395 ARG A O 1
ATOM 3142 N N . ASP A 1 396 ? -8.383 11.162 28.217 1.00 69.62 396 ASP A N 1
ATOM 3143 C CA . ASP A 1 396 ? -9.196 12.241 27.644 1.00 69.62 396 ASP A CA 1
ATOM 3144 C C . ASP A 1 396 ? -10.060 11.785 26.451 1.00 69.62 396 ASP A C 1
ATOM 3146 O O . ASP A 1 396 ? -10.519 12.604 25.655 1.00 69.62 396 ASP A O 1
ATOM 3150 N N . LEU A 1 397 ? -10.336 10.480 26.326 1.00 67.56 397 LEU A N 1
ATOM 3151 C CA . LEU A 1 397 ? -11.096 9.886 25.210 1.00 67.56 397 LEU A CA 1
ATOM 3152 C C . LEU A 1 397 ? -12.521 10.441 25.045 1.00 67.56 397 LEU A C 1
ATOM 3154 O O . LEU A 1 397 ? -13.132 10.272 23.994 1.00 67.56 397 LEU A O 1
ATOM 3158 N N . ARG A 1 398 ? -13.094 11.079 26.069 1.00 65.38 398 ARG A N 1
ATOM 3159 C CA . ARG A 1 398 ? -14.427 11.713 26.013 1.00 65.38 398 ARG A CA 1
ATOM 3160 C C . ARG A 1 398 ? -14.380 13.235 26.042 1.00 65.38 398 ARG A C 1
ATOM 3162 O O . ARG A 1 398 ? -15.422 13.875 25.925 1.00 65.38 398 ARG A O 1
ATOM 3169 N N . ASN A 1 399 ? -13.195 13.823 26.163 1.00 73.31 399 ASN A N 1
ATOM 3170 C CA . ASN A 1 399 ? -13.038 15.265 26.113 1.00 73.31 399 ASN A CA 1
ATOM 3171 C C . ASN A 1 399 ? -13.197 15.728 24.657 1.00 73.31 399 ASN A C 1
ATOM 3173 O O . ASN A 1 399 ? -12.363 15.424 23.805 1.00 73.31 399 ASN A O 1
ATOM 3177 N N . SER A 1 400 ? -14.274 16.459 24.366 1.00 73.88 400 SER A N 1
ATOM 3178 C CA . SER A 1 400 ? -14.609 16.909 23.007 1.00 73.88 400 SER A CA 1
ATOM 3179 C C . SER A 1 400 ? -13.516 17.778 22.382 1.00 73.88 400 SER A C 1
ATOM 3181 O O . SER A 1 400 ? -13.216 17.622 21.200 1.00 73.88 400 SER A O 1
ATOM 3183 N N . LYS A 1 401 ? -12.864 18.633 23.181 1.00 76.62 401 LYS A N 1
ATOM 3184 C CA . LYS A 1 401 ? -11.739 19.469 22.742 1.00 76.62 401 LYS A CA 1
ATOM 3185 C C . LYS A 1 401 ? -10.487 18.640 22.446 1.00 76.62 401 LYS A C 1
ATOM 3187 O O . LYS A 1 401 ? -9.723 18.992 21.559 1.00 76.62 401 LYS A O 1
ATOM 3192 N N . HIS A 1 402 ? -10.267 17.550 23.177 1.00 80.19 402 HIS A N 1
ATOM 3193 C CA . HIS A 1 402 ? -9.152 16.640 22.912 1.00 80.19 402 HIS A CA 1
ATOM 3194 C C . HIS A 1 402 ? -9.416 15.776 21.669 1.00 80.19 402 HIS A C 1
ATOM 3196 O O . HIS A 1 402 ? -8.545 15.658 20.812 1.00 80.19 402 HIS A O 1
ATOM 3202 N N . LYS A 1 403 ? -10.631 15.227 21.531 1.00 75.56 403 LYS A N 1
ATOM 3203 C CA . LYS A 1 403 ? -11.057 14.430 20.366 1.00 75.56 403 LYS A CA 1
ATOM 3204 C C . LYS A 1 403 ? -11.007 15.205 19.050 1.00 75.56 403 LYS A C 1
ATOM 3206 O O . LYS A 1 403 ? -10.758 14.605 18.014 1.00 75.56 403 LYS A O 1
ATOM 3211 N N . SER A 1 404 ? -11.219 16.521 19.078 1.00 78.12 404 SER A N 1
ATOM 3212 C CA . SER A 1 404 ? -11.081 17.357 17.880 1.00 78.12 404 SER A CA 1
ATOM 3213 C C . SER A 1 404 ? -9.629 17.673 17.508 1.00 78.12 404 SER A C 1
ATOM 3215 O O . SER A 1 404 ? -9.392 18.222 16.439 1.00 78.12 404 SER A O 1
ATOM 3217 N N . GLN A 1 405 ? -8.663 17.355 18.376 1.00 80.06 405 GLN A N 1
ATOM 3218 C CA . GLN A 1 405 ? -7.242 17.656 18.176 1.00 80.06 405 GLN A CA 1
ATOM 3219 C C . GLN A 1 405 ? -6.385 16.408 17.972 1.00 80.06 405 GLN A C 1
ATOM 3221 O O . GLN A 1 405 ? -5.331 16.497 17.347 1.00 80.06 405 GLN A O 1
ATOM 3226 N N . PHE A 1 406 ? -6.816 15.262 18.499 1.00 79.31 406 PHE A N 1
ATOM 3227 C CA . PHE A 1 406 ? -6.058 14.022 18.449 1.00 79.31 406 PHE A CA 1
ATOM 3228 C C . PHE A 1 406 ? -6.940 12.851 18.050 1.00 79.31 406 PHE A C 1
ATOM 3230 O O . PHE A 1 406 ? -8.050 12.694 18.557 1.00 79.31 406 PHE A O 1
ATOM 3237 N N . SER A 1 407 ? -6.406 11.983 17.199 1.00 78.25 407 SER A N 1
ATOM 3238 C CA . SER A 1 407 ? -7.021 10.690 16.910 1.00 78.25 407 SER A CA 1
ATOM 3239 C C . SER A 1 407 ? -6.647 9.659 17.978 1.00 78.25 407 SER A C 1
ATOM 3241 O O . SER A 1 407 ? -5.508 9.640 18.464 1.00 78.25 407 SER A O 1
ATOM 3243 N N . HIS A 1 408 ? -7.567 8.746 18.271 1.00 79.19 408 HIS A N 1
ATOM 3244 C CA . HIS A 1 408 ? -7.360 7.646 19.216 1.00 79.19 408 HIS A CA 1
ATOM 3245 C C . HIS A 1 408 ? -7.486 6.296 18.520 1.00 79.19 408 HIS A C 1
ATOM 3247 O O . HIS A 1 408 ? -8.258 6.198 17.560 1.00 79.19 408 HIS A O 1
ATOM 3253 N N . PRO A 1 409 ? -6.779 5.258 18.991 1.00 79.12 409 PRO A N 1
ATOM 3254 C CA . PRO A 1 409 ? -6.934 3.924 18.432 1.00 79.12 409 PRO A CA 1
ATOM 3255 C C . PRO A 1 409 ? -8.348 3.368 18.692 1.00 79.12 409 PRO A C 1
ATOM 3257 O O . PRO A 1 409 ? -8.975 3.764 19.678 1.00 79.12 409 PRO A O 1
ATOM 3260 N N . PRO A 1 410 ? -8.884 2.501 17.818 1.00 79.69 410 PRO A N 1
ATOM 3261 C CA . PRO A 1 410 ? -10.203 1.903 18.015 1.00 79.69 410 PRO A CA 1
ATOM 3262 C C . PRO A 1 410 ? -10.194 0.853 19.138 1.00 79.69 410 PRO A C 1
ATOM 3264 O O . PRO A 1 410 ? -9.134 0.411 19.598 1.00 79.69 410 PRO A O 1
ATOM 3267 N N . ILE A 1 411 ? -11.379 0.423 19.581 1.00 77.38 411 ILE A N 1
ATOM 3268 C CA . ILE A 1 411 ? -11.490 -0.740 20.474 1.00 77.38 411 ILE A CA 1
ATOM 3269 C C . ILE A 1 411 ? -11.023 -2.000 19.741 1.00 77.38 411 ILE A C 1
ATOM 3271 O O . ILE A 1 411 ? -11.256 -2.164 18.543 1.00 77.38 411 ILE A O 1
ATOM 3275 N N . CYS A 1 412 ? -10.347 -2.888 20.472 1.00 77.69 412 CYS A N 1
ATOM 3276 C CA . CYS A 1 412 ? -9.834 -4.140 19.934 1.00 77.69 412 CYS A CA 1
ATOM 3277 C C . CYS A 1 412 ? -10.953 -5.010 19.328 1.00 77.69 412 CYS A C 1
ATOM 3279 O O . CYS A 1 412 ? -11.842 -5.438 20.072 1.00 77.69 412 CYS A O 1
ATOM 3281 N N . PRO A 1 413 ? -10.870 -5.368 18.029 1.00 69.75 413 PRO A N 1
ATOM 3282 C CA . PRO A 1 413 ? -11.889 -6.196 17.383 1.00 69.75 413 PRO A CA 1
ATOM 3283 C C . PRO A 1 413 ? -11.903 -7.635 17.930 1.00 69.75 413 PRO A C 1
ATOM 3285 O O . PRO A 1 413 ? -12.944 -8.279 17.983 1.00 69.75 413 PRO A O 1
ATOM 3288 N N . LEU A 1 414 ? -10.760 -8.135 18.419 1.00 69.75 414 LEU A N 1
ATOM 3289 C CA . LEU A 1 414 ? -10.602 -9.511 18.918 1.00 69.75 414 LEU A CA 1
ATOM 3290 C C . LEU A 1 414 ? -11.232 -9.766 20.296 1.00 69.75 414 LEU A C 1
ATOM 3292 O O . LEU A 1 414 ? -11.295 -10.905 20.760 1.00 69.75 414 LEU A O 1
ATOM 3296 N N . SER A 1 415 ? -11.673 -8.723 20.991 1.00 65.25 415 SER A N 1
ATOM 3297 C CA . SER A 1 415 ? -12.170 -8.843 22.356 1.00 65.25 415 SER A CA 1
ATOM 3298 C C . SER A 1 415 ? -13.612 -9.372 22.372 1.00 65.25 415 SER A C 1
ATOM 3300 O O . SER A 1 415 ? -14.538 -8.573 22.408 1.00 65.25 415 SER A O 1
ATOM 3302 N N . LYS A 1 416 ? -13.838 -10.697 22.407 1.00 51.69 416 LYS A N 1
ATOM 3303 C CA . LYS A 1 416 ? -15.191 -11.324 22.482 1.00 51.69 416 LYS A CA 1
ATOM 3304 C C . LYS A 1 416 ? -15.983 -10.964 23.751 1.00 51.69 416 LYS A C 1
ATOM 3306 O O . LYS A 1 416 ? -17.206 -10.978 23.764 1.00 51.69 416 LYS A O 1
ATOM 3311 N N . ALA A 1 417 ? -15.267 -10.619 24.811 1.00 47.62 417 ALA A N 1
ATOM 3312 C CA . ALA A 1 417 ? -15.724 -9.897 25.988 1.00 47.62 417 ALA A CA 1
ATOM 3313 C C . ALA A 1 417 ? -14.472 -9.232 26.564 1.00 47.62 417 ALA A C 1
ATOM 3315 O O . ALA A 1 417 ? -13.405 -9.859 26.597 1.00 47.62 417 ALA A O 1
ATOM 3316 N N . THR A 1 418 ? -14.580 -7.969 26.960 1.00 51.28 418 THR A N 1
ATOM 3317 C CA . THR A 1 418 ? -13.463 -7.171 27.487 1.00 51.28 418 THR A CA 1
ATOM 3318 C C . THR A 1 418 ? -12.669 -7.968 28.515 1.00 51.28 418 THR A C 1
ATOM 3320 O O . THR A 1 418 ? -13.261 -8.539 29.425 1.00 51.28 418 THR A O 1
ATOM 3323 N N . SER A 1 419 ? -11.347 -8.052 28.304 1.00 50.41 419 SER A N 1
ATOM 3324 C CA . SER A 1 419 ? -10.354 -8.900 28.999 1.00 50.41 419 SER A CA 1
ATOM 3325 C C . SER A 1 419 ? -9.974 -10.268 28.394 1.00 50.41 419 SER A C 1
ATOM 3327 O O . SER A 1 419 ? -9.223 -10.992 29.042 1.00 50.41 419 SER A O 1
ATOM 3329 N N . SER A 1 420 ? -10.424 -10.646 27.191 1.00 58.59 420 SER A N 1
ATOM 3330 C CA . SER A 1 420 ? -10.088 -11.955 26.575 1.00 58.59 420 SER A CA 1
ATOM 3331 C C . SER A 1 420 ? -9.498 -11.838 25.165 1.00 58.59 420 SER A C 1
ATOM 3333 O O . SER A 1 420 ? -9.914 -12.521 24.237 1.00 58.59 420 SER A O 1
ATOM 3335 N N . CYS A 1 421 ? -8.529 -10.938 24.996 1.00 70.44 421 CYS A N 1
ATOM 3336 C CA . CYS A 1 421 ? -7.758 -10.839 23.761 1.00 70.44 421 CYS A CA 1
ATOM 3337 C C . CYS A 1 421 ? -6.494 -11.706 23.869 1.00 70.44 421 CYS A C 1
ATOM 3339 O O . CYS A 1 421 ? -5.703 -11.554 24.798 1.00 70.44 421 CYS A O 1
ATOM 3341 N N . GLU A 1 422 ? -6.286 -12.604 22.909 1.00 73.06 422 GLU A N 1
ATOM 3342 C CA . GLU A 1 422 ? -5.103 -13.479 22.862 1.00 73.06 422 GLU A CA 1
ATOM 3343 C C . GLU A 1 422 ? -3.805 -12.703 22.560 1.00 73.06 422 GLU A C 1
ATOM 3345 O O . GLU A 1 422 ? -2.711 -13.193 22.821 1.00 73.06 422 GLU A O 1
ATOM 3350 N N . GLN A 1 423 ? -3.919 -11.462 22.073 1.00 75.06 423 GLN A N 1
ATOM 3351 C CA . GLN A 1 423 ? -2.797 -10.577 21.733 1.00 75.06 423 GLN A CA 1
ATOM 3352 C C . GLN A 1 423 ? -2.447 -9.581 22.861 1.00 75.06 423 GLN A C 1
ATOM 3354 O O . GLN A 1 423 ? -1.760 -8.592 22.622 1.00 75.06 423 GLN A O 1
ATOM 3359 N N . LEU A 1 424 ? -2.889 -9.805 24.108 1.00 75.00 424 LEU A N 1
ATOM 3360 C CA . LEU A 1 424 ? -2.580 -8.902 25.237 1.00 75.00 424 LEU A CA 1
ATOM 3361 C C . LEU A 1 424 ? -1.081 -8.806 25.576 1.00 75.00 424 LEU A C 1
ATOM 3363 O O . LEU A 1 424 ? -0.670 -7.849 26.227 1.00 75.00 424 LEU A O 1
ATOM 3367 N N . ASN A 1 425 ? -0.273 -9.772 25.134 1.00 74.75 425 ASN A N 1
ATOM 3368 C CA . ASN A 1 425 ? 1.182 -9.759 25.308 1.00 74.75 425 ASN A CA 1
ATOM 3369 C C . ASN A 1 425 ? 1.922 -9.034 24.168 1.00 74.75 425 ASN A C 1
ATOM 3371 O O . ASN A 1 425 ? 3.133 -8.846 24.258 1.00 74.75 425 ASN A O 1
ATOM 3375 N N . ASP A 1 426 ? 1.225 -8.639 23.098 1.00 76.06 426 ASP A N 1
ATOM 3376 C CA . ASP A 1 426 ? 1.799 -7.894 21.978 1.00 76.06 426 ASP A CA 1
ATOM 3377 C C . ASP A 1 426 ? 1.727 -6.383 22.284 1.00 76.06 426 ASP A C 1
ATOM 3379 O O . ASP A 1 426 ? 0.654 -5.770 22.339 1.00 76.06 426 ASP A O 1
ATOM 3383 N N . GLU A 1 427 ? 2.886 -5.768 22.547 1.00 76.06 427 GLU A N 1
ATOM 3384 C CA . GLU A 1 427 ? 2.980 -4.340 22.883 1.00 76.06 427 GLU A CA 1
ATOM 3385 C C . GLU A 1 427 ? 2.473 -3.436 21.747 1.00 76.06 427 GLU A C 1
ATOM 3387 O O . GLU A 1 427 ? 1.871 -2.393 22.011 1.00 76.06 427 GLU A O 1
ATOM 3392 N N . THR A 1 428 ? 2.680 -3.828 20.487 1.00 78.56 428 THR A N 1
ATOM 3393 C CA . THR A 1 428 ? 2.219 -3.059 19.325 1.00 78.56 428 THR A CA 1
ATOM 3394 C C . THR A 1 428 ? 0.702 -3.155 19.195 1.00 78.56 428 THR A C 1
ATOM 3396 O O . THR A 1 428 ? 0.040 -2.132 18.995 1.00 78.56 428 THR A O 1
ATOM 3399 N N . HIS A 1 429 ? 0.130 -4.343 19.398 1.00 81.38 429 HIS A N 1
ATOM 3400 C CA . HIS A 1 429 ? -1.323 -4.546 19.419 1.00 81.38 429 HIS A CA 1
ATOM 3401 C C . HIS A 1 429 ? -1.993 -3.757 20.550 1.00 81.38 429 HIS A C 1
ATOM 3403 O O . HIS A 1 429 ? -2.950 -3.019 20.322 1.00 81.38 429 HIS A O 1
ATOM 3409 N N . THR A 1 430 ? -1.474 -3.856 21.776 1.00 74.56 430 THR A N 1
ATOM 3410 C CA . THR A 1 430 ? -2.021 -3.142 22.948 1.00 74.56 430 THR A CA 1
ATOM 3411 C C . THR A 1 430 ? -1.823 -1.627 22.888 1.00 74.56 430 THR A C 1
ATOM 3413 O O . THR A 1 430 ? -2.515 -0.887 23.587 1.00 74.56 430 THR A O 1
ATOM 3416 N N . PHE A 1 431 ? -0.912 -1.144 22.043 1.00 74.75 431 PHE A N 1
ATOM 3417 C CA . PHE A 1 431 ? -0.789 0.271 21.710 1.00 74.75 431 PHE A CA 1
ATOM 3418 C C . PHE A 1 431 ? -1.787 0.708 20.624 1.00 74.75 431 PHE A C 1
ATOM 3420 O O . PHE A 1 431 ? -2.328 1.815 20.699 1.00 74.75 431 PHE A O 1
ATOM 3427 N N . THR A 1 432 ? -2.040 -0.161 19.641 1.00 75.31 432 THR A N 1
ATOM 3428 C CA . THR A 1 432 ? -2.899 0.098 18.469 1.00 75.31 432 THR A CA 1
ATOM 3429 C C . THR A 1 432 ? -4.386 -0.128 18.750 1.00 75.31 432 THR A C 1
ATOM 3431 O O . THR A 1 432 ? -5.226 0.361 18.003 1.00 75.31 432 THR A O 1
ATOM 3434 N N . PHE A 1 433 ? -4.740 -0.808 19.841 1.00 78.62 433 PHE A N 1
ATOM 3435 C CA . PHE A 1 433 ? -6.132 -1.048 20.209 1.00 78.62 433 PHE A CA 1
ATOM 3436 C C . PHE A 1 433 ? -6.413 -0.808 21.688 1.00 78.62 433 PHE A C 1
ATOM 3438 O O . PHE A 1 433 ? -5.662 -1.231 22.573 1.00 78.62 433 PHE A O 1
ATOM 3445 N N . ILE A 1 434 ? -7.563 -0.195 21.957 1.00 77.69 434 ILE A N 1
ATOM 3446 C CA . ILE A 1 434 ? -8.085 -0.015 23.311 1.00 77.69 434 ILE A CA 1
ATOM 3447 C C . ILE A 1 434 ? -8.662 -1.343 23.811 1.00 77.69 434 ILE A C 1
ATOM 3449 O O . ILE A 1 434 ? -9.444 -2.005 23.125 1.00 77.69 434 ILE A O 1
ATOM 3453 N N . HIS A 1 435 ? -8.278 -1.720 25.029 1.00 74.50 435 HIS A N 1
ATOM 3454 C CA . HIS A 1 435 ? -8.813 -2.870 25.749 1.00 74.50 435 HIS A CA 1
ATOM 3455 C C . HIS A 1 435 ? -9.363 -2.373 27.087 1.00 74.50 435 HIS A C 1
ATOM 3457 O O . HIS A 1 435 ? -8.590 -2.020 27.976 1.00 74.50 435 HIS A O 1
ATOM 3463 N N . ASN A 1 436 ? -10.687 -2.345 27.241 1.00 66.88 436 ASN A N 1
ATOM 3464 C CA . ASN A 1 436 ? -11.296 -1.982 28.521 1.00 66.88 436 ASN A CA 1
ATOM 3465 C C . ASN A 1 436 ? -11.156 -3.156 29.500 1.00 66.88 436 ASN A C 1
ATOM 3467 O O . ASN A 1 436 ? -11.235 -4.324 29.103 1.00 66.88 436 ASN A O 1
ATOM 3471 N N . THR A 1 437 ? -10.956 -2.870 30.782 1.00 62.00 437 THR A N 1
ATOM 3472 C CA . THR A 1 437 ? -10.992 -3.891 31.837 1.00 62.00 437 THR A CA 1
ATOM 3473 C C . THR A 1 437 ? -12.422 -4.062 32.344 1.00 62.00 437 THR A C 1
ATOM 3475 O O . THR A 1 437 ? -13.240 -3.152 32.267 1.00 62.00 437 THR A O 1
ATOM 3478 N N . LYS A 1 438 ? -12.792 -5.240 32.858 1.00 59.66 438 LYS A N 1
ATOM 3479 C CA . LYS A 1 438 ? -14.124 -5.400 33.461 1.00 59.66 438 LYS A CA 1
ATOM 3480 C C . LYS A 1 438 ? -14.194 -4.636 34.776 1.00 59.66 438 LYS A C 1
ATOM 3482 O O . LYS A 1 438 ? -13.307 -4.774 35.619 1.00 59.66 438 LYS A O 1
ATOM 3487 N N . CYS A 1 439 ? -15.278 -3.889 34.977 1.00 65.00 439 CYS A N 1
ATOM 3488 C CA . CYS A 1 439 ? -15.579 -3.311 36.281 1.00 65.00 439 CYS A CA 1
ATOM 3489 C C . CYS A 1 439 ? -15.664 -4.429 37.331 1.00 65.00 439 CYS A C 1
ATOM 3491 O O . CYS A 1 439 ? -16.349 -5.431 37.116 1.00 65.00 439 CYS A O 1
ATOM 3493 N N . LYS A 1 440 ? -15.036 -4.236 38.500 1.00 66.25 440 LYS A N 1
ATOM 3494 C CA . LYS A 1 440 ? -15.121 -5.175 39.637 1.00 66.25 440 LYS A CA 1
ATOM 3495 C C . LYS A 1 440 ? -16.569 -5.452 40.070 1.00 66.25 440 LYS A C 1
ATOM 3497 O O . LYS A 1 440 ? -16.861 -6.537 40.565 1.00 66.25 440 LYS A O 1
ATOM 3502 N N . PHE A 1 441 ? -17.453 -4.475 39.885 1.00 66.38 441 PHE A N 1
ATOM 3503 C CA . PHE A 1 441 ? -18.874 -4.544 40.231 1.00 66.38 441 PHE A CA 1
ATOM 3504 C C . PHE A 1 441 ? -19.769 -4.947 39.044 1.00 66.38 441 PHE A C 1
ATOM 3506 O O . PHE A 1 441 ? -20.949 -5.212 39.243 1.00 66.38 441 PHE A O 1
ATOM 3513 N N . ALA A 1 442 ? -19.214 -5.038 37.827 1.00 72.62 442 ALA A N 1
ATOM 3514 C CA . ALA A 1 442 ? -19.888 -5.482 36.604 1.00 72.62 442 ALA A CA 1
ATOM 3515 C C . ALA A 1 442 ? -21.309 -4.894 36.433 1.00 72.62 442 ALA A C 1
ATOM 3517 O O . ALA A 1 442 ? -21.458 -3.673 36.409 1.00 72.62 442 ALA A O 1
ATOM 3518 N N . GLY A 1 443 ? -22.347 -5.729 36.293 1.00 69.75 443 GLY A N 1
ATOM 3519 C CA . GLY A 1 443 ? -23.732 -5.289 36.081 1.00 69.75 443 GLY A CA 1
ATOM 3520 C C . GLY A 1 443 ? -24.371 -4.587 37.286 1.00 69.75 443 GLY A C 1
ATOM 3521 O O . GLY A 1 443 ? -25.364 -3.879 37.128 1.00 69.75 443 GLY A O 1
ATOM 3522 N N . GLU A 1 444 ? -23.754 -4.702 38.466 1.00 70.50 444 GLU A N 1
ATOM 3523 C CA . GLU A 1 444 ? -24.154 -4.039 39.714 1.00 70.50 444 GLU A CA 1
ATOM 3524 C C . GLU A 1 444 ? -23.382 -2.731 39.965 1.00 70.50 444 GLU A C 1
ATOM 3526 O O . GLU A 1 444 ? -23.481 -2.130 41.037 1.00 70.50 444 GLU A O 1
ATOM 3531 N N . CYS A 1 445 ? -22.581 -2.285 38.994 1.00 71.19 445 CYS A N 1
ATOM 3532 C CA . CYS A 1 445 ? -21.864 -1.023 39.080 1.00 71.19 445 CYS A CA 1
ATOM 3533 C C . CYS A 1 445 ? -22.848 0.158 39.126 1.00 71.19 445 CYS A C 1
ATOM 3535 O O . CYS A 1 445 ? -23.497 0.484 38.133 1.00 71.19 445 CYS A O 1
ATOM 3537 N N . ASN A 1 446 ? -22.908 0.817 40.286 1.00 66.38 446 ASN A N 1
ATOM 3538 C CA . ASN A 1 446 ? -23.627 2.077 40.496 1.00 66.38 446 ASN A CA 1
ATOM 3539 C C . ASN A 1 446 ? -22.700 3.300 40.425 1.00 66.38 446 ASN A C 1
ATOM 3541 O O . ASN A 1 446 ? -23.123 4.402 40.771 1.00 66.38 446 ASN A O 1
ATOM 3545 N N . ASP A 1 447 ? -21.433 3.106 40.048 1.00 63.22 447 ASP A N 1
ATOM 3546 C CA . ASP A 1 447 ? -20.496 4.210 39.881 1.00 63.22 447 ASP A CA 1
ATOM 3547 C C . ASP A 1 447 ? -21.002 5.098 38.745 1.00 63.22 447 ASP A C 1
ATOM 3549 O O . ASP A 1 447 ? -21.354 4.591 37.684 1.00 63.22 447 ASP A O 1
ATOM 3553 N N . THR A 1 448 ? -21.106 6.400 38.992 1.00 65.12 448 THR A N 1
ATOM 3554 C CA . THR A 1 448 ? -21.527 7.393 37.999 1.00 65.12 448 THR A CA 1
ATOM 3555 C C . THR A 1 448 ? -20.362 8.253 37.526 1.00 65.12 448 THR A C 1
ATOM 3557 O O . THR A 1 448 ? -20.583 9.164 36.726 1.00 65.12 448 THR A O 1
ATOM 3560 N N . ASP A 1 449 ? -19.145 8.002 38.022 1.00 65.75 449 ASP A N 1
ATOM 3561 C CA . ASP A 1 449 ? -17.949 8.742 37.645 1.00 65.75 449 ASP A CA 1
ATOM 3562 C C . ASP A 1 449 ? -17.654 8.535 36.146 1.00 65.75 449 ASP A C 1
ATOM 3564 O O . ASP A 1 449 ? -17.435 7.405 35.687 1.00 65.75 449 ASP A O 1
ATOM 3568 N N . PRO A 1 450 ? -17.612 9.620 35.351 1.00 55.78 450 PRO A N 1
ATOM 3569 C CA . PRO A 1 450 ? -17.179 9.567 33.961 1.00 55.78 450 PRO A CA 1
ATOM 3570 C C . PRO A 1 450 ? -15.830 8.861 33.751 1.00 55.78 450 PRO A C 1
ATOM 3572 O O . PRO A 1 450 ? -15.649 8.258 32.689 1.00 55.78 450 PRO A O 1
ATOM 3575 N N . ILE A 1 451 ? -14.920 8.911 34.735 1.00 56.06 451 ILE A N 1
ATOM 3576 C CA . ILE A 1 451 ? -13.599 8.262 34.718 1.00 56.06 451 ILE A CA 1
ATOM 3577 C C . ILE A 1 451 ? -13.734 6.741 34.862 1.00 56.06 451 ILE A C 1
ATOM 3579 O O . ILE A 1 451 ? -13.126 5.998 34.092 1.00 56.06 451 ILE A O 1
ATOM 3583 N N . HIS A 1 452 ? -14.593 6.260 35.765 1.00 66.19 452 HIS A N 1
ATOM 3584 C CA . HIS A 1 452 ? -14.865 4.828 35.922 1.00 66.19 452 HIS A CA 1
ATOM 3585 C C . HIS A 1 452 ? -15.350 4.207 34.608 1.00 66.19 452 HIS A C 1
ATOM 3587 O O . HIS A 1 452 ? -14.896 3.149 34.179 1.00 66.19 452 HIS A O 1
ATOM 3593 N N . PHE A 1 453 ? -16.242 4.910 33.915 1.00 58.47 453 PHE A N 1
ATOM 3594 C CA . PHE A 1 453 ? -16.797 4.463 32.641 1.00 58.47 453 PHE A CA 1
ATOM 3595 C C . PHE A 1 453 ? -15.826 4.529 31.454 1.00 58.47 453 PHE A C 1
ATOM 3597 O O . PHE A 1 453 ? -16.218 4.133 30.354 1.00 58.47 453 PHE A O 1
ATOM 3604 N N . LEU A 1 454 ? -14.643 5.123 31.620 1.00 53.19 454 LEU A N 1
ATOM 3605 C CA . LEU A 1 454 ? -13.575 5.160 30.617 1.00 53.19 454 LEU A CA 1
ATOM 3606 C C . LEU A 1 454 ? -12.594 4.003 30.797 1.00 53.19 454 LEU A C 1
ATOM 3608 O O . LEU A 1 454 ? -12.072 3.493 29.813 1.00 53.19 454 LEU A O 1
ATOM 3612 N N . GLU A 1 455 ? -12.350 3.602 32.043 1.00 55.66 455 GLU A N 1
ATOM 3613 C CA . GLU A 1 455 ? -11.415 2.525 32.368 1.00 55.66 455 GLU A CA 1
ATOM 3614 C C . GLU A 1 455 ? -12.093 1.150 32.343 1.00 55.66 455 GLU A C 1
ATOM 3616 O O . GLU A 1 455 ? -11.452 0.156 31.992 1.00 55.66 455 GLU A O 1
ATOM 3621 N N . PHE A 1 456 ? -13.395 1.098 32.654 1.00 61.06 456 PHE A N 1
ATOM 3622 C CA . PHE A 1 456 ? -14.117 -0.152 32.833 1.00 61.06 456 PHE A CA 1
ATOM 3623 C C . PHE A 1 456 ? -15.297 -0.341 31.879 1.00 61.06 456 PHE A C 1
ATOM 3625 O O . PHE A 1 456 ? -16.092 0.568 31.630 1.00 61.06 456 PHE A O 1
ATOM 3632 N N . ASP A 1 457 ? -15.437 -1.567 31.379 1.00 58.47 457 ASP A N 1
ATOM 3633 C CA . ASP A 1 457 ? -16.512 -1.948 30.472 1.00 58.47 457 ASP A CA 1
ATOM 3634 C C . ASP A 1 457 ? -17.872 -2.040 31.175 1.00 58.47 457 ASP A C 1
ATOM 3636 O O . ASP A 1 457 ? -17.966 -2.459 32.337 1.00 58.47 457 ASP A O 1
ATOM 3640 N N . ARG A 1 458 ? -18.938 -1.678 30.450 1.00 63.88 458 ARG A N 1
ATOM 3641 C CA . ARG A 1 458 ? -20.316 -1.749 30.950 1.00 63.88 458 ARG A CA 1
ATOM 3642 C C . ARG A 1 458 ? -21.015 -2.964 30.352 1.00 63.88 458 ARG A C 1
ATOM 3644 O O . ARG A 1 458 ? -21.189 -2.999 29.137 1.00 63.88 458 ARG A O 1
ATOM 3651 N N . PRO A 1 459 ? -21.511 -3.898 31.177 1.00 64.56 459 PRO A N 1
ATOM 3652 C CA . PRO A 1 459 ? -22.341 -4.978 30.669 1.00 64.56 459 PRO A CA 1
ATOM 3653 C C . PRO A 1 459 ? -23.576 -4.440 29.942 1.00 64.56 459 PRO A C 1
ATOM 3655 O O . PRO A 1 459 ? -24.068 -3.345 30.247 1.00 64.56 459 PRO A O 1
ATOM 3658 N N . GLU A 1 460 ? -24.085 -5.194 28.975 1.00 62.00 460 GLU A N 1
ATOM 3659 C CA . GLU A 1 460 ? -25.310 -4.821 28.271 1.00 62.00 460 GLU A CA 1
ATOM 3660 C C . GLU A 1 460 ? -26.484 -4.707 29.254 1.00 62.00 460 GLU A C 1
ATOM 3662 O O . GLU A 1 460 ? -26.481 -5.305 30.336 1.00 62.00 460 GLU A O 1
ATOM 3667 N N . PHE A 1 461 ? -27.484 -3.892 28.913 1.00 71.38 461 PHE A N 1
ATOM 3668 C CA . PHE A 1 461 ? -28.722 -3.900 29.687 1.00 71.38 461 PHE A CA 1
ATOM 3669 C C . PHE A 1 461 ? -29.421 -5.246 29.510 1.00 71.38 461 PHE A C 1
ATOM 3671 O O . PHE A 1 461 ? -29.391 -5.835 28.434 1.00 71.38 461 PHE A O 1
ATOM 3678 N N . CYS A 1 462 ? -30.051 -5.727 30.577 1.00 75.19 462 CYS A N 1
ATOM 3679 C CA . CYS A 1 462 ? -30.862 -6.933 30.519 1.00 75.19 462 CYS A CA 1
ATOM 3680 C C . CYS A 1 462 ? -31.937 -6.808 29.426 1.00 75.19 462 CYS A C 1
ATOM 3682 O O . CYS A 1 462 ? -32.673 -5.820 29.412 1.00 75.19 462 CYS A O 1
ATOM 3684 N N . GLU A 1 463 ? -32.071 -7.826 28.571 1.00 74.75 463 GLU A N 1
ATOM 3685 C CA . GLU A 1 463 ? -33.079 -7.884 27.496 1.00 74.75 463 GLU A CA 1
ATOM 3686 C C . GLU A 1 463 ? -34.520 -7.721 28.015 1.00 74.75 463 GLU A C 1
ATOM 3688 O O . GLU A 1 463 ? -35.376 -7.155 27.342 1.00 74.75 463 GLU A O 1
ATOM 3693 N N . TYR A 1 464 ? -34.774 -8.140 29.260 1.00 75.88 464 TYR A N 1
ATOM 3694 C CA . TYR A 1 464 ? -36.071 -8.001 29.927 1.00 75.88 464 TYR A CA 1
ATOM 3695 C C . TYR A 1 464 ? -36.271 -6.629 30.597 1.00 75.88 464 TYR A C 1
ATOM 3697 O O . TYR A 1 464 ? -37.325 -6.383 31.179 1.00 75.88 464 TYR A O 1
ATOM 3705 N N . GLY A 1 465 ? -35.277 -5.734 30.573 1.00 80.44 465 GLY A N 1
ATOM 3706 C CA . GLY A 1 465 ? -35.370 -4.378 31.122 1.00 80.44 465 GLY A CA 1
ATOM 3707 C C . GLY A 1 465 ? -35.899 -4.327 32.563 1.00 80.44 465 GLY A C 1
ATOM 3708 O O . GLY A 1 465 ? -35.406 -5.031 33.449 1.00 80.44 465 GLY A O 1
ATOM 3709 N N . GLY A 1 466 ? -36.913 -3.488 32.805 1.00 79.06 466 GLY A N 1
ATOM 3710 C CA . GLY A 1 466 ? -37.601 -3.394 34.100 1.00 79.06 466 GLY A CA 1
ATOM 3711 C C . GLY A 1 466 ? -38.555 -4.554 34.416 1.00 79.06 466 GLY A C 1
ATOM 3712 O O . GLY A 1 466 ? -38.992 -4.686 35.561 1.00 79.06 466 GLY A O 1
ATOM 3713 N N . ASP A 1 467 ? -38.840 -5.427 33.449 1.00 79.06 467 ASP A N 1
ATOM 3714 C CA . ASP A 1 467 ? -39.592 -6.670 33.663 1.00 79.06 467 ASP A CA 1
ATOM 3715 C C . ASP A 1 467 ? -38.686 -7.844 34.074 1.00 79.06 467 ASP A C 1
ATOM 3717 O O . ASP A 1 467 ? -39.175 -8.925 34.404 1.00 79.06 467 ASP A O 1
ATOM 3721 N N . CYS A 1 468 ? -37.363 -7.650 34.111 1.00 81.94 468 CYS A N 1
ATOM 3722 C CA . CYS A 1 468 ? -36.442 -8.669 34.592 1.00 81.94 468 CYS A CA 1
ATOM 3723 C C . CYS A 1 468 ? -36.706 -9.013 36.067 1.00 81.94 468 CYS A C 1
ATOM 3725 O O . CYS A 1 468 ? -36.585 -8.158 36.945 1.00 81.94 468 CYS A O 1
ATOM 3727 N N . THR A 1 469 ? -36.972 -10.291 36.351 1.00 79.12 469 THR A N 1
ATOM 3728 C CA . THR A 1 469 ? -37.092 -10.829 37.719 1.00 79.12 469 THR A CA 1
ATOM 3729 C C . THR A 1 469 ? -35.924 -11.736 38.118 1.00 79.12 469 THR A C 1
ATOM 3731 O O . THR A 1 469 ? -35.947 -12.333 39.196 1.00 79.12 469 THR A O 1
ATOM 3734 N N . ASN A 1 470 ? -34.916 -11.896 37.254 1.00 78.25 470 ASN A N 1
ATOM 3735 C CA . ASN A 1 470 ? -33.790 -12.793 37.496 1.00 78.25 470 ASN A CA 1
ATOM 3736 C C . ASN A 1 470 ? -32.794 -12.152 38.470 1.00 78.25 470 ASN A C 1
ATOM 3738 O O . ASN A 1 470 ? -32.035 -11.254 38.117 1.00 78.25 470 ASN A O 1
ATOM 3742 N N . MET A 1 471 ? -32.789 -12.657 39.701 1.00 76.81 471 MET A N 1
ATOM 3743 C CA . MET A 1 471 ? -31.923 -12.182 40.783 1.00 76.81 471 MET A CA 1
ATOM 3744 C C . MET A 1 471 ? -30.706 -13.087 41.014 1.00 76.81 471 MET A C 1
ATOM 3746 O O . MET A 1 471 ? -30.040 -12.980 42.042 1.00 76.81 471 MET A O 1
ATOM 3750 N N . SER A 1 472 ? -30.399 -14.004 40.088 1.00 75.31 472 SER A N 1
ATOM 3751 C CA . SER A 1 472 ? -29.209 -14.845 40.227 1.00 75.31 472 SER A CA 1
ATOM 3752 C C . SER A 1 472 ? -27.939 -13.997 40.138 1.00 75.31 472 SER A C 1
ATOM 3754 O O . SER A 1 472 ? -27.799 -13.147 39.258 1.00 75.31 472 SER A O 1
ATOM 3756 N N . LYS A 1 473 ? -26.964 -14.272 41.012 1.00 73.88 473 LYS A N 1
ATOM 3757 C CA . LYS A 1 473 ? -25.690 -13.535 41.047 1.00 73.88 473 LYS A CA 1
ATOM 3758 C C . LYS A 1 473 ? -24.966 -13.546 39.695 1.00 73.88 473 LYS A C 1
ATOM 3760 O O . LYS A 1 473 ? -24.396 -12.541 39.292 1.00 73.88 473 LYS A O 1
ATOM 3765 N N . LYS A 1 474 ? -25.028 -14.665 38.960 1.00 74.19 474 LYS A N 1
ATOM 3766 C CA . LYS A 1 474 ? -24.468 -14.764 37.601 1.00 74.19 474 LYS A CA 1
ATOM 3767 C C . LYS A 1 474 ? -25.143 -13.788 36.628 1.00 74.19 474 LYS A C 1
ATOM 3769 O O . LYS A 1 474 ? -24.445 -13.152 35.851 1.00 74.19 474 LYS A O 1
ATOM 3774 N N . HIS A 1 475 ? -26.468 -13.649 36.690 1.00 80.38 475 HIS A N 1
ATOM 3775 C CA . HIS A 1 475 ? -27.218 -12.735 35.826 1.00 80.38 475 HIS A CA 1
ATOM 3776 C C . HIS A 1 475 ? -26.979 -11.263 36.185 1.00 80.38 475 HIS A C 1
ATOM 3778 O O . HIS A 1 475 ? -26.726 -10.460 35.294 1.00 80.38 475 HIS A O 1
ATOM 3784 N N . LEU A 1 476 ? -27.003 -10.918 37.476 1.00 76.38 476 LEU A N 1
ATOM 3785 C CA . LEU A 1 476 ? -26.776 -9.546 37.950 1.00 76.38 476 LEU A CA 1
ATOM 3786 C C . LEU A 1 476 ? -25.350 -9.045 37.669 1.00 76.38 476 LEU A C 1
ATOM 3788 O O . LEU A 1 476 ? -25.147 -7.863 37.428 1.00 76.38 476 LEU A O 1
ATOM 3792 N N . ILE A 1 477 ? -24.361 -9.943 37.635 1.00 72.56 477 ILE A N 1
ATOM 3793 C CA . ILE A 1 477 ? -22.999 -9.614 37.188 1.00 72.56 477 ILE A CA 1
ATOM 3794 C C . ILE A 1 477 ? -22.953 -9.427 35.665 1.00 72.56 477 ILE A C 1
ATOM 3796 O O . ILE A 1 477 ? -22.247 -8.545 35.179 1.00 72.56 477 ILE A O 1
ATOM 3800 N N . ALA A 1 478 ? -23.675 -10.257 34.910 1.00 67.00 478 ALA A N 1
ATOM 3801 C CA . ALA A 1 478 ? -23.611 -10.284 33.450 1.00 67.00 478 ALA A CA 1
ATOM 3802 C C . ALA A 1 478 ? -24.382 -9.151 32.756 1.00 67.00 478 ALA A C 1
ATOM 3804 O O . ALA A 1 478 ? -24.051 -8.840 31.616 1.00 67.00 478 ALA A O 1
ATOM 3805 N N . TYR A 1 479 ? -25.374 -8.537 33.410 1.00 74.56 479 TYR A N 1
ATOM 3806 C CA . TYR A 1 479 ? -26.235 -7.517 32.805 1.00 74.56 479 TYR A CA 1
ATOM 3807 C C . TYR A 1 479 ? -26.475 -6.340 33.741 1.00 74.56 479 TYR A C 1
ATOM 3809 O O . TYR A 1 479 ? -26.620 -6.520 34.947 1.00 74.56 479 TYR A O 1
ATOM 3817 N N . ARG A 1 480 ? -26.585 -5.139 33.170 1.00 81.06 480 ARG A N 1
ATOM 3818 C CA . ARG A 1 480 ? -27.066 -3.957 33.889 1.00 81.06 480 ARG A CA 1
ATOM 3819 C C . ARG A 1 480 ? -28.583 -3.963 33.970 1.00 81.06 480 ARG A C 1
ATOM 3821 O O . ARG A 1 480 ? -29.279 -4.340 33.024 1.00 81.06 480 ARG A O 1
ATOM 3828 N N . HIS A 1 481 ? -29.099 -3.435 35.070 1.00 81.19 481 HIS A N 1
ATOM 3829 C CA . HIS A 1 481 ? -30.530 -3.250 35.261 1.00 81.19 481 HIS A CA 1
ATOM 3830 C C . HIS A 1 481 ? -30.848 -1.820 35.660 1.00 81.19 481 HIS A C 1
ATOM 3832 O O . HIS A 1 481 ? -30.031 -1.110 36.239 1.00 81.19 481 HIS A O 1
ATOM 3838 N N . VAL A 1 482 ? -32.079 -1.416 35.370 1.00 80.69 482 VAL A N 1
ATOM 3839 C CA . VAL A 1 482 ? -32.658 -0.197 35.930 1.00 80.69 482 VAL A CA 1
ATOM 3840 C C . VAL A 1 482 ? -32.873 -0.351 37.438 1.00 80.69 482 VAL A C 1
ATOM 3842 O O . VAL A 1 482 ? -32.963 -1.467 37.962 1.00 80.69 482 VAL A O 1
ATOM 3845 N N . SER A 1 483 ? -32.956 0.773 38.145 1.00 81.50 483 SER A N 1
ATOM 3846 C CA . SER A 1 483 ? -33.085 0.798 39.601 1.00 81.50 483 SER A CA 1
ATOM 3847 C C . SER A 1 483 ? -34.291 -0.006 40.096 1.00 81.50 483 SER A C 1
ATOM 3849 O O . SER A 1 483 ? -35.344 -0.056 39.460 1.00 81.50 483 SER A O 1
ATOM 3851 N N . ASN A 1 484 ? -34.164 -0.612 41.278 1.00 81.38 484 ASN A N 1
ATOM 3852 C CA . ASN A 1 484 ? -35.306 -1.233 41.948 1.00 81.38 484 ASN A CA 1
ATOM 3853 C C . ASN A 1 484 ? -36.353 -0.169 42.299 1.00 81.38 484 ASN A C 1
ATOM 3855 O O . ASN A 1 484 ? -36.019 0.875 42.862 1.00 81.38 484 ASN A O 1
ATOM 3859 N N . CYS A 1 485 ? -37.627 -0.445 42.016 1.00 82.50 485 CYS A N 1
ATOM 3860 C CA . CYS A 1 485 ? -38.708 0.427 42.453 1.00 82.50 485 CYS A CA 1
ATOM 3861 C C . CYS A 1 485 ? -38.781 0.450 43.992 1.00 82.50 485 CYS A C 1
ATOM 3863 O O . CYS A 1 485 ? -38.925 -0.618 44.595 1.00 82.50 485 CYS A O 1
ATOM 3865 N N . PRO A 1 486 ? -38.808 1.630 44.643 1.00 79.31 486 PRO A N 1
ATOM 3866 C CA . PRO A 1 486 ? -38.937 1.727 46.101 1.00 79.31 486 PRO A CA 1
ATOM 3867 C C . PRO A 1 486 ? -40.222 1.087 46.642 1.00 79.31 486 PRO A C 1
ATOM 3869 O O . PRO A 1 486 ? -40.264 0.611 47.771 1.00 79.31 486 PRO A O 1
ATOM 3872 N N . LYS A 1 487 ? -41.287 1.064 45.827 1.00 79.94 487 LYS A N 1
ATOM 3873 C CA . LYS A 1 487 ? -42.584 0.462 46.177 1.00 79.94 487 LYS A CA 1
ATOM 3874 C C . LYS A 1 487 ? -42.645 -1.047 45.890 1.00 79.94 487 LYS A C 1
ATOM 3876 O O . LYS A 1 487 ? -43.665 -1.675 46.185 1.00 79.94 487 LYS A O 1
ATOM 3881 N N . GLY A 1 488 ? -41.587 -1.623 45.309 1.00 79.44 488 GLY A N 1
ATOM 3882 C CA . GLY A 1 488 ? -41.485 -3.040 44.957 1.00 79.44 488 GLY A CA 1
ATOM 3883 C C . GLY A 1 488 ? -42.709 -3.566 44.199 1.00 79.44 488 GLY A C 1
ATOM 3884 O O . GLY A 1 488 ? -43.375 -2.838 43.465 1.00 79.44 488 GLY A O 1
ATOM 3885 N N . LEU A 1 489 ? -43.071 -4.826 44.437 1.00 79.56 489 LEU A N 1
ATOM 3886 C CA . LEU A 1 489 ? -44.234 -5.482 43.814 1.00 79.56 489 LEU A CA 1
ATOM 3887 C C . LEU A 1 489 ? -45.600 -4.859 44.176 1.00 79.56 489 LEU A C 1
ATOM 3889 O O . LEU A 1 489 ? -46.620 -5.166 43.552 1.00 79.56 489 LEU A O 1
ATOM 3893 N N . LYS A 1 490 ? -45.650 -3.978 45.184 1.00 80.50 490 LYS A N 1
ATOM 3894 C CA . LYS A 1 490 ? -46.863 -3.237 45.572 1.00 80.50 490 LYS A CA 1
ATOM 3895 C C . LYS A 1 490 ? -47.033 -1.936 44.770 1.00 80.50 490 LYS A C 1
ATOM 3897 O O . LYS A 1 490 ? -48.018 -1.227 44.964 1.00 80.50 490 LYS A O 1
ATOM 3902 N N . CYS A 1 491 ? -46.110 -1.619 43.859 1.00 83.19 491 CYS A N 1
ATOM 3903 C CA . CYS A 1 491 ? -46.192 -0.443 43.002 1.00 83.19 491 CYS A CA 1
ATOM 3904 C C . CYS A 1 491 ? -47.452 -0.458 42.114 1.00 83.19 491 CYS A C 1
ATOM 3906 O O . CYS A 1 491 ? -47.652 -1.358 41.299 1.00 83.19 491 CYS A O 1
ATOM 3908 N N . LEU A 1 492 ? -48.294 0.573 42.242 1.00 85.75 492 LEU A N 1
ATOM 3909 C CA . LEU A 1 492 ? -49.519 0.724 41.449 1.00 85.75 492 LEU A CA 1
ATOM 3910 C C . LEU A 1 492 ? -49.228 0.932 39.959 1.00 85.75 492 LEU A C 1
ATOM 3912 O O . LEU A 1 492 ? -49.936 0.367 39.134 1.00 85.75 492 LEU A O 1
ATOM 3916 N N . ASN A 1 493 ? -48.182 1.691 39.618 1.00 85.94 493 ASN A N 1
ATOM 3917 C CA . ASN A 1 493 ? -47.800 1.942 38.223 1.00 85.94 493 ASN A CA 1
ATOM 3918 C C . ASN A 1 493 ? -47.366 0.642 37.534 1.00 85.94 493 ASN A C 1
ATOM 3920 O O . ASN A 1 493 ? -47.777 0.366 36.412 1.00 85.94 493 ASN A O 1
ATOM 3924 N N . TYR A 1 494 ? -46.640 -0.218 38.254 1.00 83.44 494 TYR A N 1
ATOM 3925 C CA . TYR A 1 494 ? -46.291 -1.554 37.774 1.00 83.44 494 TYR A CA 1
ATOM 3926 C C . TYR A 1 494 ? -47.524 -2.438 37.564 1.00 83.44 494 TYR A C 1
ATOM 3928 O O . TYR A 1 494 ? -47.683 -3.045 36.507 1.00 83.44 494 TYR A O 1
ATOM 3936 N N . ARG A 1 495 ? -48.456 -2.456 38.528 1.00 83.19 495 ARG A N 1
ATOM 3937 C CA . ARG A 1 495 ? -49.721 -3.206 38.400 1.00 83.19 495 ARG A CA 1
ATOM 3938 C C . ARG A 1 495 ? -50.597 -2.711 37.250 1.00 83.19 495 ARG A C 1
ATOM 3940 O O . ARG A 1 495 ? -51.314 -3.506 36.656 1.00 83.19 495 ARG A O 1
ATOM 3947 N N . LYS A 1 496 ? -50.527 -1.416 36.937 1.00 87.75 496 LYS A N 1
ATOM 3948 C CA . LYS A 1 496 ? -51.210 -0.787 35.800 1.00 87.75 496 LYS A CA 1
ATOM 3949 C C . LYS A 1 496 ? -50.473 -0.961 34.468 1.00 87.75 496 LYS A C 1
ATOM 3951 O O . LYS A 1 496 ? -50.975 -0.466 33.467 1.00 87.75 496 LYS A O 1
ATOM 3956 N N . ARG A 1 497 ? -49.326 -1.656 34.447 1.00 85.38 497 ARG A N 1
ATOM 3957 C CA . ARG A 1 497 ? -48.479 -1.836 33.255 1.00 85.38 497 ARG A CA 1
ATOM 3958 C C . ARG A 1 497 ? -48.106 -0.501 32.594 1.00 85.38 497 ARG A C 1
ATOM 3960 O O . ARG A 1 497 ? -48.091 -0.387 31.375 1.00 85.38 497 ARG A O 1
ATOM 3967 N N . ASP A 1 498 ? -47.806 0.510 33.407 1.00 87.38 498 ASP A N 1
ATOM 3968 C CA . ASP A 1 498 ? -47.326 1.802 32.917 1.00 87.38 498 ASP A CA 1
ATOM 3969 C C . ASP A 1 498 ? -45.967 1.628 32.215 1.00 87.38 498 ASP A C 1
ATOM 3971 O O . ASP A 1 498 ? -44.976 1.227 32.835 1.00 87.38 498 ASP A O 1
ATOM 3975 N N . HIS A 1 499 ? -45.943 1.893 30.908 1.00 81.94 499 HIS A N 1
ATOM 3976 C CA . HIS A 1 499 ? -44.782 1.646 30.056 1.00 81.94 499 HIS A CA 1
ATOM 3977 C C . HIS A 1 499 ? -43.571 2.509 30.415 1.00 81.94 499 HIS A C 1
ATOM 3979 O O . HIS A 1 499 ? -42.446 2.004 30.400 1.00 81.94 499 HIS A O 1
ATOM 3985 N N . ASP A 1 500 ? -43.777 3.781 30.749 1.00 84.00 500 ASP A N 1
ATOM 3986 C CA . ASP A 1 500 ? -42.673 4.683 31.081 1.00 84.00 500 ASP A CA 1
ATOM 3987 C C . ASP A 1 500 ? -42.089 4.322 32.449 1.00 84.00 500 ASP A C 1
ATOM 3989 O O . ASP A 1 500 ? -40.869 4.276 32.624 1.00 84.00 500 ASP A O 1
ATOM 3993 N N . HIS A 1 501 ? -42.942 3.934 33.399 1.00 86.38 501 HIS A N 1
ATOM 3994 C CA . HIS A 1 501 ? -42.503 3.456 34.709 1.00 86.38 501 HIS A CA 1
ATOM 3995 C C . HIS A 1 501 ? -41.690 2.154 34.619 1.00 86.38 501 HIS A C 1
ATOM 3997 O O . HIS A 1 501 ? -40.663 2.024 35.289 1.00 86.38 501 HIS A O 1
ATOM 4003 N N . ILE A 1 502 ? -42.111 1.195 33.785 1.00 82.56 502 ILE A N 1
ATOM 4004 C CA . ILE A 1 502 ? -41.394 -0.079 33.579 1.00 82.56 502 ILE A CA 1
ATOM 4005 C C . ILE A 1 502 ? -40.056 0.139 32.856 1.00 82.56 502 ILE A C 1
ATOM 4007 O O . ILE A 1 502 ? -39.093 -0.578 33.123 1.00 82.56 502 ILE A O 1
ATOM 4011 N N . LYS A 1 503 ? -39.929 1.169 32.011 1.00 81.75 503 LYS A N 1
ATOM 4012 C CA . LYS A 1 503 ? -38.629 1.550 31.429 1.00 81.75 503 LYS A CA 1
ATOM 4013 C C . LYS A 1 503 ? -37.644 2.092 32.462 1.00 81.75 503 LYS A C 1
ATOM 4015 O O . LYS A 1 503 ? -36.442 1.971 32.253 1.00 81.75 503 LYS A O 1
ATOM 4020 N N . SER A 1 504 ? -38.119 2.703 33.547 1.00 81.44 504 SER A N 1
ATOM 4021 C CA . SER A 1 504 ? -37.254 3.340 34.550 1.00 81.44 504 SER A CA 1
ATOM 4022 C C . SER A 1 504 ? -36.994 2.494 35.796 1.00 81.44 504 SER A C 1
ATOM 4024 O O . SER A 1 504 ? -36.013 2.754 36.494 1.00 81.44 504 SER A O 1
ATOM 4026 N N . PHE A 1 505 ? -37.836 1.500 36.099 1.00 83.12 505 PHE A N 1
ATOM 4027 C CA . PHE A 1 505 ? -37.729 0.729 37.338 1.00 83.12 505 PHE A CA 1
ATOM 4028 C C . PHE A 1 505 ? -38.016 -0.759 37.166 1.00 83.12 505 PHE A C 1
ATOM 4030 O O . PHE A 1 505 ? -38.992 -1.146 36.523 1.00 83.12 505 PHE A O 1
ATOM 4037 N N . ARG A 1 506 ? -37.229 -1.589 37.863 1.00 86.31 506 ARG A N 1
ATOM 4038 C CA . ARG A 1 506 ? -37.477 -3.030 37.983 1.00 86.31 506 ARG A CA 1
ATOM 4039 C C . ARG A 1 506 ? -38.222 -3.384 39.264 1.00 86.31 506 ARG A C 1
ATOM 4041 O O . ARG A 1 506 ? -38.072 -2.722 40.296 1.00 86.31 506 ARG A O 1
ATOM 4048 N N . HIS A 1 507 ? -39.011 -4.450 39.200 1.00 85.19 507 HIS A N 1
ATOM 4049 C CA . HIS A 1 507 ? -39.906 -4.870 40.279 1.00 85.19 507 HIS A CA 1
ATOM 4050 C C . HIS A 1 507 ? -39.610 -6.315 40.688 1.00 85.19 507 HIS A C 1
ATOM 4052 O O . HIS A 1 507 ? -40.388 -7.230 40.436 1.00 85.19 507 HIS A O 1
ATOM 4058 N N . CYS A 1 508 ? -38.462 -6.520 41.330 1.00 79.00 508 CYS A N 1
ATOM 4059 C CA . CYS A 1 508 ? -38.056 -7.828 41.836 1.00 79.00 508 CYS A CA 1
ATOM 4060 C C . CYS A 1 508 ? -38.614 -8.091 43.241 1.00 79.00 508 CYS A C 1
ATOM 4062 O O . CYS A 1 508 ? -38.832 -7.165 44.029 1.00 79.00 508 CYS A O 1
ATOM 4064 N N . ARG A 1 509 ? -38.781 -9.373 43.589 1.00 76.25 509 ARG A N 1
ATOM 4065 C CA . ARG A 1 509 ? -38.918 -9.782 44.994 1.00 76.25 509 ARG A CA 1
ATOM 4066 C C . ARG A 1 509 ? -37.606 -9.459 45.729 1.00 76.25 509 ARG A C 1
ATOM 4068 O O . ARG A 1 509 ? -36.543 -9.786 45.197 1.00 76.25 509 ARG A O 1
ATOM 4075 N N . PRO A 1 510 ? -37.635 -8.822 46.910 1.00 73.31 510 PRO A N 1
ATOM 4076 C CA . PRO A 1 510 ? -36.434 -8.648 47.720 1.00 73.31 510 PRO A CA 1
ATOM 4077 C C . PRO A 1 510 ? -35.839 -10.004 48.121 1.00 73.31 510 PRO A C 1
ATOM 4079 O O . PRO A 1 510 ? -36.569 -10.951 48.404 1.00 73.31 510 PRO A O 1
ATOM 4082 N N . VAL A 1 511 ? -34.510 -10.100 48.163 1.00 72.94 511 VAL A N 1
ATOM 4083 C CA . VAL A 1 511 ? -33.827 -11.275 48.725 1.00 72.94 511 VAL A CA 1
ATOM 4084 C C . VAL A 1 511 ? -34.068 -11.295 50.233 1.00 72.94 511 VAL A C 1
ATOM 4086 O O . VAL A 1 511 ? -33.991 -10.249 50.882 1.00 72.94 511 VAL A O 1
ATOM 4089 N N . CYS A 1 512 ? -34.394 -12.460 50.793 1.00 79.06 512 CYS A N 1
ATOM 4090 C CA . CYS A 1 512 ? -34.545 -12.595 52.235 1.00 79.06 512 CYS A CA 1
ATOM 4091 C C . CYS A 1 512 ? -33.209 -12.273 52.937 1.00 79.06 512 CYS A C 1
ATOM 4093 O O . CYS A 1 512 ? -32.195 -12.876 52.585 1.00 79.06 512 CYS A O 1
ATOM 4095 N N . PRO A 1 513 ? -33.175 -11.375 53.943 1.00 76.56 513 PRO A N 1
ATOM 4096 C CA . PRO A 1 513 ? -31.931 -10.988 54.621 1.00 76.56 513 PRO A CA 1
ATOM 4097 C C . PRO A 1 513 ? -31.247 -12.147 55.355 1.00 76.56 513 PRO A C 1
ATOM 4099 O O . PRO A 1 513 ? -30.055 -12.077 55.637 1.00 76.56 513 PRO A O 1
ATOM 4102 N N . TYR A 1 514 ? -31.993 -13.209 55.652 1.00 81.31 514 TYR A N 1
ATOM 4103 C CA . TYR A 1 514 ? -31.493 -14.402 56.323 1.00 81.31 514 TYR A CA 1
ATOM 4104 C C . TYR A 1 514 ? -31.247 -15.569 55.360 1.00 81.31 514 TYR A C 1
ATOM 4106 O O . TYR A 1 514 ? -30.668 -16.560 55.788 1.00 81.31 514 TYR A O 1
ATOM 4114 N N . ASP A 1 515 ? -31.666 -15.455 54.091 1.00 81.69 515 ASP A N 1
ATOM 4115 C CA . ASP A 1 515 ? -31.595 -16.486 53.045 1.00 81.69 515 ASP A CA 1
ATOM 4116 C C . ASP A 1 515 ? -31.737 -17.917 53.601 1.00 81.69 515 ASP A C 1
ATOM 4118 O O . ASP A 1 515 ? -32.772 -18.218 54.187 1.00 81.69 515 ASP A O 1
ATOM 4122 N N . ASN A 1 516 ? -30.708 -18.772 53.517 1.00 78.31 516 ASN A N 1
ATOM 4123 C CA . ASN A 1 516 ? -30.721 -20.161 54.010 1.00 78.31 516 ASN A CA 1
ATOM 4124 C C . ASN A 1 516 ? -31.006 -20.327 55.516 1.00 78.31 516 ASN A C 1
ATOM 4126 O O . ASN A 1 516 ? -31.358 -21.420 55.950 1.00 78.31 516 ASN A O 1
ATOM 4130 N N . SER A 1 517 ? -30.874 -19.264 56.304 1.00 79.81 517 SER A N 1
ATOM 4131 C CA . SER A 1 517 ? -31.191 -19.210 57.735 1.00 79.81 517 SER A CA 1
ATOM 4132 C C . SER A 1 517 ? -32.515 -18.487 58.012 1.00 79.81 517 SER A C 1
ATOM 4134 O O . SER A 1 517 ? -32.732 -17.994 59.120 1.00 79.81 517 SER A O 1
ATOM 4136 N N . CYS A 1 518 ? -33.389 -18.348 57.009 1.00 81.81 518 CYS A N 1
ATOM 4137 C CA . CYS A 1 518 ? -34.648 -17.622 57.138 1.00 81.81 518 CYS A CA 1
ATOM 4138 C C . CYS A 1 518 ? -35.563 -18.233 58.192 1.00 81.81 518 CYS A C 1
ATOM 4140 O O . CYS A 1 518 ? -36.269 -19.194 57.930 1.00 81.81 518 CYS A O 1
ATOM 4142 N N . ILE A 1 519 ? -35.648 -17.601 59.361 1.00 81.31 519 ILE A N 1
ATOM 4143 C CA . ILE A 1 519 ? -36.564 -18.032 60.422 1.00 81.31 519 ILE A CA 1
ATOM 4144 C C . ILE A 1 519 ? -38.037 -17.947 60.008 1.00 81.31 519 ILE A C 1
ATOM 4146 O O . ILE A 1 519 ? -38.853 -18.650 60.581 1.00 81.31 519 ILE A O 1
ATOM 4150 N N . ASN A 1 520 ? -38.371 -17.146 58.991 1.00 81.81 520 ASN A N 1
ATOM 4151 C CA . ASN A 1 520 ? -39.734 -16.929 58.502 1.00 81.81 520 ASN A CA 1
ATOM 4152 C C . ASN A 1 520 ? -40.069 -17.780 57.264 1.00 81.81 520 ASN A C 1
ATOM 4154 O O . ASN A 1 520 ? -41.008 -17.453 56.540 1.00 81.81 520 ASN A O 1
ATOM 4158 N N . PHE A 1 521 ? -39.330 -18.865 56.984 1.00 77.31 521 PHE A N 1
ATOM 4159 C CA . PHE A 1 521 ? -39.588 -19.713 55.806 1.00 77.31 521 PHE A CA 1
ATOM 4160 C C . PHE A 1 521 ? -41.010 -20.313 55.786 1.00 77.31 521 PHE A C 1
ATOM 4162 O O . PHE A 1 521 ? -41.482 -20.752 54.741 1.00 77.31 521 PHE A O 1
ATOM 4169 N N . HIS A 1 522 ? -41.674 -20.354 56.944 1.00 74.69 522 HIS A N 1
ATOM 4170 C CA . HIS A 1 522 ? -43.024 -20.878 57.144 1.00 74.69 522 HIS A CA 1
ATOM 4171 C C . HIS A 1 522 ? -44.133 -19.832 56.959 1.00 74.69 522 HIS A C 1
ATOM 4173 O O . HIS A 1 522 ? -45.301 -20.194 56.814 1.00 74.69 522 HIS A O 1
ATOM 4179 N N . ASP A 1 523 ? -43.800 -18.541 56.949 1.00 79.38 523 ASP A N 1
ATOM 4180 C CA . ASP A 1 523 ? -44.762 -17.489 56.638 1.00 79.38 523 ASP A CA 1
ATOM 4181 C C . ASP A 1 523 ? -44.977 -17.451 55.119 1.00 79.38 523 ASP A C 1
ATOM 4183 O O . ASP A 1 523 ? -44.096 -17.077 54.340 1.00 79.38 523 ASP A O 1
ATOM 4187 N N . LYS A 1 524 ? -46.181 -17.845 54.692 1.00 76.06 524 LYS A N 1
ATOM 4188 C CA . LYS A 1 524 ? -46.562 -17.898 53.278 1.00 76.06 524 LYS A CA 1
ATOM 4189 C C . LYS A 1 524 ? -46.483 -16.528 52.608 1.00 76.06 524 LYS A C 1
ATOM 4191 O O . LYS A 1 524 ? -46.104 -16.460 51.438 1.00 76.06 524 LYS A O 1
ATOM 4196 N N . GLU A 1 525 ? -46.839 -15.450 53.301 1.00 77.56 525 GLU A N 1
ATOM 4197 C CA . GLU A 1 525 ? -46.757 -14.100 52.749 1.00 77.56 525 GLU A CA 1
ATOM 4198 C C . GLU A 1 525 ? -45.296 -13.663 52.618 1.00 77.56 525 GLU A C 1
ATOM 4200 O O . GLU A 1 525 ? -44.911 -13.167 51.556 1.00 77.56 525 GLU A O 1
ATOM 4205 N N . HIS A 1 526 ? -44.465 -13.910 53.634 1.00 81.75 526 HIS A N 1
ATOM 4206 C CA . HIS A 1 526 ? -43.023 -13.666 53.558 1.00 81.75 526 HIS A CA 1
ATOM 4207 C C . HIS A 1 526 ? -42.400 -14.436 52.389 1.00 81.75 526 HIS A C 1
ATOM 4209 O O . HIS A 1 526 ? -41.836 -13.827 51.482 1.00 81.75 526 HIS A O 1
ATOM 4215 N N . PHE A 1 527 ? -42.571 -15.758 52.366 1.00 76.19 527 PHE A N 1
ATOM 4216 C CA . PHE A 1 527 ? -41.952 -16.648 51.387 1.00 76.19 527 PHE A CA 1
ATOM 4217 C C . PHE A 1 527 ? -42.409 -16.362 49.949 1.00 76.19 527 PHE A C 1
ATOM 4219 O O . PHE A 1 527 ? -41.627 -16.471 49.008 1.00 76.19 527 PHE A O 1
ATOM 4226 N N . THR A 1 528 ? -43.666 -15.947 49.758 1.00 75.00 528 THR A N 1
ATOM 4227 C CA . THR A 1 528 ? -44.177 -15.549 48.433 1.00 75.00 528 THR A CA 1
ATOM 4228 C C . THR A 1 528 ? -43.590 -14.213 47.971 1.00 75.00 528 THR A C 1
ATOM 4230 O O . THR A 1 528 ? -43.420 -13.997 46.768 1.00 75.00 528 THR A O 1
ATOM 4233 N N . ASN A 1 529 ? -43.281 -13.312 48.904 1.00 75.62 529 ASN A N 1
ATOM 4234 C CA . ASN A 1 529 ? -42.818 -11.960 48.606 1.00 75.62 529 ASN A CA 1
ATOM 4235 C C . ASN A 1 529 ? -41.290 -11.800 48.626 1.00 75.62 529 ASN A C 1
ATOM 4237 O O . ASN A 1 529 ? -40.813 -10.776 48.141 1.00 75.62 529 ASN A O 1
ATOM 4241 N N . THR A 1 530 ? -40.522 -12.775 49.120 1.00 76.75 530 THR A N 1
ATOM 4242 C CA . THR A 1 530 ? -39.049 -12.748 49.153 1.00 76.75 530 THR A CA 1
ATOM 4243 C C . THR A 1 530 ? -38.420 -13.868 48.314 1.00 76.75 530 THR A C 1
ATOM 4245 O O . THR A 1 530 ? -39.074 -14.843 47.947 1.00 76.75 530 THR A O 1
ATOM 4248 N N . ILE A 1 531 ? -37.150 -13.706 47.937 1.00 77.19 531 ILE A N 1
ATOM 4249 C CA . ILE A 1 531 ? -36.355 -14.735 47.244 1.00 77.19 531 ILE A CA 1
ATOM 4250 C C . ILE A 1 531 ? -35.488 -15.465 48.266 1.00 77.19 531 ILE A C 1
ATOM 4252 O O . ILE A 1 531 ? -34.839 -14.818 49.089 1.00 77.19 531 ILE A O 1
ATOM 4256 N N . HIS A 1 532 ? -35.456 -16.792 48.153 1.00 78.75 532 HIS A N 1
ATOM 4257 C CA . HIS A 1 532 ? -34.595 -17.692 48.915 1.00 78.75 532 HIS A CA 1
ATOM 4258 C C . HIS A 1 532 ? -33.784 -18.574 47.956 1.00 78.75 532 HIS A C 1
ATOM 4260 O O . HIS A 1 532 ? -34.266 -18.917 46.873 1.00 78.75 532 HIS A O 1
ATOM 4266 N N . SER A 1 533 ? -32.574 -18.957 48.356 1.00 75.25 533 SER A N 1
ATOM 4267 C CA . SER A 1 533 ? -31.696 -19.868 47.610 1.00 75.25 533 SER A CA 1
ATOM 4268 C C . SER A 1 533 ? -32.120 -21.339 47.719 1.00 75.25 533 SER A C 1
ATOM 4270 O O . SER A 1 533 ? -31.692 -22.162 46.910 1.00 75.25 533 SER A O 1
ATOM 4272 N N . PHE A 1 534 ? -32.962 -21.682 48.698 1.00 75.38 534 PHE A N 1
ATOM 4273 C CA . PHE A 1 534 ? -33.503 -23.026 48.892 1.00 75.38 534 PHE A CA 1
ATOM 4274 C C . PHE A 1 534 ? -34.905 -23.179 48.288 1.00 75.38 534 PHE A C 1
ATOM 4276 O O . PHE A 1 534 ? -35.644 -22.214 48.083 1.00 75.38 534 PHE A O 1
ATOM 4283 N N . GLN A 1 535 ? -35.264 -24.427 47.982 1.00 72.00 535 GLN A N 1
ATOM 4284 C CA . GLN A 1 535 ? -36.573 -24.767 47.426 1.00 72.00 535 GLN A CA 1
ATOM 4285 C C . GLN A 1 535 ? -37.700 -24.446 48.419 1.00 72.00 535 GLN A C 1
ATOM 4287 O O . GLN A 1 535 ? -37.491 -24.577 49.625 1.00 72.00 535 GLN A O 1
ATOM 4292 N N . PRO A 1 536 ? -38.904 -24.087 47.933 1.00 69.38 536 PRO A N 1
ATOM 4293 C CA . PRO A 1 536 ? -40.064 -23.891 48.789 1.00 69.38 536 PRO A CA 1
ATOM 4294 C C . PRO A 1 536 ? -40.252 -25.075 49.742 1.00 69.38 536 PRO A C 1
ATOM 4296 O O . PRO A 1 536 ? -40.382 -26.209 49.270 1.00 69.38 536 PRO A O 1
ATOM 4299 N N . PRO A 1 537 ? -40.243 -24.849 51.068 1.00 71.06 537 PRO A N 1
ATOM 4300 C CA . PRO A 1 537 ? -40.498 -25.918 52.014 1.00 71.06 537 PRO A CA 1
ATOM 4301 C C . PRO A 1 537 ? -41.923 -26.440 51.813 1.00 71.06 537 PRO A C 1
ATOM 4303 O O . PRO A 1 537 ? -42.792 -25.755 51.266 1.00 71.06 537 PRO A O 1
ATOM 4306 N N . CYS A 1 538 ? -42.163 -27.679 52.246 1.00 70.56 538 CYS A N 1
ATOM 4307 C CA . CYS A 1 538 ? -43.491 -28.280 52.185 1.00 70.56 538 CYS A CA 1
ATOM 4308 C C . CYS A 1 538 ? -44.538 -27.308 52.775 1.00 70.56 538 CYS A C 1
ATOM 4310 O O . CYS A 1 538 ? -44.294 -26.760 53.850 1.00 70.56 538 CYS A O 1
ATOM 4312 N N . PRO A 1 539 ? -45.712 -27.114 52.140 1.00 67.31 539 PRO A N 1
ATOM 4313 C CA . PRO A 1 539 ? -46.743 -26.192 52.632 1.00 67.31 539 PRO A CA 1
ATOM 4314 C C . PRO A 1 539 ? -47.244 -26.488 54.052 1.00 67.31 539 PRO A C 1
ATOM 4316 O O . PRO A 1 539 ? -47.927 -25.663 54.650 1.00 67.31 539 PRO A O 1
ATOM 4319 N N . LEU A 1 540 ? -46.951 -27.686 54.560 1.00 69.88 540 LEU A N 1
ATOM 4320 C CA . LEU A 1 540 ? -47.330 -28.158 55.885 1.00 69.88 540 LEU A CA 1
ATOM 4321 C C . LEU A 1 540 ? -46.225 -27.944 56.938 1.00 69.88 540 LEU A C 1
ATOM 4323 O O . LEU A 1 540 ? -46.438 -28.224 58.113 1.00 69.88 540 LEU A O 1
ATOM 4327 N N . THR A 1 541 ? -45.043 -27.466 56.549 1.00 68.19 541 THR A N 1
ATOM 4328 C CA . THR A 1 541 ? -43.944 -27.126 57.463 1.00 68.19 541 THR A CA 1
ATOM 4329 C C . THR A 1 541 ? -44.281 -25.836 58.237 1.00 68.19 541 THR A C 1
ATOM 4331 O O . THR A 1 541 ? -44.762 -24.892 57.613 1.00 68.19 541 THR A O 1
ATOM 4334 N N . PRO A 1 542 ? -44.029 -25.729 59.560 1.00 61.62 542 PRO A N 1
ATOM 4335 C CA . PRO A 1 542 ? -43.304 -26.667 60.420 1.00 61.62 542 PRO A CA 1
ATOM 4336 C C . PRO A 1 542 ? -44.196 -27.673 61.166 1.00 61.62 542 PRO A C 1
ATOM 4338 O O . PRO A 1 542 ? -43.697 -28.684 61.637 1.00 61.62 542 PRO A O 1
ATOM 4341 N N . TYR A 1 543 ? -45.506 -27.452 61.278 1.00 65.00 543 TYR A N 1
ATOM 4342 C CA . TYR A 1 543 ? -46.322 -28.197 62.252 1.00 65.00 543 TYR A CA 1
ATOM 4343 C C . TYR A 1 543 ? -46.957 -29.493 61.724 1.00 65.00 543 TYR A C 1
ATOM 4345 O O . TYR A 1 543 ? -47.212 -30.402 62.504 1.00 65.00 543 TYR A O 1
ATOM 4353 N N . ASN A 1 544 ? -47.185 -29.607 60.413 1.00 66.50 544 ASN A N 1
ATOM 4354 C CA . ASN A 1 544 ? -47.944 -30.701 59.789 1.00 66.50 544 ASN A CA 1
ATOM 4355 C C . ASN A 1 544 ? -47.153 -31.458 58.703 1.00 66.50 544 ASN A C 1
ATOM 4357 O O . ASN A 1 544 ? -47.726 -32.244 57.947 1.00 66.50 544 ASN A O 1
ATOM 4361 N N . CYS A 1 545 ? -45.847 -31.215 58.573 1.00 66.69 545 CYS A N 1
ATOM 4362 C CA . CYS A 1 545 ? -44.992 -31.923 57.624 1.00 66.69 545 CYS A CA 1
ATOM 4363 C C . CYS A 1 545 ? -44.314 -33.101 58.332 1.00 66.69 545 CYS A C 1
ATOM 4365 O O . CYS A 1 545 ? -43.422 -32.894 59.152 1.00 66.69 545 CYS A O 1
ATOM 4367 N N . SER A 1 546 ? -44.688 -34.339 57.991 1.00 65.00 546 SER A N 1
ATOM 4368 C CA . SER A 1 546 ? -44.077 -35.546 58.575 1.00 65.00 546 SER A CA 1
ATOM 4369 C C . SER A 1 546 ? -42.556 -35.596 58.386 1.00 65.00 546 SER A C 1
ATOM 4371 O O . SER A 1 546 ? -41.845 -36.029 59.284 1.00 65.00 546 SER A O 1
ATOM 4373 N N . LYS A 1 547 ? -42.047 -35.060 57.268 1.00 62.47 547 LYS A N 1
ATOM 4374 C CA . LYS A 1 547 ? -40.606 -34.937 56.993 1.00 62.47 547 LYS A CA 1
ATOM 4375 C C . LYS A 1 547 ? -39.895 -33.826 57.772 1.00 62.47 547 LYS A C 1
ATOM 4377 O O . LYS A 1 547 ? -38.675 -33.831 57.829 1.00 62.47 547 LYS A O 1
ATOM 4382 N N . TYR A 1 548 ? -40.620 -32.853 58.329 1.00 58.62 548 TYR A N 1
ATOM 4383 C CA . TYR A 1 548 ? -40.010 -31.798 59.147 1.00 58.62 548 TYR A CA 1
ATOM 4384 C C . TYR A 1 548 ? -39.668 -32.306 60.549 1.00 58.62 548 TYR A C 1
ATOM 4386 O O . TYR A 1 548 ? -38.633 -31.933 61.083 1.00 58.62 548 TYR A O 1
ATOM 4394 N N . ILE A 1 549 ? -40.487 -33.209 61.105 1.00 58.62 549 ILE A N 1
ATOM 4395 C CA . ILE A 1 549 ? -40.194 -33.879 62.383 1.00 58.62 549 ILE A CA 1
ATOM 4396 C C . ILE A 1 549 ? -38.917 -34.732 62.281 1.00 58.62 549 ILE A C 1
ATOM 4398 O O . ILE A 1 549 ? -38.185 -34.823 63.253 1.00 58.62 549 ILE A O 1
ATOM 4402 N N . GLU A 1 550 ? -38.614 -35.301 61.109 1.00 54.81 550 GLU A N 1
ATOM 4403 C CA . GLU A 1 550 ? -37.353 -36.023 60.854 1.00 54.81 550 GLU A CA 1
ATOM 4404 C C . GLU A 1 550 ? -36.127 -35.102 60.673 1.00 54.81 550 GLU A C 1
ATOM 4406 O O . GLU A 1 550 ? -35.002 -35.594 60.648 1.00 54.81 550 GLU A O 1
ATOM 4411 N N . PHE A 1 551 ? -36.331 -33.790 60.483 1.00 51.84 551 PHE A N 1
ATOM 4412 C CA . PHE A 1 551 ? -35.270 -32.817 60.184 1.00 51.84 551 PHE A CA 1
ATOM 4413 C C . PHE A 1 551 ? -34.796 -32.023 61.419 1.00 51.84 551 PHE A C 1
ATOM 4415 O O . PHE A 1 551 ? -33.736 -31.401 61.357 1.00 51.84 551 PHE A O 1
ATOM 4422 N N . ILE A 1 552 ? -35.574 -32.020 62.512 1.00 50.78 552 ILE A N 1
ATOM 4423 C CA . ILE A 1 552 ? -35.159 -31.533 63.845 1.00 50.78 552 ILE A CA 1
ATOM 4424 C C . ILE A 1 552 ? -34.360 -32.638 64.531 1.00 50.78 552 ILE A C 1
ATOM 4426 O O . ILE A 1 552 ? -33.312 -32.308 65.132 1.00 50.78 552 ILE A O 1
#

pLDDT: mean 83.97, std 12.25, range [47.62, 98.75]

Radius of gyration: 32.21 Å; chains: 1; bounding box: 88×58×98 Å